Protein AF-A0A374BM51-F1 (afdb_monomer_lite)

Sequence (529 aa):
MITGCASNSDISSISKISDYSSNDNTSSYETDDTLDDEVEYYYSDDTPIYSFEKRYEKIKEQYPDKSVLVWVSDQNIRYEDEVNSYLSEHNKNYVLCFKNLTYDVDMVDDNSNFITSYAQLLSDAFDNGEKFDIIDTGLKYQGFDTFYNPYQNCVNNNFLEPLNTYLENTECGKKIYAEMSTNYWKSLMINGKIYGIDGSLSCLKEDLGYELNADLVDKNSIDLDDFLGKYDTSLQKVIDLCKSRGWKFTAGMHGFMQLYSNYDFITDNICIDDNGHAVNIYETDYAKNLFNTISDGFTNDVIVNPVNDNINDIDTYFGSINSTLCGGYTNNKFKTSQEYGLQTSYASTESYTIYPQYSNKIYTSSKALGICALSDNKYLAFDAICEVMTNKELNDLLCFGTDYDIINGCIKPYEYYNTMGVENRLIRYPFYGVNDPNSNEKYHEAITDFKLSKSVGFCFDTTNVSDKILAVDKVLKTIDSDFPSKEYKTGKEYLDKLNDDLNSAGLQDILDEVNRQLEEYNETHNTDN

pLDDT: mean 86.27, std 18.18, range [19.33, 98.56]

Secondary structure (DSSP, 8-state):
------SSS---------------------------TTEEEE-TT--EEE-HHHHHHHHHHH-TTSEEEEEEESS----HHHHHHHHHHTT-SEEEEEEESSTTS--B-TTS-BS--HHHHHHHHHHTT---SEEE-----TTT---S-HHHHHHHTT-B---HHHHHHSHHHHHHHHHS-HHHHHHTEETTEE--B-TT-TTSPEEEEEEEEHHHHHHHT--GGGG-S-HHHHHHHHHHHHHHHT-EEE---TT-HHHH--SEESSSSEEE-TTS-EEEGGGSHHHHHHHHHHHHHHHTT-EE-TTT-----TTSEEEEEEEEETHHHHSTTEEEEEEEEETTEEEEEEEEEE-S----EE---S--EEEBTT-S-HHHHHHHHHHHHH-HHHHHHHHH-S-EEEETTEEEESS-----S---TTTSPPBTTTS-TTHHHHHHHHHHHSEEPTTTT-----TTTHHHHHHHHHHHTTHHHHSS-SS-SSHHHHHHHHHHHHHHTTHHHHHHHHHHHHHHHHHHHTT--

Structure (mmCIF, N/CA/C/O backbone):
data_AF-A0A374BM51-F1
#
_entry.id   AF-A0A374BM51-F1
#
loop_
_atom_site.group_PDB
_atom_site.id
_atom_site.type_symbol
_atom_site.label_atom_id
_atom_site.label_alt_id
_atom_site.label_comp_id
_atom_site.label_asym_id
_atom_site.label_entity_id
_atom_site.label_seq_id
_atom_site.pdbx_PDB_ins_code
_atom_site.Cartn_x
_atom_site.Cartn_y
_atom_site.Cartn_z
_atom_site.occupancy
_atom_site.B_iso_or_equiv
_atom_site.auth_seq_id
_atom_site.auth_comp_id
_atom_site.auth_asym_id
_atom_site.auth_atom_id
_atom_site.pdbx_PDB_model_num
ATOM 1 N N . MET A 1 1 ? 1.007 19.518 -15.769 1.00 19.33 1 MET A N 1
ATOM 2 C CA . MET A 1 1 ? -0.109 18.559 -15.667 1.00 19.33 1 MET A CA 1
ATOM 3 C C . MET A 1 1 ? 0.485 17.313 -15.065 1.00 19.33 1 MET A C 1
ATOM 5 O O . MET A 1 1 ? 1.436 16.784 -15.618 1.00 19.33 1 MET A O 1
ATOM 9 N N . ILE A 1 2 ? 0.037 17.036 -13.851 1.00 22.16 2 ILE A N 1
ATOM 10 C CA . ILE A 1 2 ? 0.608 16.135 -12.859 1.00 22.16 2 ILE A CA 1
ATOM 11 C C . ILE A 1 2 ? 0.156 14.700 -13.140 1.00 22.16 2 ILE A C 1
ATOM 13 O O . ILE A 1 2 ? -1.022 14.483 -13.401 1.00 22.16 2 ILE A O 1
ATOM 17 N N . THR A 1 3 ? 1.059 13.734 -13.004 1.00 21.03 3 THR A N 1
ATOM 18 C CA . THR A 1 3 ? 0.711 12.340 -12.703 1.00 21.03 3 THR A CA 1
ATOM 19 C C . THR A 1 3 ? 1.551 11.923 -11.506 1.00 21.03 3 THR A C 1
ATOM 21 O O . THR A 1 3 ? 2.704 11.526 -11.651 1.00 21.03 3 THR A O 1
ATOM 24 N N . GLY A 1 4 ? 0.992 12.093 -10.307 1.00 20.97 4 GLY A N 1
ATOM 25 C CA . GLY A 1 4 ? 1.501 11.416 -9.124 1.00 20.97 4 GLY A CA 1
ATOM 26 C C . GLY A 1 4 ? 1.226 9.927 -9.291 1.00 20.97 4 GLY A C 1
ATOM 27 O O . GLY A 1 4 ? 0.080 9.532 -9.496 1.00 20.97 4 GLY A O 1
ATOM 28 N N . CYS A 1 5 ? 2.276 9.112 -9.262 1.00 22.23 5 CYS A N 1
ATOM 29 C CA . CYS A 1 5 ? 2.155 7.663 -9.228 1.00 22.23 5 CYS A CA 1
ATOM 30 C C . CYS A 1 5 ? 1.596 7.255 -7.858 1.00 22.23 5 CYS A C 1
ATOM 32 O O . CYS A 1 5 ? 2.346 7.082 -6.901 1.00 22.23 5 CYS A O 1
ATOM 34 N N . ALA A 1 6 ? 0.273 7.125 -7.766 1.00 21.58 6 ALA A N 1
ATOM 35 C CA . ALA A 1 6 ? -0.366 6.308 -6.748 1.00 21.58 6 ALA A CA 1
ATOM 36 C C . ALA A 1 6 ? -0.214 4.841 -7.176 1.00 21.58 6 ALA A C 1
ATOM 38 O O . ALA A 1 6 ? -0.803 4.404 -8.165 1.00 21.58 6 ALA A O 1
ATOM 39 N N . SER A 1 7 ? 0.617 4.076 -6.469 1.00 23.03 7 SER A N 1
ATOM 40 C CA . SER A 1 7 ? 0.467 2.622 -6.445 1.00 23.03 7 SER A CA 1
ATOM 41 C C . SER A 1 7 ? -0.827 2.305 -5.686 1.00 23.03 7 SER A C 1
ATOM 43 O O . SER A 1 7 ? -0.983 2.748 -4.549 1.00 23.03 7 SER A O 1
ATOM 45 N N . ASN A 1 8 ? -1.711 1.548 -6.341 1.00 24.45 8 ASN A N 1
ATOM 46 C CA . ASN A 1 8 ? -3.113 1.235 -6.019 1.00 24.45 8 ASN A CA 1
ATOM 47 C C . ASN A 1 8 ? -4.141 2.329 -6.354 1.00 24.45 8 ASN A C 1
ATOM 49 O O . ASN A 1 8 ? -4.364 3.265 -5.602 1.00 24.45 8 ASN A O 1
ATOM 53 N N . SER A 1 9 ? -4.768 2.156 -7.522 1.00 25.66 9 SER A N 1
ATOM 54 C CA . SER A 1 9 ? -6.223 2.186 -7.764 1.00 25.66 9 SER A CA 1
ATOM 55 C C . SER A 1 9 ? -7.149 3.138 -6.983 1.00 25.66 9 SER A C 1
ATOM 57 O O . SER A 1 9 ? -8.296 2.763 -6.780 1.00 25.66 9 SER A O 1
ATOM 59 N N . ASP A 1 10 ? -6.735 4.350 -6.622 1.00 26.34 10 ASP A N 1
ATOM 60 C CA . ASP A 1 10 ? -7.643 5.377 -6.093 1.00 26.34 10 ASP A CA 1
ATOM 61 C C . ASP A 1 10 ? -7.531 6.657 -6.932 1.00 26.34 10 ASP A C 1
ATOM 63 O O . ASP A 1 10 ? -6.662 7.505 -6.729 1.00 26.34 10 ASP A O 1
ATOM 67 N N . ILE A 1 11 ? -8.414 6.788 -7.926 1.00 23.92 11 ILE A N 1
ATOM 68 C CA . ILE A 1 11 ? -8.621 8.042 -8.658 1.00 23.92 11 ILE A CA 1
ATOM 69 C C . ILE A 1 11 ? -9.771 8.775 -7.967 1.00 23.92 11 ILE A C 1
ATOM 71 O O . ILE A 1 11 ? -10.933 8.409 -8.098 1.00 23.92 11 ILE A O 1
ATOM 75 N N . SER A 1 12 ? -9.464 9.835 -7.229 1.00 25.84 12 SER A N 1
ATOM 76 C CA . SER A 1 12 ? -10.468 10.786 -6.765 1.00 25.84 12 SER A CA 1
ATOM 77 C C . SER A 1 12 ? -11.052 11.537 -7.969 1.00 25.84 12 SER A C 1
ATOM 79 O O . SER A 1 12 ? -10.371 12.305 -8.646 1.00 25.84 12 SER A O 1
ATOM 81 N N . SER A 1 13 ? -12.333 11.314 -8.263 1.00 28.67 13 SER A N 1
ATOM 82 C CA . SER A 1 13 ? -13.090 12.133 -9.215 1.00 28.67 13 SER A CA 1
ATOM 83 C C . SER A 1 13 ? -14.357 12.657 -8.541 1.00 28.67 13 SER A C 1
ATOM 85 O O . SER A 1 13 ? -15.406 12.026 -8.559 1.00 28.67 13 SER A O 1
ATOM 87 N N . ILE A 1 14 ? -14.231 13.824 -7.904 1.00 32.97 14 ILE A N 1
ATOM 88 C CA . ILE A 1 14 ? -15.348 14.622 -7.385 1.00 32.97 14 ILE A CA 1
ATOM 89 C C . ILE A 1 14 ? -15.366 15.916 -8.196 1.00 32.97 14 ILE A C 1
ATOM 91 O O . ILE A 1 14 ? -14.365 16.635 -8.260 1.00 32.97 14 ILE A O 1
ATOM 95 N N . SER A 1 15 ? -16.485 16.222 -8.847 1.00 24.25 15 SER A N 1
ATOM 96 C CA . SER A 1 15 ? -16.661 17.487 -9.557 1.00 24.25 15 SER A CA 1
ATOM 97 C C . SER A 1 15 ? -17.238 18.549 -8.621 1.00 24.25 15 SER A C 1
ATOM 99 O O . SER A 1 15 ? -18.386 18.440 -8.200 1.00 24.25 15 SER A O 1
ATOM 101 N N . LYS A 1 16 ? -16.483 19.623 -8.353 1.00 26.45 16 LYS A N 1
ATOM 102 C CA . LYS A 1 16 ? -17.069 20.892 -7.889 1.00 26.45 16 LYS A CA 1
ATOM 103 C C . LYS A 1 16 ? -17.743 21.561 -9.090 1.00 26.45 16 LYS A C 1
ATOM 105 O O . LYS A 1 16 ? -17.084 21.809 -10.104 1.00 26.45 16 LYS A O 1
ATOM 110 N N . ILE A 1 17 ? -19.040 21.860 -8.991 1.00 24.92 17 ILE A N 1
ATOM 111 C CA . ILE A 1 17 ? -19.720 22.722 -9.965 1.00 24.92 17 ILE A CA 1
ATOM 112 C C . ILE A 1 17 ? -19.007 24.079 -9.926 1.00 24.92 17 ILE A C 1
ATOM 114 O O . ILE A 1 17 ? -19.052 24.787 -8.924 1.00 24.92 17 ILE A O 1
ATOM 118 N N . SER A 1 18 ? -18.299 24.415 -11.003 1.00 25.42 18 SER A N 1
ATOM 119 C CA . SER A 1 18 ? -17.774 25.759 -11.233 1.00 25.42 18 SER A CA 1
ATOM 120 C C . SER A 1 18 ? -18.652 26.448 -12.271 1.00 25.42 18 SER A C 1
ATOM 122 O O . SER A 1 18 ? -18.941 25.889 -13.330 1.00 25.42 18 SER A O 1
ATOM 124 N N . ASP A 1 19 ? -19.108 27.652 -11.927 1.00 27.06 19 ASP A N 1
ATOM 125 C CA . ASP A 1 19 ? -19.992 28.496 -12.728 1.00 27.06 19 ASP A CA 1
ATOM 126 C C . ASP A 1 19 ? -19.452 28.722 -14.151 1.00 27.06 19 ASP A C 1
ATOM 128 O O . ASP A 1 19 ? -18.611 29.593 -14.399 1.00 27.06 19 ASP A O 1
ATOM 132 N N . TYR A 1 20 ? -19.990 27.988 -15.126 1.00 23.64 20 TYR A N 1
ATOM 133 C CA . TYR A 1 20 ? -19.833 28.324 -16.538 1.00 23.64 20 TYR A CA 1
ATOM 134 C C . TYR A 1 20 ? -20.859 29.387 -16.926 1.00 23.64 20 TYR A C 1
ATOM 136 O O . TYR A 1 20 ? -21.999 29.099 -17.289 1.00 23.64 20 TYR A O 1
ATOM 144 N N . SER A 1 21 ? -20.434 30.648 -16.883 1.00 25.84 21 SER A N 1
ATOM 145 C CA . SER A 1 21 ? -21.189 31.737 -17.498 1.00 25.84 21 SER A CA 1
ATOM 146 C C . SER A 1 21 ? -20.933 31.827 -19.012 1.00 25.84 21 SER A C 1
ATOM 148 O O . SER A 1 21 ? -19.797 31.804 -19.484 1.00 25.84 21 SER A O 1
ATOM 150 N N . SER A 1 22 ? -22.036 32.033 -19.741 1.00 26.50 22 SER A N 1
ATOM 151 C CA . SER A 1 22 ? -22.195 32.501 -21.132 1.00 26.50 22 SER A CA 1
ATOM 152 C C . SER A 1 22 ? -22.095 31.484 -22.288 1.00 26.50 22 SER A C 1
ATOM 154 O O . SER A 1 22 ? -21.042 31.258 -22.876 1.00 26.50 22 SER A O 1
ATOM 156 N N . ASN A 1 23 ? -23.249 30.999 -22.766 1.00 25.56 23 ASN A N 1
ATOM 157 C CA . ASN A 1 23 ? -23.933 31.648 -23.897 1.00 25.56 23 ASN A CA 1
ATOM 158 C C . ASN A 1 23 ? -25.302 31.023 -24.212 1.00 25.56 23 ASN A C 1
ATOM 160 O O . ASN A 1 23 ? -25.491 29.812 -24.173 1.00 25.56 23 ASN A O 1
ATOM 164 N N . ASP A 1 24 ? -26.229 31.915 -24.556 1.00 29.98 24 ASP A N 1
ATOM 165 C CA . ASP A 1 24 ? -27.640 31.707 -24.864 1.00 29.98 24 ASP A CA 1
ATOM 166 C C . ASP A 1 24 ? -27.946 30.548 -25.831 1.00 29.98 24 ASP A C 1
ATOM 168 O O . ASP A 1 24 ? -27.494 30.537 -26.977 1.00 29.98 24 ASP A O 1
ATOM 172 N N . ASN A 1 25 ? -28.865 29.664 -25.428 1.00 26.88 25 ASN A N 1
ATOM 173 C CA . ASN A 1 25 ? -30.005 29.319 -26.278 1.00 26.88 25 ASN A CA 1
ATOM 174 C C . ASN A 1 25 ? -31.167 28.743 -25.462 1.00 26.88 25 ASN A C 1
ATOM 176 O O . ASN A 1 25 ? -31.035 27.812 -24.677 1.00 26.88 25 ASN A O 1
ATOM 180 N N . THR A 1 26 ? -32.328 29.341 -25.686 1.00 32.88 26 THR A N 1
ATOM 181 C CA . THR A 1 26 ? -33.604 29.067 -25.036 1.00 32.88 26 THR A CA 1
ATOM 182 C C . THR A 1 26 ? -34.185 27.722 -25.476 1.00 32.88 26 THR A C 1
ATOM 184 O O . THR A 1 26 ? -34.489 27.517 -26.648 1.00 32.88 26 THR A O 1
ATOM 187 N N . SER A 1 27 ? -34.414 26.826 -24.516 1.00 27.28 27 SER A N 1
ATOM 188 C CA . SER A 1 27 ? -35.383 25.730 -24.611 1.00 27.28 27 SER A CA 1
ATOM 189 C C . SER A 1 27 ? -35.756 25.300 -23.196 1.00 27.28 27 SER A C 1
ATOM 191 O O . SER A 1 27 ? -34.992 24.622 -22.521 1.00 27.28 27 SER A O 1
ATOM 193 N N . SER A 1 28 ? -36.932 25.735 -22.757 1.00 30.66 28 SER A N 1
ATOM 194 C CA . SER A 1 28 ? -37.545 25.425 -21.469 1.00 30.66 28 SER A CA 1
ATOM 195 C C . SER A 1 28 ? -37.744 23.918 -21.275 1.00 30.66 28 SER A C 1
ATOM 197 O O . SER A 1 28 ? -38.632 23.331 -21.896 1.00 30.66 28 SER A O 1
ATOM 199 N N . TYR A 1 29 ? -36.970 23.331 -20.371 1.00 29.19 29 TYR A N 1
ATOM 200 C CA . TYR A 1 29 ? -37.410 22.204 -19.560 1.00 29.19 29 TYR A CA 1
ATOM 201 C C . TYR A 1 29 ? -37.451 22.721 -18.124 1.00 29.19 29 TYR A C 1
ATOM 203 O O . TYR A 1 29 ? -36.441 23.193 -17.614 1.00 29.19 29 TYR A O 1
ATOM 211 N N . GLU A 1 30 ? -38.642 22.740 -17.529 1.00 29.84 30 GLU A N 1
ATOM 212 C CA . GLU A 1 30 ? -38.810 22.958 -16.094 1.00 29.84 30 GLU A CA 1
ATOM 213 C C . GLU A 1 30 ? -38.154 21.769 -15.381 1.00 29.84 30 GLU A C 1
ATOM 215 O O . GLU A 1 30 ? -38.727 20.680 -15.336 1.00 29.84 30 GLU A O 1
ATOM 220 N N . THR A 1 31 ? -36.928 21.949 -14.894 1.00 31.64 31 THR A N 1
ATOM 221 C CA . THR A 1 31 ? -36.393 21.139 -13.803 1.00 31.64 31 THR A CA 1
ATOM 222 C C . THR A 1 31 ? -36.805 21.816 -12.506 1.00 31.64 31 THR A C 1
ATOM 224 O O . THR A 1 31 ? -36.625 23.019 -12.322 1.00 31.64 31 THR A O 1
ATOM 227 N N . ASP A 1 32 ? -37.464 21.042 -11.656 1.00 31.08 32 ASP A N 1
ATOM 228 C CA . ASP A 1 32 ? -37.835 21.407 -10.296 1.00 31.08 32 ASP A CA 1
ATOM 229 C C . ASP A 1 32 ? -36.533 21.511 -9.480 1.00 31.08 32 ASP A C 1
ATOM 231 O O . ASP A 1 32 ? -36.085 20.540 -8.876 1.00 31.08 32 ASP A O 1
ATOM 235 N N . ASP A 1 33 ? -35.855 22.660 -9.566 1.00 36.91 33 ASP A N 1
ATOM 236 C CA . ASP A 1 33 ? -34.655 22.974 -8.785 1.00 36.91 33 ASP A CA 1
ATOM 237 C C . ASP A 1 33 ? -35.064 23.259 -7.333 1.00 36.91 33 ASP A C 1
ATOM 239 O O . ASP A 1 33 ? -35.116 24.402 -6.875 1.00 36.91 33 ASP A O 1
ATOM 243 N N . THR A 1 34 ? -35.350 22.200 -6.583 1.00 37.22 34 THR A N 1
ATOM 244 C CA . THR A 1 34 ? -35.082 22.195 -5.145 1.00 37.22 34 THR A CA 1
ATOM 245 C C . THR A 1 34 ? -33.738 21.509 -4.941 1.00 37.22 34 THR A C 1
ATOM 247 O O . THR A 1 34 ? -33.681 20.343 -4.555 1.00 37.22 34 THR A O 1
ATOM 250 N N . LEU A 1 35 ? -32.649 22.214 -5.258 1.00 42.84 35 LEU A N 1
ATOM 251 C CA . LEU A 1 35 ? -31.343 21.864 -4.707 1.00 42.84 35 LEU A CA 1
ATOM 252 C C . LEU A 1 35 ? -31.479 21.989 -3.185 1.00 42.84 35 LEU A C 1
ATOM 254 O O . LEU A 1 35 ? -31.777 23.067 -2.676 1.00 42.84 35 LEU A O 1
ATOM 258 N N . ASP A 1 36 ? -31.378 20.865 -2.480 1.00 50.84 36 ASP A N 1
ATOM 259 C CA . ASP A 1 36 ? -31.285 20.847 -1.024 1.00 50.84 36 ASP A CA 1
ATOM 260 C C . ASP A 1 36 ? -29.991 21.595 -0.670 1.00 50.84 36 ASP A C 1
ATOM 262 O O . ASP A 1 36 ? -28.904 21.092 -0.955 1.00 50.84 36 ASP A O 1
ATOM 266 N N . ASP A 1 37 ? -30.106 22.809 -0.109 1.00 51.97 37 ASP A N 1
ATOM 267 C CA . ASP A 1 37 ? -29.000 23.731 0.248 1.00 51.97 37 ASP A CA 1
ATOM 268 C C . ASP A 1 37 ? -27.960 23.101 1.214 1.00 51.97 37 ASP A C 1
ATOM 270 O O . ASP A 1 37 ? -27.007 23.749 1.643 1.00 51.97 37 ASP A O 1
ATOM 274 N N . GLU A 1 38 ? -28.161 21.837 1.586 1.00 62.03 38 GLU A N 1
ATOM 275 C CA . GLU A 1 38 ? -27.435 21.075 2.592 1.00 62.03 38 GLU A CA 1
ATOM 276 C C . GLU A 1 38 ? -26.646 19.880 2.019 1.00 62.03 38 GLU A C 1
ATOM 278 O O . GLU A 1 38 ? -26.061 19.118 2.793 1.00 62.03 38 GLU A O 1
ATOM 283 N N . VAL A 1 39 ? -26.645 19.669 0.696 1.00 71.12 39 VAL A N 1
ATOM 284 C CA . VAL A 1 39 ? -25.760 18.691 0.036 1.00 71.12 39 VAL A CA 1
ATOM 285 C C . VAL A 1 39 ? -24.401 19.342 -0.204 1.00 71.12 39 VAL A C 1
ATOM 287 O O . VAL A 1 39 ? -24.306 20.326 -0.936 1.00 71.12 39 VAL A O 1
ATOM 290 N N . GLU A 1 40 ? -23.342 18.798 0.397 1.00 72.19 40 GLU A N 1
ATOM 291 C CA . GLU A 1 40 ? -21.990 19.343 0.228 1.00 72.19 40 GLU A CA 1
ATOM 292 C C . GLU A 1 40 ? -21.394 18.926 -1.119 1.00 72.19 40 GLU A C 1
ATOM 294 O O . GLU A 1 40 ? -20.782 19.738 -1.814 1.00 72.19 40 GLU A O 1
ATOM 299 N N . TYR A 1 41 ? -21.602 17.664 -1.504 1.00 69.88 41 TYR A N 1
ATOM 300 C CA . TYR A 1 41 ? -21.047 17.073 -2.719 1.00 69.88 41 TYR A CA 1
ATOM 301 C C . TYR A 1 41 ? -21.935 15.954 -3.253 1.00 69.88 41 TYR A C 1
ATOM 303 O O . TYR A 1 41 ? -22.849 15.486 -2.580 1.00 69.88 41 TYR A O 1
ATOM 311 N N . TYR A 1 42 ? -21.600 15.481 -4.446 1.00 72.31 42 TYR A N 1
ATOM 312 C CA . TYR A 1 42 ? -22.172 14.281 -5.031 1.00 72.31 42 TYR A CA 1
ATOM 313 C C . TYR A 1 42 ? -21.053 13.295 -5.358 1.00 72.31 42 TYR A C 1
ATOM 315 O O . TYR A 1 42 ? -19.969 13.695 -5.796 1.00 72.31 42 TYR A O 1
ATOM 323 N N . TYR A 1 43 ? -21.323 12.010 -5.152 1.00 70.12 43 TYR A N 1
ATOM 324 C CA . TYR A 1 43 ? -20.541 10.947 -5.770 1.00 70.12 43 TYR A CA 1
ATOM 325 C C . TYR A 1 43 ? -20.679 11.005 -7.299 1.00 70.12 43 TYR A C 1
ATOM 327 O O . TYR A 1 43 ? -21.559 11.670 -7.840 1.00 70.12 43 TYR A O 1
ATOM 335 N N . SER A 1 44 ? -19.803 10.296 -8.013 1.00 64.38 44 SER A N 1
ATOM 336 C CA . SER A 1 44 ? -19.838 10.220 -9.481 1.00 64.38 44 SER A CA 1
ATOM 337 C C . SER A 1 44 ? -21.110 9.566 -10.043 1.00 64.38 44 SER A C 1
ATOM 339 O O . SER A 1 44 ? -21.364 9.681 -11.239 1.00 64.38 44 SER A O 1
ATOM 341 N N . ASP A 1 45 ? -21.894 8.901 -9.190 1.00 66.44 45 ASP A N 1
ATOM 342 C CA . ASP A 1 45 ? -23.212 8.318 -9.467 1.00 66.44 45 ASP A CA 1
ATOM 343 C C . ASP A 1 45 ? -24.382 9.243 -9.060 1.00 66.44 45 ASP A C 1
ATOM 345 O O . ASP A 1 45 ? -25.523 8.798 -8.963 1.00 66.44 45 ASP A O 1
ATOM 349 N N . ASP A 1 46 ? -24.102 10.526 -8.802 1.00 73.69 46 ASP A N 1
ATOM 350 C CA . ASP A 1 46 ? -25.053 11.543 -8.336 1.00 73.69 46 ASP A CA 1
ATOM 351 C C . ASP A 1 46 ? -25.671 11.259 -6.948 1.00 73.69 46 ASP A C 1
ATOM 353 O O . ASP A 1 46 ? -26.667 11.880 -6.561 1.00 73.69 46 ASP A O 1
ATOM 357 N N . THR A 1 47 ? -25.079 10.369 -6.141 1.00 76.12 47 THR A N 1
ATOM 358 C CA . THR A 1 47 ? -25.503 10.172 -4.744 1.00 76.12 47 THR A CA 1
ATOM 359 C C . THR A 1 47 ? -25.064 11.364 -3.880 1.00 76.12 47 THR A C 1
ATOM 361 O O . THR A 1 47 ? -23.867 11.665 -3.842 1.00 76.12 47 THR A O 1
ATOM 364 N N . PRO A 1 48 ? -25.979 12.045 -3.156 1.00 78.69 48 PRO A N 1
ATOM 365 C CA . PRO A 1 48 ? -25.633 13.201 -2.335 1.00 78.69 48 PRO A CA 1
ATOM 366 C C . PRO A 1 48 ? -24.813 12.809 -1.103 1.00 78.69 48 PRO A C 1
ATOM 368 O O . PRO A 1 48 ? -25.068 11.797 -0.447 1.00 78.69 48 PRO A O 1
ATOM 371 N N . ILE A 1 49 ? -23.865 13.670 -0.751 1.00 78.25 49 ILE A N 1
ATOM 372 C CA . ILE A 1 49 ? -23.003 13.554 0.421 1.00 78.25 49 ILE A CA 1
ATOM 373 C C . ILE A 1 49 ? -23.329 14.715 1.353 1.00 78.25 49 ILE A C 1
ATOM 375 O O . ILE A 1 49 ? -23.258 15.887 0.978 1.00 78.25 49 ILE A O 1
ATOM 379 N N . TYR A 1 50 ? -23.710 14.361 2.575 1.00 83.62 50 TYR A N 1
ATOM 380 C CA . TYR A 1 50 ? -24.055 15.302 3.632 1.00 83.62 50 TYR A CA 1
ATOM 381 C C . TYR A 1 50 ? -22.903 15.448 4.625 1.00 83.62 50 TYR A C 1
ATOM 383 O O . TYR A 1 50 ? -22.162 14.484 4.868 1.00 83.62 50 TYR A O 1
ATOM 391 N N . SER A 1 51 ? -22.842 16.617 5.267 1.00 86.69 51 SER A N 1
ATOM 392 C CA . SER A 1 51 ? -21.860 16.914 6.309 1.00 86.69 51 SER A CA 1
ATOM 393 C C . SER A 1 51 ? -21.849 15.865 7.419 1.00 86.69 51 SER A C 1
ATOM 395 O O . SER A 1 51 ? -22.861 15.207 7.711 1.00 86.69 51 SER A O 1
ATOM 397 N N . PHE A 1 52 ? -20.696 15.718 8.073 1.00 89.31 52 PHE A N 1
ATOM 398 C CA . PHE A 1 52 ? -20.544 14.804 9.203 1.00 89.31 52 PHE A CA 1
ATOM 399 C C . PHE A 1 52 ? -21.591 15.063 10.295 1.00 89.31 52 PHE A C 1
ATOM 401 O O . PHE A 1 52 ? -22.245 14.123 10.745 1.00 89.31 52 PHE A O 1
ATOM 408 N N . GLU A 1 53 ? -21.811 16.320 10.687 1.00 90.62 53 GLU A N 1
ATOM 409 C CA . GLU A 1 53 ? -22.754 16.684 11.749 1.00 90.62 53 GLU A CA 1
ATOM 410 C C . GLU A 1 53 ? -24.191 16.278 11.405 1.00 90.62 53 GLU A C 1
ATOM 412 O O . GLU A 1 53 ? -24.905 15.750 12.262 1.00 90.62 53 GLU A O 1
ATOM 417 N N . LYS A 1 54 ? -24.615 16.477 10.149 1.00 89.44 54 LYS A N 1
ATOM 418 C CA . LYS A 1 54 ? -25.966 16.119 9.698 1.00 89.44 54 LYS A CA 1
ATOM 419 C C . LYS A 1 54 ? -26.161 14.606 9.694 1.00 89.44 54 LYS A C 1
ATOM 421 O O . LYS A 1 54 ? -27.175 14.121 10.200 1.00 89.44 54 LYS A O 1
ATOM 426 N N . ARG A 1 55 ? -25.191 13.852 9.168 1.00 91.75 55 ARG A N 1
ATOM 427 C CA . ARG A 1 55 ? -25.240 12.380 9.185 1.00 91.75 55 ARG A CA 1
ATOM 428 C C . ARG A 1 55 ? -25.240 11.839 10.611 1.00 91.75 55 ARG A C 1
ATOM 430 O O . ARG A 1 55 ? -26.067 10.991 10.937 1.00 91.75 55 ARG A O 1
ATOM 437 N N . TYR A 1 56 ? -24.392 12.383 11.481 1.00 94.12 56 TYR A N 1
ATOM 438 C CA . TYR A 1 56 ? -24.303 11.974 12.879 1.00 94.12 56 TYR A CA 1
ATOM 439 C C . TYR A 1 56 ? -25.629 12.169 13.633 1.00 94.12 56 TYR A C 1
ATOM 441 O O . TYR A 1 56 ? -26.093 11.254 14.321 1.00 94.12 56 TYR A O 1
ATOM 449 N N . GLU A 1 57 ? -26.284 13.325 13.479 1.00 95.38 57 GLU A N 1
ATOM 450 C CA . GLU A 1 57 ? -27.584 13.572 14.114 1.00 95.38 57 GLU A CA 1
ATOM 451 C C . GLU A 1 57 ? -28.708 12.726 13.489 1.00 95.38 57 GLU A C 1
ATOM 453 O O . GLU A 1 57 ? -29.504 12.149 14.232 1.00 95.38 57 GLU A O 1
ATOM 458 N N . LYS A 1 58 ? -28.719 12.519 12.162 1.00 94.56 58 LYS A N 1
ATOM 459 C CA . LYS A 1 58 ? -29.648 11.577 11.502 1.00 94.56 58 LYS A CA 1
ATOM 460 C C . LYS A 1 58 ? -29.528 10.165 12.088 1.00 94.56 58 LYS A C 1
ATOM 462 O O . LYS A 1 58 ? -30.539 9.544 12.415 1.00 94.56 58 LYS A O 1
ATOM 467 N N . ILE A 1 59 ? -28.304 9.660 12.258 1.00 96.38 59 ILE A N 1
ATOM 468 C CA . ILE A 1 59 ? -28.052 8.321 12.812 1.00 96.38 59 ILE A CA 1
ATOM 469 C C . ILE A 1 59 ? -28.559 8.226 14.253 1.00 96.38 59 ILE A C 1
ATOM 471 O O . ILE A 1 59 ? -29.212 7.244 14.610 1.00 96.38 59 ILE A O 1
ATOM 475 N N . LYS A 1 60 ? -28.317 9.246 15.082 1.00 97.19 60 LYS A N 1
ATOM 476 C CA . LYS A 1 60 ? -28.852 9.292 16.450 1.00 97.19 60 LYS A CA 1
ATOM 477 C C . LYS A 1 60 ? -30.376 9.258 16.491 1.00 97.19 60 LYS A C 1
ATOM 479 O O . LYS A 1 60 ? -30.939 8.577 17.345 1.00 97.19 60 LYS A O 1
ATOM 484 N N . GLU A 1 61 ? -31.042 9.994 15.605 1.00 97.38 61 GLU A N 1
ATOM 485 C CA . GLU A 1 61 ? -32.506 10.015 15.531 1.00 97.38 61 GLU A CA 1
ATOM 486 C C . GLU A 1 61 ? -33.077 8.674 15.060 1.00 97.38 61 GLU A C 1
ATOM 488 O O . GLU A 1 61 ? -34.094 8.216 15.586 1.00 97.38 61 GLU A O 1
ATOM 493 N N . GLN A 1 62 ? -32.416 8.028 14.097 1.00 97.62 62 GLN A N 1
ATOM 494 C CA . GLN A 1 62 ? -32.827 6.735 13.555 1.00 97.62 62 GLN A CA 1
ATOM 495 C C . GLN A 1 62 ? -32.580 5.580 14.537 1.00 97.62 62 GLN A C 1
ATOM 497 O O . GLN A 1 62 ? -33.367 4.631 14.586 1.00 97.62 62 GLN A O 1
ATOM 502 N N . TYR A 1 63 ? -31.521 5.669 15.345 1.00 97.75 63 TYR A N 1
ATOM 503 C CA . TYR A 1 63 ? -31.094 4.628 16.279 1.00 97.75 63 TYR A CA 1
ATOM 504 C C . TYR A 1 63 ? -30.939 5.164 17.718 1.00 97.75 63 TYR A C 1
ATOM 506 O O . TYR A 1 63 ? -29.858 5.063 18.301 1.00 97.75 63 TYR A O 1
ATOM 514 N N . PRO A 1 64 ? -32.015 5.679 18.347 1.00 97.19 64 PRO A N 1
ATOM 515 C CA . PRO A 1 64 ? -31.933 6.407 19.621 1.00 97.19 64 PRO A CA 1
ATOM 516 C C . PRO A 1 64 ? -31.497 5.545 20.816 1.00 97.19 64 PRO A C 1
ATOM 518 O O . PRO A 1 64 ? -31.035 6.074 21.824 1.00 97.19 64 PRO A O 1
ATOM 521 N N . ASP A 1 65 ? -31.630 4.221 20.704 1.00 97.12 65 ASP A N 1
ATOM 522 C CA . ASP A 1 65 ? -31.255 3.254 21.743 1.00 97.12 65 ASP A CA 1
ATOM 523 C C . ASP A 1 65 ? -29.845 2.660 21.538 1.00 97.12 65 ASP A C 1
ATOM 525 O O . ASP A 1 65 ? -29.456 1.724 22.245 1.00 97.12 65 ASP A O 1
ATOM 529 N N . LYS A 1 66 ? -29.083 3.146 20.547 1.00 98.06 66 LYS A N 1
ATOM 530 C CA . LYS A 1 66 ? -27.752 2.633 20.183 1.00 98.06 66 LYS A CA 1
ATOM 531 C C . LYS A 1 66 ? -26.667 3.674 20.458 1.00 98.06 66 LYS A C 1
ATOM 533 O O . LYS A 1 66 ? -26.894 4.876 20.344 1.00 98.06 66 LYS A O 1
ATOM 538 N N . SER A 1 67 ? -25.459 3.210 20.771 1.00 98.12 67 SER A N 1
ATOM 539 C CA . SER A 1 67 ? -24.276 4.078 20.781 1.00 98.12 67 SER A CA 1
ATOM 540 C C . SER A 1 67 ? -23.829 4.377 19.350 1.00 98.12 67 SER A C 1
ATOM 542 O O . SER A 1 67 ? -23.622 3.451 18.570 1.00 98.12 67 SER A O 1
ATOM 544 N N . VAL A 1 68 ? -23.624 5.648 19.008 1.00 98.06 68 VAL A N 1
ATOM 545 C CA . VAL A 1 68 ? -23.024 6.030 17.721 1.00 98.06 68 VAL A CA 1
ATOM 546 C C . VAL A 1 68 ? -21.510 6.083 17.885 1.00 98.06 68 VAL A C 1
ATOM 548 O O . VAL A 1 68 ? -21.011 6.939 18.615 1.00 98.06 68 VAL A O 1
ATOM 551 N N . LEU A 1 69 ? -20.799 5.156 17.243 1.00 98.38 69 LEU A N 1
ATOM 552 C CA . LEU A 1 69 ? -19.339 5.104 17.241 1.00 98.38 69 LEU A CA 1
ATOM 553 C C . LEU A 1 69 ? -18.796 5.913 16.069 1.00 98.38 69 LEU A C 1
ATOM 555 O O . LEU A 1 69 ? -19.187 5.680 14.925 1.00 98.38 69 LEU A O 1
ATOM 559 N N . VAL A 1 70 ? -17.878 6.835 16.345 1.00 97.00 70 VAL A N 1
ATOM 560 C CA . VAL A 1 70 ? -17.243 7.649 15.302 1.00 97.00 70 VAL A CA 1
ATOM 561 C C . VAL A 1 70 ? -15.977 6.957 14.801 1.00 97.00 70 VAL A C 1
ATOM 563 O O . VAL A 1 70 ? -15.042 6.720 15.571 1.00 97.00 70 VAL A O 1
ATOM 566 N N . TRP A 1 71 ? -15.946 6.651 13.506 1.00 95.19 71 TRP A N 1
ATOM 567 C CA . TRP A 1 71 ? -14.804 6.050 12.818 1.00 95.19 71 TRP A CA 1
ATOM 568 C C . TRP A 1 71 ? -14.112 7.095 11.952 1.00 95.19 71 TRP A C 1
ATOM 570 O O . TRP A 1 71 ? -14.695 7.572 10.981 1.00 95.19 71 TRP A O 1
ATOM 580 N N . VAL A 1 72 ? -12.860 7.422 12.270 1.00 94.25 72 VAL A N 1
ATOM 581 C CA . VAL A 1 72 ? -12.061 8.373 11.490 1.00 94.25 72 VAL A CA 1
ATOM 582 C C . VAL A 1 72 ? -11.160 7.674 10.463 1.00 94.25 72 VAL A C 1
ATOM 584 O O . VAL A 1 72 ? -10.531 6.664 10.787 1.00 94.25 72 VAL A O 1
ATOM 587 N N . SER A 1 73 ? -11.134 8.177 9.225 1.00 90.06 73 SER A N 1
ATOM 588 C CA . SER A 1 73 ? -10.279 7.666 8.138 1.00 90.06 73 SER A CA 1
ATOM 589 C C . SER A 1 73 ? -9.928 8.754 7.111 1.00 90.06 73 SER A C 1
ATOM 591 O O . SER A 1 73 ? -10.423 9.881 7.202 1.00 90.06 73 SER A O 1
ATOM 593 N N . ASP A 1 74 ? -9.089 8.414 6.131 1.00 86.12 74 ASP A N 1
ATOM 594 C CA . ASP A 1 74 ? -8.858 9.194 4.905 1.00 86.12 74 ASP A CA 1
ATOM 595 C C . ASP A 1 74 ? -9.644 8.656 3.693 1.00 86.12 74 ASP A C 1
ATOM 597 O O . ASP A 1 74 ? -9.456 9.124 2.570 1.00 86.12 74 ASP A O 1
ATOM 601 N N . GLN A 1 75 ? -10.536 7.687 3.920 1.00 78.94 75 GLN A N 1
ATOM 602 C CA . GLN A 1 75 ? -11.270 6.960 2.889 1.00 78.94 75 GLN A CA 1
ATOM 603 C C . GLN A 1 75 ? -12.684 7.515 2.692 1.00 78.94 75 GLN A C 1
ATOM 605 O O . GLN A 1 75 ? -13.295 8.102 3.590 1.00 78.94 75 GLN A O 1
ATOM 610 N N . ASN A 1 76 ? -13.225 7.337 1.488 1.00 70.88 76 ASN A N 1
ATOM 611 C CA . ASN A 1 76 ? -14.574 7.799 1.159 1.00 70.88 76 ASN A CA 1
ATOM 612 C C . ASN A 1 76 ? -15.645 6.984 1.896 1.00 70.88 76 ASN A C 1
ATOM 614 O O . ASN A 1 76 ? -15.499 5.781 2.094 1.00 70.88 76 ASN A O 1
ATOM 618 N N . ILE A 1 77 ? -16.742 7.643 2.271 1.00 73.25 77 ILE A N 1
ATOM 619 C CA . ILE A 1 77 ? -17.803 7.068 3.107 1.00 73.25 77 ILE A CA 1
ATOM 620 C C . ILE A 1 77 ? -18.936 6.559 2.224 1.00 73.25 77 ILE A C 1
ATOM 622 O O . ILE A 1 77 ? -19.764 7.346 1.763 1.00 73.25 77 ILE A O 1
ATOM 626 N N . ARG A 1 78 ? -19.029 5.248 2.015 1.00 75.31 78 ARG A N 1
ATOM 627 C CA . ARG A 1 78 ? -20.112 4.659 1.220 1.00 75.31 78 ARG A CA 1
ATOM 628 C C . ARG A 1 78 ? -20.878 3.624 2.041 1.00 75.31 78 ARG A C 1
ATOM 630 O O . ARG A 1 78 ? -20.294 2.892 2.830 1.00 75.31 78 ARG A O 1
ATOM 637 N N . TYR A 1 79 ? -22.194 3.581 1.849 1.00 84.38 79 TYR A N 1
ATOM 638 C CA . TYR A 1 79 ? -23.091 2.573 2.432 1.00 84.38 79 TYR A CA 1
ATOM 639 C C . TYR A 1 79 ? -23.323 2.651 3.957 1.00 84.38 79 TYR A C 1
ATOM 641 O O . TYR A 1 79 ? -23.609 1.647 4.607 1.00 84.38 79 TYR A O 1
ATOM 649 N N . GLU A 1 80 ? -23.187 3.836 4.564 1.00 89.38 80 GLU A N 1
ATOM 650 C CA . GLU A 1 80 ? -23.359 4.025 6.017 1.00 89.38 80 GLU A CA 1
ATOM 651 C C . GLU A 1 80 ? -24.765 3.633 6.514 1.00 89.38 80 GLU A C 1
ATOM 653 O O . GLU A 1 80 ? -24.901 3.011 7.572 1.00 89.38 80 GLU A O 1
ATOM 658 N N . ASP A 1 81 ? -25.812 3.943 5.744 1.00 90.94 81 ASP A N 1
ATOM 659 C CA . ASP A 1 81 ? -27.198 3.606 6.090 1.00 90.94 81 ASP A CA 1
ATOM 660 C C . ASP A 1 81 ? -27.424 2.079 6.065 1.00 90.94 81 ASP A C 1
ATOM 662 O O . ASP A 1 81 ? -28.037 1.518 6.984 1.00 90.94 81 ASP A O 1
ATOM 666 N N . GLU A 1 82 ? -26.906 1.389 5.047 1.00 92.69 82 GLU A N 1
ATOM 667 C CA . GLU A 1 82 ? -26.989 -0.063 4.874 1.00 92.69 82 GLU A CA 1
ATOM 668 C C . GLU A 1 82 ? -26.203 -0.794 5.964 1.00 92.69 82 GLU A C 1
ATOM 670 O O . GLU A 1 82 ? -26.716 -1.727 6.584 1.00 92.69 82 GLU A O 1
ATOM 675 N N . VAL A 1 83 ? -24.987 -0.328 6.256 1.00 93.56 83 VAL A N 1
ATOM 676 C CA . VAL A 1 83 ? -24.138 -0.852 7.334 1.00 93.56 83 VAL A CA 1
ATOM 677 C C . VAL A 1 83 ? -24.845 -0.735 8.680 1.00 93.56 83 VAL A C 1
ATOM 679 O O . VAL A 1 83 ? -24.909 -1.704 9.440 1.00 93.56 83 VAL A O 1
ATOM 682 N N . ASN A 1 84 ? -25.431 0.423 8.982 1.00 96.50 84 ASN A N 1
ATOM 683 C CA . ASN A 1 84 ? -26.127 0.635 10.249 1.00 96.50 84 ASN A CA 1
ATOM 684 C C . ASN A 1 84 ? -27.426 -0.165 10.355 1.00 96.50 84 ASN A C 1
ATOM 686 O O . ASN A 1 84 ? -27.746 -0.674 11.436 1.00 96.50 84 ASN A O 1
ATOM 690 N N . SER A 1 85 ? -28.132 -0.346 9.238 1.00 96.94 85 SER A N 1
ATOM 691 C CA . SER A 1 85 ? -29.298 -1.232 9.169 1.00 96.94 85 SER A CA 1
ATOM 692 C C . SER A 1 85 ? -28.892 -2.674 9.476 1.00 96.94 85 SER A C 1
ATOM 694 O O . SER A 1 85 ? -29.470 -3.295 10.371 1.00 96.94 85 SER A O 1
ATOM 696 N N . TYR A 1 86 ? -27.821 -3.161 8.841 1.00 96.81 86 TYR A N 1
ATOM 697 C CA . TYR A 1 86 ? -27.262 -4.489 9.085 1.00 96.81 86 TYR A CA 1
ATOM 698 C C . TYR A 1 86 ? -26.880 -4.690 10.560 1.00 96.81 86 TYR A C 1
ATOM 700 O O . TYR A 1 86 ? -27.288 -5.675 11.181 1.00 96.81 86 TYR A O 1
ATOM 708 N N . LEU A 1 87 ? -26.140 -3.749 11.157 1.00 97.31 87 LEU A N 1
ATOM 709 C CA . LEU A 1 87 ? -25.729 -3.824 12.566 1.00 97.31 87 LEU A CA 1
ATOM 710 C C . LEU A 1 87 ? -26.939 -3.866 13.513 1.00 97.31 87 LEU A C 1
ATOM 712 O O . LEU A 1 87 ? -26.955 -4.639 14.479 1.00 97.31 87 LEU A O 1
ATOM 716 N N . SER A 1 88 ? -27.972 -3.071 13.224 1.00 97.19 88 SER A N 1
ATOM 717 C CA . SER A 1 88 ? -29.208 -3.031 14.008 1.00 97.19 88 SER A CA 1
ATOM 718 C C . SER A 1 88 ? -29.980 -4.354 13.938 1.00 97.19 88 SER A C 1
ATOM 720 O O . SER A 1 88 ? -30.350 -4.902 14.982 1.00 97.19 88 SER A O 1
ATOM 722 N N . GLU A 1 89 ? -30.158 -4.915 12.737 1.00 97.25 89 GLU A N 1
ATOM 723 C CA . GLU A 1 89 ? -30.821 -6.209 12.506 1.00 97.25 89 GLU A CA 1
ATOM 724 C C . GLU A 1 89 ? -30.086 -7.373 13.185 1.00 97.25 89 GLU A C 1
ATOM 726 O O . GLU A 1 89 ? -30.711 -8.304 13.704 1.00 97.25 89 GLU A O 1
ATOM 731 N N . HIS A 1 90 ? -28.759 -7.273 13.283 1.00 96.69 90 HIS A N 1
ATOM 732 C CA . HIS A 1 90 ? -27.902 -8.232 13.980 1.00 96.69 90 HIS A CA 1
ATOM 733 C C . HIS A 1 90 ? -27.751 -7.943 15.483 1.00 96.69 90 HIS A C 1
ATOM 735 O O . HIS A 1 90 ? -26.899 -8.524 16.156 1.00 96.69 90 HIS A O 1
ATOM 741 N N . ASN A 1 91 ? -28.628 -7.103 16.047 1.00 96.06 91 ASN A N 1
ATOM 742 C CA . ASN A 1 91 ? -28.717 -6.790 17.475 1.00 96.06 91 ASN A CA 1
ATOM 743 C C . ASN A 1 91 ? -27.428 -6.210 18.078 1.00 96.06 91 ASN A C 1
ATOM 745 O O . ASN A 1 91 ? -27.192 -6.344 19.283 1.00 96.06 91 ASN A O 1
ATOM 749 N N . LYS A 1 92 ? -26.598 -5.530 17.280 1.00 97.62 92 LYS A N 1
ATOM 750 C CA . LYS A 1 92 ? -25.462 -4.777 17.819 1.00 97.62 92 LYS A CA 1
ATOM 751 C C . LYS A 1 92 ? -25.972 -3.583 18.611 1.00 97.62 92 LYS A C 1
ATOM 753 O O . LYS A 1 92 ? -26.972 -2.968 18.254 1.00 97.62 92 LYS A O 1
ATOM 758 N N . ASN A 1 93 ? -25.309 -3.253 19.715 1.00 97.62 93 ASN A N 1
ATOM 759 C CA . ASN A 1 93 ? -25.694 -2.125 20.578 1.00 97.62 93 ASN A CA 1
ATOM 760 C C . ASN A 1 93 ? -25.128 -0.782 20.094 1.00 97.62 93 ASN A C 1
ATOM 762 O O . ASN A 1 93 ? -25.228 0.222 20.796 1.00 97.62 93 ASN A O 1
ATOM 766 N N . TYR A 1 94 ? -24.530 -0.777 18.909 1.00 98.44 94 TYR A N 1
ATOM 767 C CA . TYR A 1 94 ? -23.914 0.378 18.296 1.00 98.44 94 TYR A CA 1
ATOM 768 C C . TYR A 1 94 ? -24.258 0.460 16.813 1.00 98.44 94 TYR A C 1
ATOM 770 O O . TYR A 1 94 ? -24.660 -0.527 16.195 1.00 98.44 94 TYR A O 1
ATOM 778 N N . VAL A 1 95 ? -24.050 1.654 16.281 1.00 98.19 95 VAL A N 1
ATOM 779 C CA . VAL A 1 95 ? -24.042 2.010 14.863 1.00 98.19 95 VAL A CA 1
ATOM 780 C C . VAL A 1 95 ? -22.776 2.826 14.592 1.00 98.19 95 VAL A C 1
ATOM 782 O O . VAL A 1 95 ? -22.157 3.338 15.529 1.00 98.19 95 VAL A O 1
ATOM 785 N N . LEU A 1 96 ? -22.356 2.908 13.338 1.00 96.06 96 LEU A N 1
ATOM 786 C CA . LEU A 1 96 ? -21.138 3.578 12.900 1.00 96.06 96 LEU A CA 1
ATOM 787 C C . LEU A 1 96 ? -21.480 4.906 12.226 1.00 96.06 96 LEU A C 1
ATOM 789 O O . LEU A 1 96 ? -22.412 4.985 11.432 1.00 96.06 96 LEU A O 1
ATOM 793 N N . CYS A 1 97 ? -20.702 5.938 12.531 1.00 94.69 97 CYS A N 1
ATOM 794 C CA . CYS A 1 97 ? -20.688 7.184 11.782 1.00 94.69 97 CYS A CA 1
ATOM 795 C C . CYS A 1 97 ? -19.255 7.443 11.320 1.00 94.69 97 CYS A C 1
ATOM 797 O O . CYS A 1 97 ? -18.358 7.657 12.141 1.00 94.69 97 CYS A O 1
ATOM 799 N N . PHE A 1 98 ? -19.025 7.419 10.015 1.00 92.19 98 PHE A N 1
ATOM 800 C CA . PHE A 1 98 ? -17.703 7.642 9.449 1.00 92.19 98 PHE A CA 1
ATOM 801 C C . PHE A 1 98 ? -17.410 9.142 9.347 1.00 92.19 98 PHE A C 1
ATOM 803 O O . PHE A 1 98 ? -18.287 9.949 9.015 1.00 92.19 98 PHE A O 1
ATOM 810 N N . LYS A 1 99 ? -16.160 9.515 9.611 1.00 91.44 99 LYS A N 1
ATOM 811 C CA . LYS A 1 99 ? -15.623 10.865 9.454 1.00 91.44 99 LYS A CA 1
ATOM 812 C C . LYS A 1 99 ? -14.361 10.790 8.602 1.00 91.44 99 LYS A C 1
ATOM 814 O O . LYS A 1 99 ? -13.349 10.252 9.043 1.00 91.44 99 LYS A O 1
ATOM 819 N N . ASN A 1 100 ? -14.428 11.330 7.391 1.00 89.88 100 ASN A N 1
ATOM 820 C CA . ASN A 1 100 ? -13.251 11.495 6.553 1.00 89.88 100 ASN A CA 1
ATOM 821 C C . ASN A 1 100 ? -12.623 12.862 6.862 1.00 89.88 100 ASN A C 1
ATOM 823 O O . ASN A 1 100 ? -13.273 13.886 6.670 1.00 89.88 100 ASN A O 1
ATOM 827 N N . LEU A 1 101 ? -11.386 12.886 7.367 1.00 90.94 101 LEU A N 1
ATOM 828 C CA . LEU A 1 101 ? -10.718 14.149 7.716 1.00 90.94 101 LEU A CA 1
ATOM 829 C C . LEU A 1 101 ? -10.187 14.913 6.503 1.00 90.94 101 LEU A C 1
ATOM 831 O O . LEU A 1 101 ? -9.991 16.119 6.595 1.00 90.94 101 LEU A O 1
ATOM 835 N N . THR A 1 102 ? -9.931 14.232 5.388 1.00 87.75 102 THR A N 1
ATOM 836 C CA . THR A 1 102 ? -9.335 14.838 4.189 1.00 87.75 102 THR A CA 1
ATOM 837 C C . THR A 1 102 ? -10.382 15.447 3.261 1.00 87.75 102 THR A C 1
ATOM 839 O O . THR A 1 102 ? -10.034 16.200 2.359 1.00 87.75 102 THR A O 1
ATOM 842 N N . TYR A 1 103 ? -11.661 15.141 3.488 1.00 79.62 103 TYR A N 1
ATOM 843 C CA . TYR A 1 103 ? -12.744 15.439 2.556 1.00 79.62 103 TYR A CA 1
ATOM 844 C C . TYR A 1 103 ? -13.023 16.942 2.394 1.00 79.62 103 TYR A C 1
ATOM 846 O O . TYR A 1 103 ? -13.156 17.433 1.275 1.00 79.62 103 TYR A O 1
ATOM 854 N N . ASP A 1 104 ? -13.025 17.685 3.503 1.00 75.56 104 ASP A N 1
ATOM 855 C CA . ASP A 1 104 ? -13.343 19.122 3.527 1.00 75.56 104 ASP A CA 1
ATOM 856 C C . ASP A 1 104 ? -12.101 20.020 3.547 1.00 75.56 104 ASP A C 1
ATOM 858 O O . ASP A 1 104 ? -12.174 21.211 3.863 1.00 75.56 104 ASP A O 1
ATOM 862 N N . VAL A 1 105 ? -10.937 19.450 3.225 1.00 83.94 105 VAL A N 1
ATOM 863 C CA . VAL A 1 105 ? -9.652 20.140 3.299 1.00 83.94 105 VAL A CA 1
ATOM 864 C C . VAL A 1 105 ? -8.962 20.088 1.946 1.00 83.94 105 VAL A C 1
ATOM 866 O O . VAL A 1 105 ? -8.768 19.026 1.361 1.00 83.94 105 VAL A O 1
ATOM 869 N N . ASP A 1 106 ? -8.522 21.248 1.461 1.00 86.69 106 ASP A N 1
ATOM 870 C CA . ASP A 1 106 ? -7.615 21.293 0.321 1.00 86.69 106 ASP A CA 1
ATOM 871 C C . ASP A 1 106 ? -6.276 20.661 0.744 1.00 86.69 106 ASP A C 1
ATOM 873 O O . ASP A 1 106 ? -5.482 21.247 1.480 1.00 86.69 106 ASP A O 1
ATOM 877 N N . MET A 1 107 ? -6.036 19.422 0.310 1.00 89.50 107 MET A N 1
ATOM 878 C CA . MET A 1 107 ? -4.830 18.667 0.677 1.00 89.50 107 MET A CA 1
ATOM 879 C C . MET A 1 107 ? -3.573 19.184 -0.035 1.00 89.50 107 MET A C 1
ATOM 881 O O . MET A 1 107 ? -2.455 18.938 0.424 1.00 89.50 107 MET A O 1
ATOM 885 N N . VAL A 1 108 ? -3.737 19.893 -1.157 1.00 89.44 108 VAL A N 1
ATOM 886 C CA . VAL A 1 108 ? -2.651 20.366 -2.025 1.00 89.44 108 VAL A CA 1
ATOM 887 C C . VAL A 1 108 ? -2.800 21.841 -2.402 1.00 89.44 108 VAL A C 1
ATOM 889 O O . VAL A 1 108 ? -3.910 22.364 -2.455 1.00 89.44 108 VAL A O 1
ATOM 892 N N . ASP A 1 109 ? -1.679 22.504 -2.696 1.00 87.62 109 ASP A N 1
ATOM 893 C CA . ASP A 1 109 ? -1.652 23.850 -3.280 1.00 87.62 109 ASP A CA 1
ATOM 894 C C . ASP A 1 109 ? -1.903 23.843 -4.804 1.00 87.62 109 ASP A C 1
ATOM 896 O O . ASP A 1 109 ? -1.982 22.794 -5.449 1.00 87.62 109 ASP A O 1
ATOM 900 N N . ASP A 1 110 ? -1.951 25.036 -5.409 1.00 88.38 110 ASP A N 1
ATOM 901 C CA . ASP A 1 110 ? -2.102 25.233 -6.863 1.00 88.38 110 ASP A CA 1
ATOM 902 C C . ASP A 1 110 ? -0.997 24.556 -7.706 1.00 88.38 110 ASP A C 1
ATOM 904 O O . ASP A 1 110 ? -1.157 24.362 -8.913 1.00 88.38 110 ASP A O 1
ATOM 908 N N . ASN A 1 111 ? 0.134 24.196 -7.090 1.00 82.88 111 ASN A N 1
ATOM 909 C CA . ASN A 1 111 ? 1.248 23.496 -7.730 1.00 82.88 111 ASN A CA 1
ATOM 910 C C . ASN A 1 111 ? 1.230 21.983 -7.449 1.00 82.88 111 ASN A C 1
ATOM 912 O O . ASN A 1 111 ? 2.184 21.291 -7.806 1.00 82.88 111 ASN A O 1
ATOM 916 N N . SER A 1 112 ? 0.165 21.470 -6.823 1.00 82.12 112 SER A N 1
ATOM 917 C CA . SER A 1 112 ? 0.013 20.073 -6.401 1.00 82.12 112 SER A CA 1
ATOM 918 C C . SER A 1 112 ? 1.033 19.602 -5.361 1.00 82.12 112 SER A C 1
ATOM 920 O O . SER A 1 112 ? 1.305 18.406 -5.247 1.00 82.12 112 SER A O 1
ATOM 922 N N . ASN A 1 113 ? 1.592 20.522 -4.575 1.00 83.69 113 ASN A N 1
ATOM 923 C CA . ASN A 1 113 ? 2.335 20.160 -3.373 1.00 83.69 113 ASN A CA 1
ATOM 924 C C . ASN A 1 113 ? 1.357 19.942 -2.225 1.00 83.69 113 ASN A C 1
ATOM 926 O O . ASN A 1 113 ? 0.482 20.774 -2.008 1.00 83.69 113 ASN A O 1
ATOM 930 N N . PHE A 1 114 ? 1.547 18.875 -1.449 1.00 88.12 114 PHE A N 1
ATOM 931 C CA . PHE A 1 114 ? 0.792 18.681 -0.214 1.00 88.12 114 PHE A CA 1
ATOM 932 C C . PHE A 1 114 ? 1.023 19.850 0.750 1.00 88.12 114 PHE A C 1
ATOM 934 O O . PHE A 1 114 ? 2.169 20.225 1.014 1.00 88.12 114 PHE A O 1
ATOM 941 N N . ILE A 1 115 ? -0.071 20.413 1.263 1.00 91.81 115 ILE A N 1
ATOM 942 C CA . ILE A 1 115 ? -0.066 21.460 2.297 1.00 91.81 115 ILE A CA 1
ATOM 943 C C . ILE A 1 115 ? -0.551 20.941 3.652 1.00 91.81 115 ILE A C 1
ATOM 945 O O . ILE A 1 115 ? -0.350 21.604 4.667 1.00 91.81 115 ILE A O 1
ATOM 949 N N . THR A 1 116 ? -1.148 19.751 3.664 1.00 93.88 116 THR A N 1
ATOM 950 C CA . THR A 1 116 ? -1.485 18.977 4.856 1.00 93.88 116 THR A CA 1
ATOM 951 C C . THR A 1 116 ? -1.423 17.477 4.534 1.00 93.88 116 THR A C 1
ATOM 953 O O . THR A 1 116 ? -1.247 17.087 3.376 1.00 93.88 116 THR A O 1
ATOM 956 N N . SER A 1 117 ? -1.577 16.632 5.548 1.00 93.75 117 SER A N 1
ATOM 957 C CA . SER A 1 117 ? -1.712 15.180 5.424 1.00 93.75 117 SER A CA 1
ATOM 958 C C . SER A 1 117 ? -2.787 14.666 6.374 1.00 93.75 117 SER A C 1
ATOM 960 O O . SER A 1 117 ? -3.161 15.342 7.334 1.00 93.75 117 SER A O 1
ATOM 962 N N . TYR A 1 118 ? -3.266 13.442 6.143 1.00 94.31 118 TYR A N 1
ATOM 963 C CA . TYR A 1 118 ? -4.183 12.793 7.081 1.00 94.31 118 TYR A CA 1
ATOM 964 C C . TYR A 1 118 ? -3.593 12.720 8.496 1.00 94.31 118 TYR A C 1
ATOM 966 O O . TYR A 1 118 ? -4.288 12.995 9.469 1.00 94.31 118 TYR A O 1
ATOM 974 N N . ALA A 1 119 ? -2.296 12.418 8.618 1.00 95.19 119 ALA A N 1
ATOM 975 C CA . ALA A 1 119 ? -1.630 12.346 9.913 1.00 95.19 119 ALA A CA 1
ATOM 976 C C . ALA A 1 119 ? -1.612 13.697 10.648 1.00 95.19 119 ALA A C 1
ATOM 978 O O . ALA A 1 119 ? -1.835 13.723 11.859 1.00 95.19 119 ALA A O 1
ATOM 979 N N . GLN A 1 120 ? -1.402 14.810 9.933 1.00 95.31 120 GLN A N 1
ATOM 980 C CA . GLN A 1 120 ? -1.491 16.149 10.523 1.00 95.31 120 GLN A CA 1
ATOM 981 C C . GLN A 1 120 ? -2.924 16.469 10.964 1.00 95.31 120 GLN A C 1
ATOM 983 O O . GLN A 1 120 ? -3.130 16.897 12.095 1.00 95.31 120 GLN A O 1
ATOM 988 N N . LEU A 1 121 ? -3.916 16.198 10.111 1.00 96.06 121 LEU A N 1
ATOM 989 C CA . LEU A 1 121 ? -5.329 16.436 10.422 1.00 96.06 121 LEU A CA 1
ATOM 990 C C . LEU A 1 121 ? -5.808 15.601 11.616 1.00 96.06 121 LEU A C 1
ATOM 992 O O . LEU A 1 121 ? -6.543 16.099 12.468 1.00 96.06 121 LEU A O 1
ATOM 996 N N . LEU A 1 122 ? -5.366 14.345 11.707 1.00 96.25 122 LEU A N 1
ATOM 997 C CA . LEU A 1 122 ? -5.646 13.475 12.844 1.00 96.25 122 LEU A CA 1
ATOM 998 C C . LEU A 1 122 ? -5.012 14.021 14.129 1.00 96.25 122 LEU A C 1
ATOM 1000 O O . LEU A 1 122 ? -5.673 14.029 15.166 1.00 96.25 122 LEU A O 1
ATOM 1004 N N . SER A 1 123 ? -3.766 14.503 14.062 1.00 95.81 123 SER A N 1
ATOM 1005 C CA . SER A 1 123 ? -3.100 15.144 15.202 1.00 95.81 123 SER A CA 1
ATOM 1006 C C . SER A 1 123 ? -3.857 16.385 15.668 1.00 95.81 123 SER A C 1
ATOM 1008 O O . SER A 1 123 ? -4.124 16.519 16.860 1.00 95.81 123 SER A O 1
ATOM 1010 N N . ASP A 1 124 ? -4.267 17.251 14.740 1.00 95.81 124 ASP A N 1
ATOM 1011 C CA . ASP A 1 124 ? -5.013 18.472 15.053 1.00 95.81 124 ASP A CA 1
ATOM 1012 C C . ASP A 1 124 ? -6.375 18.146 15.691 1.00 95.81 124 ASP A C 1
ATOM 1014 O O . ASP A 1 124 ? -6.754 18.746 16.700 1.00 95.81 124 ASP A O 1
ATOM 1018 N N . ALA A 1 125 ? -7.102 17.160 15.153 1.00 94.06 125 ALA A N 1
ATOM 1019 C CA . ALA A 1 125 ? -8.366 16.690 15.723 1.00 94.06 125 ALA A CA 1
ATOM 1020 C C . ALA A 1 125 ? -8.175 16.121 17.142 1.00 94.06 125 ALA A C 1
ATOM 1022 O O . ALA A 1 125 ? -8.978 16.390 18.041 1.00 94.06 125 ALA A O 1
ATOM 1023 N N . PHE A 1 126 ? -7.093 15.368 17.366 1.00 94.19 126 PHE A N 1
ATOM 1024 C CA . PHE A 1 126 ? -6.748 14.811 18.673 1.00 94.19 126 PHE A CA 1
ATOM 1025 C C . PHE A 1 126 ? -6.402 15.905 19.692 1.00 94.19 126 PHE A C 1
ATOM 1027 O O . PHE A 1 126 ? -6.932 15.892 20.807 1.00 94.19 126 PHE A O 1
ATOM 1034 N N . ASP A 1 127 ? -5.583 16.885 19.307 1.00 94.12 127 ASP A N 1
ATOM 1035 C CA . ASP A 1 127 ? -5.184 18.015 20.155 1.00 94.12 127 ASP A CA 1
ATOM 1036 C C . ASP A 1 127 ? -6.366 18.932 20.502 1.00 94.12 127 ASP A C 1
ATOM 1038 O O . ASP A 1 127 ? -6.454 19.456 21.618 1.00 94.12 127 ASP A O 1
ATOM 1042 N N . ASN A 1 128 ? -7.328 19.064 19.585 1.00 93.88 128 ASN A N 1
ATOM 1043 C CA . ASN A 1 128 ? -8.594 19.761 19.822 1.00 93.88 128 ASN A CA 1
ATOM 1044 C C . ASN A 1 128 ? -9.560 18.974 20.726 1.00 93.88 128 ASN A C 1
ATOM 1046 O O . ASN A 1 128 ? -10.615 19.491 21.105 1.00 93.88 128 ASN A O 1
ATOM 1050 N N . GLY A 1 129 ? -9.207 17.743 21.109 1.00 89.75 129 GLY A N 1
ATOM 1051 C CA . GLY A 1 129 ? -10.025 16.886 21.959 1.00 89.75 129 GLY A CA 1
ATOM 1052 C C . GLY A 1 129 ? -11.298 16.401 21.270 1.00 89.75 129 GLY A C 1
ATOM 1053 O O . GLY A 1 129 ? -12.287 16.120 21.958 1.00 89.75 129 GLY A O 1
ATOM 1054 N N . GLU A 1 130 ? -11.297 16.319 19.936 1.00 92.38 130 GLU A N 1
ATOM 1055 C CA . GLU A 1 130 ? -12.403 15.713 19.208 1.00 92.38 130 GLU A CA 1
ATOM 1056 C C . GLU A 1 130 ? -12.596 14.260 19.655 1.00 92.38 130 GLU A C 1
ATOM 1058 O O . GLU A 1 130 ? -11.662 13.547 20.027 1.00 92.38 130 GLU A O 1
ATOM 1063 N N . LYS A 1 131 ? -13.854 13.824 19.676 1.00 88.06 131 LYS A N 1
ATOM 1064 C CA . LYS A 1 131 ? -14.228 12.507 20.182 1.00 88.06 131 LYS A CA 1
ATOM 1065 C C . LYS A 1 131 ? -14.430 11.550 19.019 1.00 88.06 131 LYS A C 1
ATOM 1067 O O . LYS A 1 131 ? -15.416 11.644 18.298 1.00 88.06 131 LYS A O 1
ATOM 1072 N N . PHE A 1 132 ? -13.494 10.622 18.883 1.00 94.69 132 PHE A N 1
ATOM 1073 C CA . PHE A 1 132 ? -13.542 9.499 17.953 1.00 94.69 132 PHE A CA 1
ATOM 1074 C C . PHE A 1 132 ? -13.375 8.183 18.717 1.00 94.69 132 PHE A C 1
ATOM 1076 O O . PHE A 1 132 ? -12.795 8.147 19.806 1.00 94.69 132 PHE A O 1
ATOM 1083 N N . ASP A 1 133 ? -13.914 7.102 18.160 1.00 98.38 133 ASP A N 1
ATOM 1084 C CA . ASP A 1 133 ? -13.919 5.776 18.779 1.00 98.38 133 ASP A CA 1
ATOM 1085 C C . ASP A 1 133 ? -12.956 4.813 18.082 1.00 98.38 133 ASP A C 1
ATOM 1087 O O . ASP A 1 133 ? -12.248 4.052 18.746 1.00 98.38 133 ASP A O 1
ATOM 1091 N N . ILE A 1 134 ? -12.891 4.885 16.754 1.00 97.69 134 ILE A N 1
ATOM 1092 C CA . ILE A 1 134 ? -12.086 4.014 15.895 1.00 97.69 134 ILE A CA 1
ATOM 1093 C C . ILE A 1 134 ? -11.217 4.888 14.988 1.00 97.69 134 ILE A C 1
ATOM 1095 O O . ILE A 1 134 ? -11.708 5.877 14.447 1.00 97.69 134 ILE A O 1
ATOM 1099 N N . ILE A 1 135 ? -9.946 4.518 14.829 1.00 96.44 135 ILE A N 1
ATOM 1100 C CA . ILE A 1 135 ? -8.969 5.196 13.969 1.00 96.44 135 ILE A CA 1
ATOM 1101 C C . ILE A 1 135 ? -8.462 4.204 12.926 1.00 96.44 135 ILE A C 1
ATOM 1103 O O . ILE A 1 135 ? -7.869 3.182 13.285 1.00 96.44 135 ILE A O 1
ATOM 1107 N N . ASP A 1 136 ? -8.654 4.530 11.650 1.00 94.19 136 ASP A N 1
ATOM 1108 C CA . ASP A 1 136 ? -7.802 4.026 10.574 1.00 94.19 136 ASP A CA 1
ATOM 1109 C C . ASP A 1 136 ? -6.505 4.846 10.557 1.00 94.19 136 ASP A C 1
ATOM 1111 O O . ASP A 1 136 ? -6.535 6.076 10.585 1.00 94.19 136 ASP A O 1
ATOM 1115 N N . THR A 1 137 ? -5.353 4.180 10.557 1.00 93.81 137 THR A N 1
ATOM 1116 C CA . THR A 1 137 ? -4.041 4.843 10.553 1.00 93.81 137 THR A CA 1
ATOM 1117 C C . THR A 1 137 ? -3.715 5.553 9.235 1.00 93.81 137 THR A C 1
ATOM 1119 O O . THR A 1 137 ? -2.787 6.361 9.215 1.00 93.81 137 THR A O 1
ATOM 1122 N N . GLY A 1 138 ? -4.450 5.266 8.154 1.00 88.75 138 GLY A N 1
ATOM 1123 C CA . GLY A 1 138 ? -4.344 5.959 6.868 1.00 88.75 138 GLY A CA 1
ATOM 1124 C C . GLY A 1 138 ? -3.042 5.694 6.103 1.00 88.75 138 GLY A C 1
ATOM 1125 O O . GLY A 1 138 ? -2.347 4.693 6.316 1.00 88.75 138 GLY A O 1
ATOM 1126 N N . LEU A 1 139 ? -2.734 6.587 5.160 1.00 85.75 139 LEU A N 1
ATOM 1127 C CA . LEU A 1 139 ? -1.552 6.526 4.292 1.00 85.75 139 LEU A CA 1
ATOM 1128 C C . LEU A 1 139 ? -0.474 7.564 4.649 1.00 85.75 139 LEU A C 1
ATOM 1130 O O . LEU A 1 139 ? -0.754 8.602 5.242 1.00 85.75 139 LEU A O 1
ATOM 1134 N N . LYS A 1 140 ? 0.771 7.284 4.230 1.00 89.12 140 LYS A N 1
ATOM 1135 C CA . LYS A 1 140 ? 1.876 8.256 4.226 1.00 89.12 140 LYS A CA 1
ATOM 1136 C C . LYS A 1 140 ? 1.774 9.135 2.977 1.00 89.12 140 LYS A C 1
ATOM 1138 O O . LYS A 1 140 ? 1.708 8.621 1.861 1.00 89.12 140 LYS A O 1
ATOM 1143 N N . TYR A 1 141 ? 1.900 10.442 3.154 1.00 88.75 141 TYR A N 1
ATOM 1144 C CA . TYR A 1 141 ? 2.009 11.430 2.087 1.00 88.75 141 TYR A CA 1
ATOM 1145 C C . TYR A 1 141 ? 3.484 11.808 1.897 1.00 88.75 141 TYR A C 1
ATOM 1147 O O . TYR A 1 141 ? 4.028 12.648 2.618 1.00 88.75 141 TYR A O 1
ATOM 1155 N N . GLN A 1 142 ? 4.154 11.166 0.927 1.00 85.19 142 GLN A N 1
ATOM 1156 C CA . GLN A 1 142 ? 5.570 11.418 0.609 1.00 85.19 142 GLN A CA 1
ATOM 1157 C C . GLN A 1 142 ? 5.838 12.923 0.475 1.00 85.19 142 GLN A C 1
ATOM 1159 O O . GLN A 1 142 ? 5.031 13.650 -0.107 1.00 85.19 142 GLN A O 1
ATOM 1164 N N . GLY A 1 143 ? 6.973 13.407 0.985 1.00 85.12 143 GLY A N 1
ATOM 1165 C CA . GLY A 1 143 ? 7.373 14.819 0.915 1.00 85.12 143 GLY A CA 1
ATOM 1166 C C . GLY A 1 143 ? 6.551 15.791 1.768 1.00 85.12 143 GLY A C 1
ATOM 1167 O O . GLY A 1 143 ? 6.765 16.997 1.643 1.00 85.12 143 GLY A O 1
ATOM 1168 N N . PHE A 1 144 ? 5.642 15.283 2.603 1.00 90.38 144 PHE A N 1
ATOM 1169 C CA . PHE A 1 144 ? 4.977 16.036 3.667 1.00 90.38 144 PHE A CA 1
ATOM 1170 C C . PHE A 1 144 ? 5.141 15.333 5.016 1.00 90.38 144 PHE A C 1
ATOM 1172 O O . PHE A 1 144 ? 5.595 15.948 5.977 1.00 90.38 144 PHE A O 1
ATOM 1179 N N . ASP A 1 145 ? 4.839 14.036 5.070 1.00 93.44 145 ASP A N 1
ATOM 1180 C CA . ASP A 1 145 ? 5.041 13.234 6.271 1.00 93.44 145 ASP A CA 1
ATOM 1181 C C . ASP A 1 145 ? 6.518 12.859 6.433 1.00 93.44 145 ASP A C 1
ATOM 1183 O O . ASP A 1 145 ? 7.181 12.431 5.487 1.00 93.44 145 ASP A O 1
ATOM 1187 N N . THR A 1 146 ? 7.036 13.000 7.653 1.00 93.44 146 THR A N 1
ATOM 1188 C CA . THR A 1 146 ? 8.442 12.707 7.981 1.00 93.44 146 THR A CA 1
ATOM 1189 C C . THR A 1 146 ? 8.667 11.258 8.399 1.00 93.44 146 THR A C 1
ATOM 1191 O O . THR A 1 146 ? 9.805 10.802 8.426 1.00 93.44 146 THR A O 1
ATOM 1194 N N . PHE A 1 147 ? 7.605 10.530 8.744 1.00 93.81 147 PHE A N 1
ATOM 1195 C CA . PHE A 1 147 ? 7.648 9.121 9.123 1.00 93.81 147 PHE A CA 1
ATOM 1196 C C . PHE A 1 147 ? 7.434 8.214 7.905 1.00 93.81 147 PHE A C 1
ATOM 1198 O O . PHE A 1 147 ? 6.816 8.598 6.916 1.00 93.81 147 PHE A O 1
ATOM 1205 N N . TYR A 1 148 ? 7.917 6.973 7.991 1.00 91.94 148 TYR A N 1
ATOM 1206 C CA . TYR A 1 148 ? 7.722 5.975 6.934 1.00 91.94 148 TYR A CA 1
ATOM 1207 C C . TYR A 1 148 ? 6.466 5.115 7.142 1.00 91.94 148 TYR A C 1
ATOM 1209 O O . TYR A 1 148 ? 5.805 4.735 6.180 1.00 91.94 148 TYR A O 1
ATOM 1217 N N . ASN A 1 149 ? 6.117 4.819 8.398 1.00 94.06 149 ASN A N 1
ATOM 1218 C CA . ASN A 1 149 ? 5.050 3.887 8.759 1.00 94.06 149 ASN A CA 1
ATOM 1219 C C . ASN A 1 149 ? 3.916 4.613 9.529 1.00 94.06 149 ASN A C 1
ATOM 1221 O O . ASN A 1 149 ? 4.126 4.991 10.687 1.00 94.06 149 ASN A O 1
ATOM 1225 N N . PRO A 1 150 ? 2.727 4.811 8.919 1.00 94.88 150 PRO A N 1
ATOM 1226 C CA . PRO A 1 150 ? 1.588 5.492 9.548 1.00 94.88 150 PRO A CA 1
ATOM 1227 C C . PRO A 1 150 ? 1.088 4.837 10.842 1.00 94.88 150 PRO A C 1
ATOM 1229 O O . PRO A 1 150 ? 0.786 5.535 11.814 1.00 94.88 150 PRO A O 1
ATOM 1232 N N . TYR A 1 151 ? 1.044 3.502 10.899 1.00 95.94 151 TYR A N 1
ATOM 1233 C CA . TYR A 1 151 ? 0.652 2.779 12.111 1.00 95.94 151 TYR A CA 1
ATOM 1234 C C . TYR A 1 151 ? 1.620 3.040 13.273 1.00 95.94 151 TYR A C 1
ATOM 1236 O O . TYR A 1 151 ? 1.184 3.395 14.371 1.00 95.94 151 TYR A O 1
ATOM 1244 N N . GLN A 1 152 ? 2.932 2.958 13.031 1.00 95.44 152 GLN A N 1
ATOM 1245 C CA . GLN A 1 152 ? 3.942 3.315 14.033 1.00 95.44 152 GLN A CA 1
ATOM 1246 C C . GLN A 1 152 ? 3.818 4.779 14.470 1.00 95.44 152 GLN A C 1
ATOM 1248 O O . GLN A 1 152 ? 3.894 5.063 15.665 1.00 95.44 152 GLN A O 1
ATOM 1253 N N . ASN A 1 153 ? 3.565 5.698 13.532 1.00 95.62 153 ASN A N 1
ATOM 1254 C CA . ASN A 1 153 ? 3.354 7.109 13.849 1.00 95.62 153 ASN A CA 1
ATOM 1255 C C . ASN A 1 153 ? 2.166 7.312 14.806 1.00 95.62 153 ASN A C 1
ATOM 1257 O O . ASN A 1 153 ? 2.299 8.018 15.806 1.00 95.62 153 ASN A O 1
ATOM 1261 N N . CYS A 1 154 ? 1.034 6.644 14.569 1.00 96.56 154 CYS A N 1
ATOM 1262 C CA . CYS A 1 154 ? -0.126 6.720 15.464 1.00 96.56 154 CYS A CA 1
ATOM 1263 C C . CYS A 1 154 ? 0.178 6.168 16.867 1.00 96.56 154 CYS A C 1
ATOM 1265 O O . CYS A 1 154 ? -0.274 6.730 17.868 1.00 96.56 154 CYS A O 1
ATOM 1267 N N . VAL A 1 155 ? 0.964 5.089 16.962 1.00 96.12 155 VAL A N 1
ATOM 1268 C CA . VAL A 1 155 ? 1.387 4.524 18.254 1.00 96.12 155 VAL A CA 1
ATOM 1269 C C . VAL A 1 155 ? 2.326 5.474 18.998 1.00 96.12 155 VAL A C 1
ATOM 1271 O O . VAL A 1 155 ? 2.114 5.722 20.185 1.00 96.12 155 VAL A O 1
ATOM 1274 N N . ASN A 1 156 ? 3.315 6.056 18.315 1.00 93.88 156 ASN A N 1
ATOM 1275 C CA . ASN A 1 156 ? 4.277 6.985 18.919 1.00 93.88 156 ASN A CA 1
ATOM 1276 C C . ASN A 1 156 ? 3.611 8.269 19.434 1.00 93.88 156 ASN A C 1
ATOM 1278 O O . ASN A 1 156 ? 4.014 8.797 20.471 1.00 93.88 156 ASN A O 1
ATOM 1282 N N . ASN A 1 157 ? 2.551 8.727 18.763 1.00 94.69 157 ASN A N 1
ATOM 1283 C CA . ASN A 1 157 ? 1.748 9.873 19.195 1.00 94.69 157 ASN A CA 1
ATOM 1284 C C . ASN A 1 157 ? 0.655 9.513 20.223 1.00 94.69 157 ASN A C 1
ATOM 1286 O O . ASN A 1 157 ? -0.089 10.383 20.663 1.00 94.69 157 ASN A O 1
ATOM 1290 N N . ASN A 1 158 ? 0.583 8.256 20.678 1.00 95.81 158 ASN A N 1
ATOM 1291 C CA . ASN A 1 158 ? -0.407 7.763 21.646 1.00 95.81 158 ASN A CA 1
ATOM 1292 C C . ASN A 1 158 ? -1.870 7.917 21.192 1.00 95.81 158 ASN A C 1
ATOM 1294 O O . ASN A 1 158 ? -2.770 8.033 22.027 1.00 95.81 158 ASN A O 1
ATOM 1298 N N . PHE A 1 159 ? -2.129 7.882 19.883 1.00 97.44 159 PHE A N 1
ATOM 1299 C CA . PHE A 1 159 ? -3.493 7.956 19.355 1.00 97.44 159 PHE A CA 1
ATOM 1300 C C . PHE A 1 159 ? -4.280 6.663 19.585 1.00 97.44 159 PHE A C 1
ATOM 1302 O O . PHE A 1 159 ? -5.508 6.694 19.669 1.00 97.44 159 PHE A O 1
ATOM 1309 N N . LEU A 1 160 ? -3.582 5.532 19.719 1.00 98.00 160 LEU A N 1
ATOM 1310 C CA . LEU A 1 160 ? -4.180 4.200 19.786 1.00 98.00 160 LEU A CA 1
ATOM 1311 C C . LEU A 1 160 ? -4.109 3.586 21.189 1.00 98.00 160 LEU A C 1
ATOM 1313 O O . LEU A 1 160 ? -3.079 3.619 21.865 1.00 98.00 160 LEU A O 1
ATOM 1317 N N . GLU A 1 161 ? -5.203 2.951 21.602 1.00 98.00 161 GLU A N 1
ATOM 1318 C CA . GLU A 1 161 ? -5.270 2.109 22.797 1.00 98.00 161 GLU A CA 1
ATOM 1319 C C . GLU A 1 161 ? -4.640 0.723 22.525 1.00 98.00 161 GLU A C 1
ATOM 1321 O O . GLU A 1 161 ? -4.919 0.110 21.492 1.00 98.00 161 GLU A O 1
ATOM 1326 N N . PRO A 1 162 ? -3.844 0.159 23.456 1.00 98.31 162 PRO A N 1
ATOM 1327 C CA . PRO A 1 162 ? -3.371 -1.220 23.346 1.00 98.31 162 PRO A CA 1
ATOM 1328 C C . PRO A 1 162 ? -4.515 -2.249 23.336 1.00 98.31 162 PRO A C 1
ATOM 1330 O O . PRO A 1 162 ? -5.344 -2.300 24.246 1.00 98.31 162 PRO A O 1
ATOM 1333 N N . LEU A 1 163 ? -4.498 -3.159 22.364 1.00 98.56 163 LEU A N 1
ATOM 1334 C CA . LEU A 1 163 ? -5.524 -4.184 22.165 1.00 98.56 163 LEU A CA 1
ATOM 1335 C C . LEU A 1 163 ? -5.312 -5.458 22.992 1.00 98.56 163 LEU A C 1
ATOM 1337 O O . LEU A 1 163 ? -6.233 -6.267 23.087 1.00 98.56 163 LEU A O 1
ATOM 1341 N N . ASN A 1 164 ? -4.141 -5.652 23.614 1.00 98.06 164 ASN A N 1
ATOM 1342 C CA . ASN A 1 164 ? -3.775 -6.896 24.313 1.00 98.06 164 ASN A CA 1
ATOM 1343 C C . ASN A 1 164 ? -4.870 -7.392 25.280 1.00 98.06 164 ASN A C 1
ATOM 1345 O O . ASN A 1 164 ? -5.312 -8.534 25.184 1.00 98.06 164 ASN A O 1
ATOM 1349 N N . THR A 1 165 ? -5.377 -6.517 26.156 1.00 97.88 165 THR A N 1
ATOM 1350 C CA . THR A 1 165 ? -6.435 -6.864 27.122 1.00 97.88 165 THR A CA 1
ATOM 1351 C C . THR A 1 165 ? -7.728 -7.311 26.436 1.00 97.88 165 THR A C 1
ATOM 1353 O O . THR A 1 165 ? -8.408 -8.206 26.937 1.00 97.88 165 THR A O 1
ATOM 1356 N N . TYR A 1 166 ? -8.085 -6.698 25.308 1.00 98.38 166 TYR A N 1
ATOM 1357 C CA . TYR A 1 166 ? -9.312 -7.002 24.575 1.00 98.38 166 TYR A CA 1
ATOM 1358 C C . TYR A 1 166 ? -9.195 -8.334 23.831 1.00 98.38 166 TYR A C 1
ATOM 1360 O O . TYR A 1 166 ? -10.101 -9.165 23.929 1.00 98.38 166 TYR A O 1
ATOM 1368 N N . LEU A 1 167 ? -8.052 -8.570 23.177 1.00 97.81 167 LEU A N 1
ATOM 1369 C CA . LEU A 1 167 ? -7.710 -9.840 22.528 1.00 97.81 167 LEU A CA 1
ATOM 1370 C C . LEU A 1 167 ? -7.759 -11.010 23.523 1.00 97.81 167 LEU A C 1
ATOM 1372 O O . LEU A 1 167 ? -8.280 -12.077 23.208 1.00 97.81 167 LEU A O 1
ATOM 1376 N N . GLU A 1 168 ? -7.280 -10.800 24.751 1.00 97.12 168 GLU A N 1
ATOM 1377 C CA . GLU A 1 168 ? -7.245 -11.834 25.790 1.00 97.12 168 GLU A CA 1
ATOM 1378 C C . GLU A 1 168 ? -8.592 -12.079 26.482 1.00 97.12 168 GLU A C 1
ATOM 1380 O O . GLU A 1 168 ? -8.866 -13.208 26.895 1.00 97.12 168 GLU A O 1
ATOM 1385 N N . ASN A 1 169 ? -9.429 -11.050 26.657 1.00 96.69 169 ASN A N 1
ATOM 1386 C CA . ASN A 1 169 ? -10.572 -11.124 27.579 1.00 96.69 169 ASN A CA 1
ATOM 1387 C C . ASN A 1 169 ? -11.951 -11.103 26.914 1.00 96.69 169 ASN A C 1
ATOM 1389 O O . ASN A 1 169 ? -12.931 -11.445 27.576 1.00 96.69 169 ASN A O 1
ATOM 1393 N N . THR A 1 170 ? -12.051 -10.767 25.631 1.00 96.94 170 THR A N 1
ATOM 1394 C CA . THR A 1 170 ? -13.324 -10.795 24.892 1.00 96.94 170 THR A CA 1
ATOM 1395 C C . THR A 1 170 ? -13.451 -12.074 24.056 1.00 96.94 170 THR A C 1
ATOM 1397 O O . THR A 1 170 ? -12.450 -12.689 23.687 1.00 96.94 170 THR A O 1
ATOM 1400 N N . GLU A 1 171 ? -14.678 -12.519 23.766 1.00 95.25 171 GLU A N 1
ATOM 1401 C CA . GLU A 1 171 ? -14.888 -13.691 22.897 1.00 95.25 171 GLU A CA 1
ATOM 1402 C C . GLU A 1 171 ? -14.449 -13.415 21.454 1.00 95.25 171 GLU A C 1
ATOM 1404 O O . GLU A 1 171 ? -13.748 -14.238 20.863 1.00 95.25 171 GLU A O 1
ATOM 1409 N N . CYS A 1 172 ? -14.797 -12.244 20.913 1.00 95.00 172 CYS A N 1
ATOM 1410 C CA . CYS A 1 172 ? -14.398 -11.831 19.569 1.00 95.00 172 CYS A CA 1
ATOM 1411 C C . CYS A 1 172 ? -12.874 -11.675 19.443 1.00 95.00 172 CYS A C 1
ATOM 1413 O O . CYS A 1 172 ? -12.291 -12.177 18.484 1.00 95.00 172 CYS A O 1
ATOM 1415 N N . GLY A 1 173 ? -12.214 -11.108 20.460 1.00 96.75 173 GLY A N 1
ATOM 1416 C CA . GLY A 1 173 ? -10.759 -10.979 20.520 1.00 96.75 173 GLY A CA 1
ATOM 1417 C C . GLY A 1 173 ? -10.033 -12.324 20.496 1.00 96.75 173 GLY A C 1
ATOM 1418 O O . GLY A 1 173 ? -9.096 -12.506 19.721 1.00 96.75 173 GLY A O 1
ATOM 1419 N N . LYS A 1 174 ? -10.507 -13.310 21.268 1.00 96.56 174 LYS A N 1
ATOM 1420 C CA . LYS A 1 174 ? -9.937 -14.669 21.251 1.00 96.56 174 LYS A CA 1
ATOM 1421 C C . LYS A 1 174 ? -10.119 -15.357 19.902 1.00 96.56 174 LYS A C 1
ATOM 1423 O O . LYS A 1 174 ? -9.221 -16.075 19.469 1.00 96.56 174 LYS A O 1
ATOM 1428 N N . LYS A 1 175 ? -11.277 -15.157 19.262 1.00 94.56 175 LYS A N 1
ATOM 1429 C CA . LYS A 1 175 ? -11.586 -15.731 17.948 1.00 94.56 175 LYS A CA 1
ATOM 1430 C C . LYS A 1 175 ? -10.631 -15.188 16.887 1.00 94.56 175 LYS A C 1
ATOM 1432 O O . LYS A 1 175 ? -9.916 -15.978 16.281 1.00 94.56 175 LYS A O 1
ATOM 1437 N N . ILE A 1 176 ? -10.556 -13.864 16.727 1.00 94.19 176 ILE A N 1
ATOM 1438 C CA . ILE A 1 176 ? -9.684 -13.263 15.710 1.00 94.19 176 ILE A CA 1
ATOM 1439 C C . ILE A 1 176 ? -8.203 -13.554 15.987 1.00 94.19 176 ILE A C 1
ATOM 1441 O O . ILE A 1 176 ? -7.448 -13.834 15.061 1.00 94.19 176 ILE A O 1
ATOM 1445 N N . TYR A 1 177 ? -7.785 -13.577 17.260 1.00 95.62 177 TYR A N 1
ATOM 1446 C CA . TYR A 1 177 ? -6.412 -13.934 17.624 1.00 95.62 177 TYR A CA 1
ATOM 1447 C C . TYR A 1 177 ? -6.031 -15.348 17.173 1.00 95.62 177 TYR A C 1
ATOM 1449 O O . TYR A 1 177 ? -4.910 -15.557 16.715 1.00 95.62 177 TYR A O 1
ATOM 1457 N N . ALA A 1 178 ? -6.961 -16.302 17.276 1.00 93.69 178 ALA A N 1
ATOM 1458 C CA . ALA A 1 178 ? -6.750 -17.691 16.876 1.00 93.69 178 ALA A CA 1
ATOM 1459 C C . ALA A 1 178 ? -6.819 -17.924 15.356 1.00 93.69 178 ALA A C 1
ATOM 1461 O O . ALA A 1 178 ? -6.249 -18.903 14.880 1.00 93.69 178 ALA A O 1
ATOM 1462 N N . GLU A 1 179 ? -7.520 -17.065 14.611 1.00 90.56 179 GLU A N 1
ATOM 1463 C CA . GLU A 1 179 ? -7.643 -17.155 13.147 1.00 90.56 179 GLU A CA 1
ATOM 1464 C C . GLU A 1 179 ? -6.400 -16.632 12.413 1.00 90.56 179 GLU A C 1
ATOM 1466 O O . GLU A 1 179 ? -6.129 -17.051 11.292 1.00 90.56 179 GLU A O 1
ATOM 1471 N N . MET A 1 180 ? -5.623 -15.750 13.045 1.00 94.00 180 MET A N 1
ATOM 1472 C CA . MET A 1 180 ? -4.442 -15.135 12.439 1.00 94.00 180 MET A CA 1
ATOM 1473 C C . MET A 1 180 ? -3.138 -15.822 12.868 1.00 94.00 180 MET A C 1
ATOM 1475 O O . MET A 1 180 ? -2.999 -16.315 13.991 1.00 94.00 180 MET A O 1
ATOM 1479 N N . SER A 1 181 ? -2.134 -15.815 11.987 1.00 94.62 181 SER A N 1
ATOM 1480 C CA . SER A 1 181 ? -0.844 -16.460 12.253 1.00 94.62 181 SER A CA 1
ATOM 1481 C C . SER A 1 181 ? -0.014 -15.724 13.318 1.00 94.62 181 SER A C 1
ATOM 1483 O O . SER A 1 181 ? -0.145 -14.520 13.553 1.00 94.62 181 SER A O 1
ATOM 1485 N N . THR A 1 182 ? 0.939 -16.429 13.936 1.00 94.75 182 THR A N 1
ATOM 1486 C CA . THR A 1 182 ? 1.907 -15.797 14.850 1.00 94.75 182 THR A CA 1
ATOM 1487 C C . THR A 1 182 ? 2.748 -14.722 14.155 1.00 94.75 182 THR A C 1
ATOM 1489 O O . THR A 1 182 ? 3.044 -13.699 14.769 1.00 94.75 182 THR A O 1
ATOM 1492 N N . ASN A 1 183 ? 3.140 -14.928 12.893 1.00 94.75 183 ASN A N 1
ATOM 1493 C CA . ASN A 1 183 ? 3.950 -13.947 12.167 1.00 94.75 183 ASN A CA 1
ATOM 1494 C C . ASN A 1 183 ? 3.148 -12.682 11.839 1.00 94.75 183 ASN A C 1
ATOM 1496 O O . ASN A 1 183 ? 3.694 -11.586 11.956 1.00 94.75 183 ASN A O 1
ATOM 1500 N N . TYR A 1 184 ? 1.855 -12.817 11.529 1.00 96.75 184 TYR A N 1
ATOM 1501 C CA . TYR A 1 184 ? 0.950 -11.680 11.389 1.00 96.75 184 TYR A CA 1
ATOM 1502 C C . TYR A 1 184 ? 0.913 -10.845 12.676 1.00 96.75 184 TYR A C 1
ATOM 1504 O O . TYR A 1 184 ? 1.189 -9.648 12.641 1.00 96.75 184 TYR A O 1
ATOM 1512 N N . TRP A 1 185 ? 0.696 -11.465 13.841 1.00 97.19 185 TRP A N 1
ATOM 1513 C CA . TRP A 1 185 ? 0.677 -10.719 15.106 1.00 97.19 185 TRP A CA 1
ATOM 1514 C C . TRP A 1 185 ? 2.019 -10.068 15.446 1.00 97.19 185 TRP A C 1
ATOM 1516 O O . TRP A 1 185 ? 2.043 -8.958 15.976 1.00 97.19 185 TRP A O 1
ATOM 1526 N N . LYS A 1 186 ? 3.140 -10.719 15.113 1.00 96.25 186 LYS A N 1
ATOM 1527 C CA . LYS A 1 186 ? 4.475 -10.121 15.268 1.00 96.25 186 LYS A CA 1
ATOM 1528 C C . LYS A 1 186 ? 4.663 -8.885 14.387 1.00 96.25 186 LYS A C 1
ATOM 1530 O O . LYS A 1 186 ? 5.294 -7.939 14.840 1.00 96.25 186 LYS A O 1
ATOM 1535 N N . SER A 1 187 ? 4.086 -8.855 13.183 1.00 96.44 187 SER A N 1
ATOM 1536 C CA . SER A 1 187 ? 4.162 -7.688 12.288 1.00 96.44 187 SER A CA 1
ATOM 1537 C C . SER A 1 187 ? 3.491 -6.427 12.845 1.00 96.44 187 SER A C 1
ATOM 1539 O O . SER A 1 187 ? 3.865 -5.319 12.469 1.00 96.44 187 SER A O 1
ATOM 1541 N N . LEU A 1 188 ? 2.501 -6.593 13.728 1.00 96.69 188 LEU A N 1
ATOM 1542 C CA . LEU A 1 188 ? 1.733 -5.513 14.357 1.00 96.69 188 LEU A CA 1
ATOM 1543 C C . LEU A 1 188 ? 2.291 -5.095 15.722 1.00 96.69 188 LEU A C 1
ATOM 1545 O O . LEU A 1 188 ? 1.777 -4.158 16.340 1.00 96.69 188 LEU A O 1
ATOM 1549 N N . MET A 1 189 ? 3.295 -5.817 16.222 1.00 95.44 189 MET A N 1
ATOM 1550 C CA . MET A 1 189 ? 3.809 -5.631 17.566 1.00 95.44 189 MET A CA 1
ATOM 1551 C C . MET A 1 189 ? 4.782 -4.456 17.617 1.00 95.44 189 MET A C 1
ATOM 1553 O O . MET A 1 189 ? 5.820 -4.459 16.960 1.00 95.44 189 MET A O 1
ATOM 1557 N N . ILE A 1 190 ? 4.470 -3.475 18.459 1.00 92.81 190 ILE A N 1
ATOM 1558 C CA . ILE A 1 190 ? 5.322 -2.318 18.742 1.00 92.81 190 ILE A CA 1
ATOM 1559 C C . ILE A 1 190 ? 5.541 -2.290 20.253 1.00 92.81 190 ILE A C 1
ATOM 1561 O O . ILE A 1 190 ? 4.583 -2.269 21.028 1.00 92.81 190 ILE A O 1
ATOM 1565 N N . ASN A 1 191 ? 6.803 -2.351 20.689 1.00 88.25 191 ASN A N 1
ATOM 1566 C CA . ASN A 1 191 ? 7.182 -2.359 22.109 1.00 88.25 191 ASN A CA 1
ATOM 1567 C C . ASN A 1 191 ? 6.418 -3.407 22.952 1.00 88.25 191 ASN A C 1
ATOM 1569 O O . ASN A 1 191 ? 5.958 -3.133 24.062 1.00 88.25 191 ASN A O 1
ATOM 1573 N N . GLY A 1 192 ? 6.246 -4.616 22.402 1.00 90.62 192 GLY A N 1
ATOM 1574 C CA . GLY A 1 192 ? 5.579 -5.742 23.070 1.00 90.62 192 GLY A CA 1
ATOM 1575 C C . GLY A 1 192 ? 4.046 -5.669 23.119 1.00 90.62 192 GLY A C 1
ATOM 1576 O O . GLY A 1 192 ? 3.417 -6.511 23.763 1.00 90.62 192 GLY A O 1
ATOM 1577 N N . LYS A 1 193 ? 3.426 -4.685 22.460 1.00 96.50 193 LYS A N 1
ATOM 1578 C CA . LYS A 1 193 ? 1.971 -4.480 22.434 1.00 96.50 193 LYS A CA 1
ATOM 1579 C C . LYS A 1 193 ? 1.432 -4.444 21.007 1.00 96.50 193 LYS A C 1
ATOM 1581 O O . LYS A 1 193 ? 2.166 -4.156 20.069 1.00 96.50 193 LYS A O 1
ATOM 1586 N N . ILE A 1 194 ? 0.143 -4.734 20.867 1.00 97.94 194 ILE A N 1
ATOM 1587 C CA . ILE A 1 194 ? -0.608 -4.634 19.608 1.00 97.94 194 ILE A CA 1
ATOM 1588 C C . ILE A 1 194 ? -1.606 -3.491 19.775 1.00 97.94 194 ILE A C 1
ATOM 1590 O O . ILE A 1 194 ? -2.280 -3.435 20.800 1.00 97.94 194 ILE A O 1
ATOM 1594 N N . TYR A 1 195 ? -1.704 -2.596 18.796 1.00 98.25 195 TYR A N 1
ATOM 1595 C CA . TYR A 1 195 ? -2.534 -1.384 18.856 1.00 98.25 195 TYR A CA 1
ATOM 1596 C C . TYR A 1 195 ? -3.614 -1.332 17.768 1.00 98.25 195 TYR A C 1
ATOM 1598 O O . TYR A 1 195 ? -4.481 -0.462 17.800 1.00 98.25 195 TYR A O 1
ATOM 1606 N N . GLY A 1 196 ? -3.594 -2.276 16.829 1.00 96.81 196 GLY A N 1
ATOM 1607 C CA . GLY A 1 196 ? -4.576 -2.364 15.761 1.00 96.81 196 GLY A CA 1
ATOM 1608 C C . GLY A 1 196 ? -4.603 -3.735 15.091 1.00 96.81 196 GLY A C 1
ATOM 1609 O O . GLY A 1 196 ? -3.814 -4.622 15.427 1.00 96.81 196 GLY A O 1
ATOM 1610 N N . ILE A 1 197 ? -5.535 -3.900 14.155 1.00 96.56 197 ILE A N 1
ATOM 1611 C CA . ILE A 1 197 ? -5.691 -5.080 13.294 1.00 96.56 197 ILE A CA 1
ATOM 1612 C C . ILE A 1 197 ? -5.585 -4.614 11.838 1.00 96.56 197 ILE A C 1
ATOM 1614 O O . ILE A 1 197 ? -6.261 -3.667 11.446 1.00 96.56 197 ILE A O 1
ATOM 1618 N N . ASP A 1 198 ? -4.749 -5.272 11.040 1.00 94.62 198 ASP A N 1
ATOM 1619 C CA . ASP A 1 198 ? -4.504 -4.940 9.637 1.00 94.62 198 ASP A CA 1
ATOM 1620 C C . ASP A 1 198 ? -5.212 -5.921 8.694 1.00 94.62 198 ASP A C 1
ATOM 1622 O O . ASP A 1 198 ? -4.669 -6.959 8.317 1.00 94.62 198 ASP A O 1
ATOM 1626 N N . GLY A 1 199 ? -6.432 -5.576 8.283 1.00 92.12 199 GLY A N 1
ATOM 1627 C CA . GLY A 1 199 ? -7.168 -6.345 7.277 1.00 92.12 199 GLY A CA 1
ATOM 1628 C C . GLY A 1 199 ? -6.628 -6.178 5.848 1.00 92.12 199 GLY A C 1
ATOM 1629 O O . GLY A 1 199 ? -6.845 -7.047 4.997 1.00 92.12 199 GLY A O 1
ATOM 1630 N N . SER A 1 200 ? -5.879 -5.102 5.580 1.00 90.69 200 SER A N 1
ATOM 1631 C CA . SER A 1 200 ? -5.273 -4.842 4.269 1.00 90.69 200 SER A CA 1
ATOM 1632 C C . SER A 1 200 ? -4.062 -5.738 3.997 1.00 90.69 200 SER A C 1
ATOM 1634 O O . SER A 1 200 ? -3.664 -5.903 2.841 1.00 90.69 200 SER A O 1
ATOM 1636 N N . LEU A 1 201 ? -3.509 -6.349 5.053 1.00 93.94 201 LEU A N 1
ATOM 1637 C CA . LEU A 1 201 ? -2.302 -7.172 5.030 1.00 93.94 201 LEU A CA 1
ATOM 1638 C C . LEU A 1 201 ? -1.083 -6.396 4.511 1.00 93.94 201 LEU A C 1
ATOM 1640 O O . LEU A 1 201 ? -0.275 -6.930 3.757 1.00 93.94 201 LEU A O 1
ATOM 1644 N N . SER A 1 202 ? -0.933 -5.143 4.937 1.00 93.06 202 SER A N 1
ATOM 1645 C CA . SER A 1 202 ? 0.205 -4.263 4.637 1.00 93.06 202 SER A CA 1
ATOM 1646 C C . SER A 1 202 ? 1.559 -4.798 5.129 1.00 93.06 202 SER A C 1
ATOM 1648 O O . SER A 1 202 ? 2.607 -4.333 4.688 1.00 93.06 202 SER A O 1
ATOM 1650 N N . CYS A 1 203 ? 1.558 -5.799 6.017 1.00 93.69 203 CYS A N 1
ATOM 1651 C CA . CYS A 1 203 ? 2.756 -6.572 6.356 1.00 93.69 203 CYS A CA 1
ATOM 1652 C C . CYS A 1 203 ? 3.276 -7.444 5.202 1.00 93.69 203 CYS A C 1
ATOM 1654 O O . CYS A 1 203 ? 4.437 -7.863 5.218 1.00 93.69 203 CYS A O 1
ATOM 1656 N N . LEU A 1 204 ? 2.437 -7.749 4.215 1.00 94.25 204 LEU A N 1
ATOM 1657 C CA . LEU A 1 204 ? 2.840 -8.392 2.976 1.00 94.25 204 LEU A CA 1
ATOM 1658 C C . LEU A 1 204 ? 3.249 -7.327 1.960 1.00 94.25 204 LEU A C 1
ATOM 1660 O O . LEU A 1 204 ? 2.746 -6.207 1.945 1.00 94.25 204 LEU A O 1
ATOM 1664 N N . LYS A 1 205 ? 4.189 -7.684 1.092 1.00 91.00 205 LYS A N 1
ATOM 1665 C CA . LYS A 1 205 ? 4.760 -6.747 0.129 1.00 91.00 205 LYS A CA 1
ATOM 1666 C C . LYS A 1 205 ? 3.919 -6.671 -1.144 1.00 91.00 205 LYS A C 1
ATOM 1668 O O . LYS A 1 205 ? 3.419 -7.688 -1.625 1.00 91.00 205 LYS A O 1
ATOM 1673 N N . GLU A 1 206 ? 3.845 -5.490 -1.745 1.00 91.81 206 GLU A N 1
ATOM 1674 C CA . GLU A 1 206 ? 3.532 -5.378 -3.167 1.00 91.81 206 GLU A CA 1
ATOM 1675 C C . GLU A 1 206 ? 4.714 -5.829 -4.024 1.00 91.81 206 GLU A C 1
ATOM 1677 O O . GLU A 1 206 ? 5.839 -5.342 -3.879 1.00 91.81 206 GLU A O 1
ATOM 1682 N N . ASP A 1 207 ? 4.450 -6.753 -4.940 1.00 91.38 207 ASP A N 1
ATOM 1683 C CA . ASP A 1 207 ? 5.440 -7.199 -5.909 1.00 91.38 207 ASP A CA 1
ATOM 1684 C C . ASP A 1 207 ? 5.274 -6.422 -7.209 1.00 91.38 207 ASP A C 1
ATOM 1686 O O . ASP A 1 207 ? 4.166 -6.308 -7.740 1.00 91.38 207 ASP A O 1
ATOM 1690 N N . LEU A 1 208 ? 6.390 -5.920 -7.736 1.00 92.75 208 LEU A N 1
ATOM 1691 C CA . LEU A 1 208 ? 6.432 -5.305 -9.053 1.00 92.75 208 LEU A CA 1
ATOM 1692 C C . LEU A 1 208 ? 6.461 -6.382 -10.141 1.00 92.75 208 LEU A C 1
ATOM 1694 O O . LEU A 1 208 ? 7.299 -7.289 -10.131 1.00 92.75 208 LEU A O 1
ATOM 1698 N N . GLY A 1 209 ? 5.565 -6.248 -11.104 1.00 93.50 209 GLY A N 1
ATOM 1699 C CA . GLY A 1 209 ? 5.449 -7.097 -12.273 1.00 93.50 209 GLY A CA 1
ATOM 1700 C C . GLY A 1 209 ? 5.199 -6.286 -13.534 1.00 93.50 209 GLY A C 1
ATOM 1701 O O . GLY A 1 209 ? 5.428 -5.077 -13.583 1.00 93.50 209 GLY A O 1
ATOM 1702 N N . TYR A 1 210 ? 4.728 -6.976 -14.561 1.00 94.06 210 TYR A N 1
ATOM 1703 C CA . TYR A 1 210 ? 4.294 -6.395 -15.817 1.00 94.06 210 TYR A CA 1
ATOM 1704 C C . TYR A 1 210 ? 2.827 -6.705 -16.044 1.00 94.06 210 TYR A C 1
ATOM 1706 O O . TYR A 1 210 ? 2.349 -7.793 -15.718 1.00 94.06 210 TYR A O 1
ATOM 1714 N N . GLU A 1 211 ? 2.155 -5.756 -16.668 1.00 93.19 211 GLU A N 1
ATOM 1715 C CA . GLU A 1 211 ? 0.897 -5.953 -17.355 1.00 93.19 211 GLU A CA 1
ATOM 1716 C C . GLU A 1 211 ? 1.187 -5.950 -18.861 1.00 93.19 211 GLU A C 1
ATOM 1718 O O . GLU A 1 211 ? 1.625 -4.942 -19.420 1.00 93.19 211 GLU A O 1
ATOM 1723 N N . LEU A 1 212 ? 1.019 -7.106 -19.505 1.00 95.06 212 LEU A N 1
ATOM 1724 C CA . LEU A 1 212 ? 1.401 -7.346 -20.895 1.00 95.06 212 LEU A CA 1
ATOM 1725 C C . LEU A 1 212 ? 0.170 -7.480 -21.784 1.00 95.06 212 LEU A C 1
ATOM 1727 O O . LEU A 1 212 ? -0.738 -8.242 -21.471 1.00 95.06 212 LEU A O 1
ATOM 1731 N N . ASN A 1 213 ? 0.172 -6.804 -22.926 1.00 94.88 213 ASN A N 1
ATOM 1732 C CA . ASN A 1 213 ? -0.881 -6.863 -23.933 1.00 94.88 213 ASN A CA 1
ATOM 1733 C C . ASN A 1 213 ? -1.126 -8.317 -24.389 1.00 94.88 213 ASN A C 1
ATOM 1735 O O . ASN A 1 213 ? -0.276 -8.922 -25.058 1.00 94.88 213 ASN A O 1
ATOM 1739 N N . ALA A 1 214 ? -2.287 -8.881 -24.037 1.00 95.56 214 ALA A N 1
ATOM 1740 C CA . ALA A 1 214 ? -2.585 -10.292 -24.279 1.00 95.56 214 ALA A CA 1
ATOM 1741 C C . ALA A 1 214 ? -2.660 -10.626 -25.770 1.00 95.56 214 ALA A C 1
ATOM 1743 O O . ALA A 1 214 ? -2.202 -11.685 -26.192 1.00 95.56 214 ALA A O 1
ATOM 1744 N N . ASP A 1 215 ? -3.146 -9.692 -26.582 1.00 95.06 215 ASP A N 1
ATOM 1745 C CA . ASP A 1 215 ? -3.227 -9.834 -28.030 1.00 95.06 215 ASP A CA 1
ATOM 1746 C C . ASP A 1 215 ? -1.835 -10.014 -28.657 1.00 95.06 215 ASP A C 1
ATOM 1748 O O . ASP A 1 215 ? -1.644 -10.854 -29.543 1.00 95.06 215 ASP A O 1
ATOM 1752 N N . LEU A 1 216 ? -0.837 -9.255 -28.192 1.00 96.44 216 LEU A N 1
ATOM 1753 C CA . LEU A 1 216 ? 0.546 -9.390 -28.654 1.00 96.44 216 LEU A CA 1
ATOM 1754 C C . LEU A 1 216 ? 1.203 -10.673 -28.144 1.00 96.44 216 LEU A C 1
ATOM 1756 O O . LEU A 1 216 ? 1.926 -11.313 -28.916 1.00 96.44 216 LEU A O 1
ATOM 1760 N N . VAL A 1 217 ? 0.927 -11.071 -26.899 1.00 97.19 217 VAL A N 1
ATOM 1761 C CA . VAL A 1 217 ? 1.384 -12.345 -26.318 1.00 97.19 217 VAL A CA 1
ATOM 1762 C C . VAL A 1 217 ? 0.857 -13.530 -27.129 1.00 97.19 217 VAL A C 1
ATOM 1764 O O . VAL A 1 217 ? 1.652 -14.331 -27.635 1.00 97.19 217 VAL A O 1
ATOM 1767 N N . ASP A 1 218 ? -0.456 -13.592 -27.347 1.00 96.94 218 ASP A N 1
ATOM 1768 C CA . ASP A 1 218 ? -1.140 -14.706 -28.005 1.00 96.94 218 ASP A CA 1
ATOM 1769 C C . ASP A 1 218 ? -0.757 -14.811 -29.490 1.00 96.94 218 ASP A C 1
ATOM 1771 O O . ASP A 1 218 ? -0.332 -15.876 -29.955 1.00 96.94 218 ASP A O 1
ATOM 1775 N N . LYS A 1 219 ? -0.821 -13.697 -30.243 1.00 96.56 219 LYS A N 1
ATOM 1776 C CA . LYS A 1 219 ? -0.488 -13.663 -31.686 1.00 96.56 219 LYS A CA 1
ATOM 1777 C C . LYS A 1 219 ? 0.954 -14.081 -31.968 1.00 96.56 219 LYS A C 1
ATOM 1779 O O . LYS A 1 219 ? 1.241 -14.584 -33.055 1.00 96.56 219 LYS A O 1
ATOM 1784 N N . ASN A 1 220 ? 1.862 -13.860 -31.017 1.00 96.94 220 ASN A N 1
ATOM 1785 C CA . ASN A 1 220 ? 3.285 -14.159 -31.173 1.00 96.94 220 ASN A CA 1
ATOM 1786 C C . ASN A 1 220 ? 3.737 -15.406 -30.409 1.00 96.94 220 ASN A C 1
ATOM 1788 O O . ASN A 1 220 ? 4.920 -15.738 -30.492 1.00 96.94 220 ASN A O 1
ATOM 1792 N N . SER A 1 221 ? 2.817 -16.099 -29.725 1.00 96.62 221 SER A N 1
ATOM 1793 C CA . SER A 1 221 ? 3.104 -17.295 -28.921 1.00 96.62 221 SER A CA 1
ATOM 1794 C C . SER A 1 221 ? 4.255 -17.066 -27.935 1.00 96.62 221 SER A C 1
ATOM 1796 O O . SER A 1 221 ? 5.194 -17.860 -27.869 1.00 96.62 221 SER A O 1
ATOM 1798 N N . ILE A 1 222 ? 4.209 -15.936 -27.226 1.00 97.62 222 ILE A N 1
ATOM 1799 C CA . ILE A 1 222 ? 5.226 -15.563 -26.240 1.00 97.62 222 ILE A CA 1
ATOM 1800 C C . ILE A 1 222 ? 5.066 -16.448 -25.004 1.00 97.62 222 ILE A C 1
ATOM 1802 O O . ILE A 1 222 ? 3.979 -16.530 -24.435 1.00 97.62 222 ILE A O 1
ATOM 1806 N N . ASP A 1 223 ? 6.154 -17.092 -24.582 1.00 96.50 223 ASP A N 1
ATOM 1807 C CA . ASP A 1 223 ? 6.175 -17.853 -23.338 1.00 96.50 223 ASP A CA 1
ATOM 1808 C C . ASP A 1 223 ? 6.390 -16.905 -22.153 1.00 96.50 223 ASP A C 1
ATOM 1810 O O . ASP A 1 223 ? 7.446 -16.291 -22.006 1.00 96.50 223 ASP A O 1
ATOM 1814 N N . LEU A 1 224 ? 5.376 -16.773 -21.297 1.00 96.56 224 LEU A N 1
ATOM 1815 C CA . LEU A 1 224 ? 5.446 -15.907 -20.122 1.00 96.56 224 LEU A CA 1
ATOM 1816 C C . LEU A 1 224 ? 6.483 -16.392 -19.092 1.00 96.56 224 LEU A C 1
ATOM 1818 O O . LEU A 1 224 ? 6.950 -15.587 -18.286 1.00 96.56 224 LEU A O 1
ATOM 1822 N N . ASP A 1 225 ? 6.875 -17.674 -19.117 1.00 95.50 225 ASP A N 1
ATOM 1823 C CA . ASP A 1 225 ? 7.953 -18.194 -18.265 1.00 95.50 225 ASP A CA 1
ATOM 1824 C C . ASP A 1 225 ? 9.317 -17.566 -18.572 1.00 95.50 225 ASP A C 1
ATOM 1826 O O . ASP A 1 225 ? 10.173 -17.485 -17.684 1.00 95.50 225 ASP A O 1
ATOM 1830 N N . ASP A 1 226 ? 9.512 -17.048 -19.788 1.00 95.44 226 ASP A N 1
ATOM 1831 C CA . ASP A 1 226 ? 10.761 -16.389 -20.158 1.00 95.44 226 ASP A CA 1
ATOM 1832 C C . ASP A 1 226 ? 11.017 -15.131 -19.318 1.00 95.44 226 ASP A C 1
ATOM 1834 O O . ASP A 1 226 ? 12.177 -14.761 -19.130 1.00 95.44 226 ASP A O 1
ATOM 1838 N N . PHE A 1 227 ? 9.981 -14.510 -18.750 1.00 95.75 227 PHE A N 1
ATOM 1839 C CA . PHE A 1 227 ? 10.090 -13.297 -17.931 1.00 95.75 227 PHE A CA 1
ATOM 1840 C C . PHE A 1 227 ? 10.162 -13.569 -16.422 1.00 95.75 227 PHE A C 1
ATOM 1842 O O . PHE A 1 227 ? 10.111 -12.641 -15.621 1.00 95.75 227 PHE A O 1
ATOM 1849 N N . LEU A 1 228 ? 10.304 -14.824 -15.993 1.00 93.44 228 LEU A N 1
ATOM 1850 C CA . LEU A 1 228 ? 10.548 -15.125 -14.582 1.00 93.44 228 LEU A CA 1
ATOM 1851 C C . LEU A 1 228 ? 12.025 -14.920 -14.202 1.00 93.44 228 LEU A C 1
ATOM 1853 O O . LEU A 1 228 ? 12.946 -15.075 -15.014 1.00 93.44 228 LEU A O 1
ATOM 1857 N N . GLY A 1 229 ? 12.256 -14.602 -12.929 1.00 90.38 229 GLY A N 1
ATOM 1858 C CA . GLY A 1 229 ? 13.568 -14.373 -12.332 1.00 90.38 229 GLY A CA 1
ATOM 1859 C C . GLY A 1 229 ? 13.734 -12.963 -11.764 1.00 90.38 229 GLY A C 1
ATOM 1860 O O . GLY A 1 229 ? 12.773 -12.255 -11.484 1.00 90.38 229 GLY A O 1
ATOM 1861 N N . LYS A 1 230 ? 14.990 -12.546 -11.568 1.00 89.56 230 LYS A N 1
ATOM 1862 C CA . LYS A 1 230 ? 15.276 -11.201 -11.057 1.00 89.56 230 LYS A CA 1
ATOM 1863 C C . LYS A 1 230 ? 14.713 -10.133 -11.992 1.00 89.56 230 LYS A C 1
ATOM 1865 O O . LYS A 1 230 ? 14.839 -10.258 -13.211 1.00 89.56 230 LYS A O 1
ATOM 1870 N N . TYR A 1 231 ? 14.128 -9.087 -11.412 1.00 90.94 231 TYR A N 1
ATOM 1871 C CA . TYR A 1 231 ? 13.409 -8.060 -12.167 1.00 90.94 231 TYR A CA 1
ATOM 1872 C C . TYR A 1 231 ? 14.280 -7.375 -13.232 1.00 90.94 231 TYR A C 1
ATOM 1874 O O . TYR A 1 231 ? 13.845 -7.228 -14.367 1.00 90.94 231 TYR A O 1
ATOM 1882 N N . ASP A 1 232 ? 15.519 -7.010 -12.903 1.00 88.44 232 ASP A N 1
ATOM 1883 C CA . ASP A 1 232 ? 16.477 -6.392 -13.832 1.00 88.44 232 ASP A CA 1
ATOM 1884 C C . ASP A 1 232 ? 16.769 -7.281 -15.055 1.00 88.44 232 ASP A C 1
ATOM 1886 O O . ASP A 1 232 ? 16.715 -6.841 -16.202 1.00 88.44 232 ASP A O 1
ATOM 1890 N N . THR A 1 233 ? 17.000 -8.571 -14.811 1.00 91.56 233 THR A N 1
ATOM 1891 C CA . THR A 1 233 ? 17.256 -9.573 -15.852 1.00 91.56 233 THR A CA 1
ATOM 1892 C C . THR A 1 233 ? 16.013 -9.813 -16.704 1.00 91.56 233 THR A C 1
ATOM 1894 O O . THR A 1 233 ? 16.108 -9.976 -17.919 1.00 91.56 233 THR A O 1
ATOM 1897 N N . SER A 1 234 ? 14.842 -9.840 -16.074 1.00 95.44 234 SER A N 1
ATOM 1898 C CA . SER A 1 234 ? 13.562 -9.967 -16.761 1.00 95.44 234 SER A CA 1
ATOM 1899 C C . SER A 1 234 ? 13.256 -8.745 -17.634 1.00 95.44 234 SER A C 1
ATOM 1901 O O . SER A 1 234 ? 12.898 -8.899 -18.801 1.00 95.44 234 SER A O 1
ATOM 1903 N N . LEU A 1 235 ? 13.483 -7.534 -17.121 1.00 96.00 235 LEU A N 1
ATOM 1904 C CA . LEU A 1 235 ? 13.275 -6.295 -17.864 1.00 96.00 235 LEU A CA 1
ATOM 1905 C C . LEU A 1 235 ? 14.182 -6.239 -19.097 1.00 96.00 235 LEU A C 1
ATOM 1907 O O . LEU A 1 235 ? 13.725 -5.846 -20.167 1.00 96.00 235 LEU A O 1
ATOM 1911 N N . GLN A 1 236 ? 15.432 -6.701 -18.989 1.00 96.06 236 GLN A N 1
ATOM 1912 C CA . GLN A 1 236 ? 16.313 -6.809 -20.153 1.00 96.06 236 GLN A CA 1
ATOM 1913 C C . GLN A 1 236 ? 15.718 -7.719 -21.240 1.00 96.06 236 GLN A C 1
ATOM 1915 O O . GLN A 1 236 ? 15.757 -7.366 -22.416 1.00 96.06 236 GLN A O 1
ATOM 1920 N N . LYS A 1 237 ? 15.108 -8.855 -20.871 1.00 97.31 237 LYS A N 1
ATOM 1921 C CA . LYS A 1 237 ? 14.433 -9.740 -21.838 1.00 97.31 237 LYS A CA 1
ATOM 1922 C C . LYS A 1 237 ? 13.221 -9.070 -22.485 1.00 97.31 237 LYS A C 1
ATOM 1924 O O . LYS A 1 237 ? 13.020 -9.227 -23.688 1.00 97.31 237 LYS A O 1
ATOM 1929 N N . VAL A 1 238 ? 12.436 -8.312 -21.713 1.00 97.62 238 VAL A N 1
ATOM 1930 C CA . VAL A 1 238 ? 11.327 -7.499 -22.243 1.00 97.62 238 VAL A CA 1
ATOM 1931 C C . VAL A 1 238 ? 11.855 -6.484 -23.259 1.00 97.62 238 VAL A C 1
ATOM 1933 O O . VAL A 1 238 ? 11.334 -6.399 -24.370 1.00 97.62 238 VAL A O 1
ATOM 1936 N N . ILE A 1 239 ? 12.930 -5.766 -22.924 1.00 97.75 239 ILE A N 1
ATOM 1937 C CA . ILE A 1 239 ? 13.565 -4.788 -23.816 1.00 97.75 239 ILE A CA 1
ATOM 1938 C C . ILE A 1 239 ? 14.071 -5.458 -25.097 1.00 97.75 239 ILE A C 1
ATOM 1940 O O . ILE A 1 239 ? 13.805 -4.958 -26.190 1.00 97.75 239 ILE A O 1
ATOM 1944 N N . ASP A 1 240 ? 14.762 -6.593 -24.991 1.00 97.69 240 ASP A N 1
ATOM 1945 C CA . ASP A 1 240 ? 15.300 -7.321 -26.143 1.00 97.69 240 ASP A CA 1
ATOM 1946 C C . ASP A 1 240 ? 14.183 -7.810 -27.076 1.00 97.69 240 ASP A C 1
ATOM 1948 O O . ASP A 1 240 ? 14.281 -7.674 -28.304 1.00 97.69 240 ASP A O 1
ATOM 1952 N N . LEU A 1 241 ? 13.091 -8.329 -26.505 1.00 97.88 241 LEU A N 1
ATOM 1953 C CA . LEU A 1 241 ? 11.917 -8.738 -27.267 1.00 97.88 241 LEU A CA 1
ATOM 1954 C C . LEU A 1 241 ? 11.290 -7.540 -27.982 1.00 97.88 241 LEU A C 1
ATOM 1956 O O . LEU A 1 241 ? 11.134 -7.584 -29.206 1.00 97.88 241 LEU A O 1
ATOM 1960 N N . CYS A 1 242 ? 10.993 -6.464 -27.254 1.00 97.56 242 CYS A N 1
ATOM 1961 C CA . CYS A 1 242 ? 10.400 -5.256 -27.817 1.00 97.56 242 CYS A CA 1
ATOM 1962 C C . CYS A 1 242 ? 11.274 -4.668 -28.930 1.00 97.56 242 CYS A C 1
ATOM 1964 O O . CYS A 1 242 ? 10.779 -4.387 -30.022 1.00 97.56 242 CYS A O 1
ATOM 1966 N N . LYS A 1 243 ? 12.594 -4.612 -28.727 1.00 96.88 243 LYS A N 1
ATOM 1967 C CA . LYS A 1 243 ? 13.563 -4.188 -29.744 1.00 96.88 243 LYS A CA 1
ATOM 1968 C C . LYS A 1 243 ? 13.494 -5.040 -31.010 1.00 96.88 243 LYS A C 1
ATOM 1970 O O . LYS A 1 243 ? 13.541 -4.503 -32.114 1.00 96.88 243 LYS A O 1
ATOM 1975 N N . SER A 1 244 ? 13.369 -6.362 -30.872 1.00 96.81 244 SER A N 1
ATOM 1976 C CA . SER A 1 244 ? 13.283 -7.278 -32.019 1.00 96.81 244 SER A CA 1
ATOM 1977 C C . SER A 1 244 ? 11.983 -7.138 -32.821 1.00 96.81 244 SER A C 1
ATOM 1979 O O . SER A 1 244 ? 11.952 -7.484 -34.003 1.00 96.81 244 SER A O 1
ATOM 1981 N N . ARG A 1 245 ? 10.913 -6.645 -32.183 1.00 96.19 245 ARG A N 1
ATOM 1982 C CA . ARG A 1 245 ? 9.572 -6.522 -32.770 1.00 96.19 245 ARG A CA 1
ATOM 1983 C C . ARG A 1 245 ? 9.185 -5.092 -33.142 1.00 96.19 245 ARG A C 1
ATOM 1985 O O . ARG A 1 245 ? 8.187 -4.912 -33.831 1.00 96.19 245 ARG A O 1
ATOM 1992 N N . GLY A 1 246 ? 9.979 -4.101 -32.739 1.00 94.88 246 GLY A N 1
ATOM 1993 C CA . GLY A 1 246 ? 9.622 -2.690 -32.875 1.00 94.88 246 GLY A CA 1
ATOM 1994 C C . GLY A 1 246 ? 8.488 -2.282 -31.933 1.00 94.88 246 GLY A C 1
ATOM 1995 O O . GLY A 1 246 ? 7.688 -1.423 -32.291 1.00 94.88 246 GLY A O 1
ATOM 1996 N N . TRP A 1 247 ? 8.394 -2.924 -30.768 1.00 96.00 247 TRP A N 1
ATOM 1997 C CA . TRP A 1 247 ? 7.398 -2.607 -29.749 1.00 96.00 247 TRP A CA 1
ATOM 1998 C C . TRP A 1 247 ? 7.933 -1.639 -28.697 1.00 96.00 247 TRP A C 1
ATOM 2000 O O . TRP A 1 247 ? 9.145 -1.477 -28.532 1.00 96.00 247 TRP A O 1
ATOM 2010 N N . LYS A 1 248 ? 7.002 -1.024 -27.971 1.00 95.31 248 LYS A N 1
ATOM 2011 C CA . LYS A 1 248 ? 7.252 -0.131 -26.840 1.00 95.31 248 LYS A CA 1
ATOM 2012 C C . LYS A 1 248 ? 6.882 -0.800 -25.524 1.00 95.31 248 LYS A C 1
ATOM 2014 O O . LYS A 1 248 ? 5.992 -1.651 -25.488 1.00 95.31 248 LYS A O 1
ATOM 2019 N N . PHE A 1 249 ? 7.537 -0.375 -24.453 1.00 95.12 249 PHE A N 1
ATOM 2020 C CA . PHE A 1 249 ? 7.227 -0.787 -23.090 1.00 95.12 249 PHE A CA 1
ATOM 2021 C C . PHE A 1 249 ? 7.409 0.386 -22.125 1.00 95.12 249 PHE A C 1
ATOM 2023 O O . PHE A 1 249 ? 8.304 1.210 -22.306 1.00 95.12 249 PHE A O 1
ATOM 2030 N N . THR A 1 250 ? 6.588 0.452 -21.086 1.00 92.12 250 THR A N 1
ATOM 2031 C CA . THR A 1 250 ? 6.643 1.533 -20.096 1.00 92.12 250 THR A CA 1
ATOM 2032 C C . THR A 1 250 ? 7.255 1.048 -18.793 1.00 92.12 250 THR A C 1
ATOM 2034 O O . THR A 1 250 ? 6.764 0.101 -18.178 1.00 92.12 250 THR A O 1
ATOM 2037 N N . ALA A 1 251 ? 8.295 1.746 -18.343 1.00 89.44 251 ALA A N 1
ATOM 2038 C CA . ALA A 1 251 ? 8.837 1.623 -16.994 1.00 89.44 251 ALA A CA 1
ATOM 2039 C C . ALA A 1 251 ? 8.557 2.919 -16.211 1.00 89.44 251 ALA A C 1
ATOM 2041 O O . ALA A 1 251 ? 8.444 3.982 -16.812 1.00 89.44 251 ALA A O 1
ATOM 2042 N N . GLY A 1 252 ? 8.421 2.830 -14.889 1.00 88.12 252 GLY A N 1
ATOM 2043 C CA . GLY A 1 252 ? 8.117 3.975 -14.020 1.00 88.12 252 GLY A CA 1
ATOM 2044 C C . GLY A 1 252 ? 8.265 3.619 -12.541 1.00 88.12 252 GLY A C 1
ATOM 2045 O O . GLY A 1 252 ? 8.873 2.598 -12.219 1.00 88.12 252 GLY A O 1
ATOM 2046 N N . MET A 1 253 ? 7.694 4.412 -11.632 1.00 86.94 253 MET A N 1
ATOM 2047 C CA . MET A 1 253 ? 7.769 4.179 -10.178 1.00 86.94 253 MET A CA 1
ATOM 2048 C C . MET A 1 253 ? 9.214 4.074 -9.657 1.00 86.94 253 MET A C 1
ATOM 2050 O O . MET A 1 253 ? 9.508 3.350 -8.705 1.00 86.94 253 MET A O 1
ATOM 2054 N N . HIS A 1 254 ? 10.147 4.769 -10.299 1.00 90.25 254 HIS A N 1
ATOM 2055 C CA . HIS A 1 254 ? 11.578 4.709 -10.020 1.00 90.25 254 HIS A CA 1
ATOM 2056 C C . HIS A 1 254 ? 11.933 5.327 -8.665 1.00 90.25 254 HIS A C 1
ATOM 2058 O O . HIS A 1 254 ? 12.938 4.942 -8.072 1.00 90.25 254 HIS A O 1
ATOM 2064 N N . GLY A 1 255 ? 11.083 6.227 -8.157 1.00 89.81 255 GLY A N 1
ATOM 2065 C CA . GLY A 1 255 ? 11.152 6.738 -6.786 1.00 89.81 255 GLY A CA 1
ATOM 2066 C C . GLY A 1 255 ? 10.758 5.718 -5.707 1.00 89.81 255 GLY A C 1
ATOM 2067 O O . GLY A 1 255 ? 11.059 5.933 -4.535 1.00 89.81 255 GLY A O 1
ATOM 2068 N N . PHE A 1 256 ? 10.129 4.598 -6.085 1.00 89.56 256 PHE A N 1
ATOM 2069 C CA . PHE A 1 256 ? 9.603 3.571 -5.180 1.00 89.56 256 PHE A CA 1
ATOM 2070 C C . PHE A 1 256 ? 10.421 2.275 -5.256 1.00 89.56 256 PHE A C 1
ATOM 2072 O O . PHE A 1 256 ? 9.926 1.190 -5.584 1.00 89.56 256 PHE A O 1
ATOM 2079 N N . MET A 1 257 ? 11.713 2.369 -4.940 1.00 92.69 257 MET A N 1
ATOM 2080 C CA . MET A 1 257 ? 12.652 1.242 -5.026 1.00 92.69 257 MET A CA 1
ATOM 2081 C C . MET A 1 257 ? 12.311 0.051 -4.110 1.00 92.69 257 MET A C 1
ATOM 2083 O O . MET A 1 257 ? 12.824 -1.058 -4.322 1.00 92.69 257 MET A O 1
ATOM 2087 N N . GLN A 1 258 ? 11.412 0.232 -3.140 1.00 90.06 258 GLN A N 1
ATOM 2088 C CA . GLN A 1 258 ? 10.839 -0.861 -2.360 1.00 90.06 258 GLN A CA 1
ATOM 2089 C C . GLN A 1 258 ? 10.044 -1.842 -3.217 1.00 90.06 258 GLN A C 1
ATOM 2091 O O . GLN A 1 258 ? 10.092 -3.035 -2.947 1.00 90.06 258 GLN A O 1
ATOM 2096 N N . LEU A 1 259 ? 9.399 -1.404 -4.301 1.00 90.88 259 LEU A N 1
ATOM 2097 C CA . LEU A 1 259 ? 8.697 -2.310 -5.218 1.00 90.88 259 LEU A CA 1
ATOM 2098 C C . LEU A 1 259 ? 9.695 -3.211 -5.960 1.00 90.88 259 LEU A C 1
ATOM 2100 O O . LEU A 1 259 ? 9.493 -4.420 -6.095 1.00 90.88 259 LEU A O 1
ATOM 2104 N N . TYR A 1 260 ? 10.839 -2.641 -6.336 1.00 90.00 260 TYR A N 1
ATOM 2105 C CA . TYR A 1 260 ? 11.872 -3.302 -7.125 1.00 90.00 260 TYR A CA 1
ATOM 2106 C C . TYR A 1 260 ? 12.742 -4.291 -6.335 1.00 90.00 260 TYR A C 1
ATOM 2108 O O . TYR A 1 260 ? 13.361 -5.157 -6.948 1.00 90.00 260 TYR A O 1
ATOM 2116 N N . SER A 1 261 ? 12.839 -4.198 -5.006 1.00 87.50 261 SER A N 1
ATOM 2117 C CA . SER A 1 261 ? 13.817 -4.973 -4.221 1.00 87.50 261 SER A CA 1
ATOM 2118 C C . SER A 1 261 ? 13.215 -5.619 -2.974 1.00 87.50 261 SER A C 1
ATOM 2120 O O . SER A 1 261 ? 12.227 -5.139 -2.440 1.00 87.50 261 SER A O 1
ATOM 2122 N N . ASN A 1 262 ? 13.798 -6.713 -2.479 1.00 85.94 262 ASN A N 1
ATOM 2123 C CA . ASN A 1 262 ? 13.315 -7.404 -1.268 1.00 85.94 262 ASN A CA 1
ATOM 2124 C C . ASN A 1 262 ? 14.064 -6.976 0.009 1.00 85.94 262 ASN A C 1
ATOM 2126 O O . ASN A 1 262 ? 14.090 -7.726 0.996 1.00 85.94 262 ASN A O 1
ATOM 2130 N N . TYR A 1 263 ? 14.699 -5.802 -0.029 1.00 88.62 263 TYR A N 1
ATOM 2131 C CA . TYR A 1 263 ? 15.326 -5.194 1.140 1.00 88.62 263 TYR A CA 1
ATOM 2132 C C . TYR A 1 263 ? 14.275 -4.720 2.144 1.00 88.62 263 TYR A C 1
ATOM 2134 O O . TYR A 1 263 ? 13.095 -4.583 1.819 1.00 88.62 263 TYR A O 1
ATOM 2142 N N . ASP A 1 264 ? 14.720 -4.504 3.375 1.00 90.75 264 ASP A N 1
ATOM 2143 C CA . ASP A 1 264 ? 13.885 -3.985 4.449 1.00 90.75 264 ASP A CA 1
ATOM 2144 C C . ASP A 1 264 ? 14.053 -2.460 4.496 1.00 90.75 264 ASP A C 1
ATOM 2146 O O . ASP A 1 264 ? 15.139 -1.973 4.804 1.00 90.75 264 ASP A O 1
ATOM 2150 N N . PHE A 1 265 ? 13.015 -1.708 4.130 1.00 93.19 265 PHE A N 1
ATOM 2151 C CA . PHE A 1 265 ? 13.074 -0.246 4.028 1.00 93.19 265 PHE A CA 1
ATOM 2152 C C . PHE A 1 265 ? 12.779 0.428 5.370 1.00 93.19 265 PHE A C 1
ATOM 2154 O O . PHE A 1 265 ? 11.921 -0.022 6.129 1.00 93.19 265 PHE A O 1
ATOM 2161 N N . ILE A 1 266 ? 13.514 1.507 5.642 1.00 94.00 266 ILE A N 1
ATOM 2162 C CA . ILE A 1 266 ? 13.391 2.357 6.836 1.00 94.00 266 ILE A CA 1
ATOM 2163 C C . ILE A 1 266 ? 12.842 3.737 6.460 1.00 94.00 266 ILE A C 1
ATOM 2165 O O . ILE A 1 266 ? 12.056 4.317 7.203 1.00 94.00 266 ILE A O 1
ATOM 2169 N N . THR A 1 267 ? 13.240 4.239 5.290 1.00 93.75 267 THR A N 1
ATOM 2170 C CA . THR A 1 267 ? 12.670 5.410 4.608 1.00 93.75 267 THR A CA 1
ATOM 2171 C C . THR A 1 267 ? 12.447 5.055 3.134 1.00 93.75 267 THR A C 1
ATOM 2173 O O . THR A 1 267 ? 12.758 3.940 2.718 1.00 93.75 267 THR A O 1
ATOM 2176 N N . ASP A 1 268 ? 11.970 5.991 2.309 1.00 91.69 268 ASP A N 1
ATOM 2177 C CA . ASP A 1 268 ? 11.727 5.748 0.875 1.00 91.69 268 ASP A CA 1
ATOM 2178 C C . ASP A 1 268 ? 13.003 5.386 0.085 1.00 91.69 268 ASP A C 1
ATOM 2180 O O . ASP A 1 268 ? 12.932 4.772 -0.979 1.00 91.69 268 ASP A O 1
ATOM 2184 N N . ASN A 1 269 ? 14.185 5.732 0.602 1.00 94.69 269 ASN A N 1
ATOM 2185 C CA . ASN A 1 269 ? 15.469 5.488 -0.056 1.00 94.69 269 ASN A CA 1
ATOM 2186 C C . ASN A 1 269 ? 16.512 4.769 0.815 1.00 94.69 269 ASN A C 1
ATOM 2188 O O . ASN A 1 269 ? 17.562 4.385 0.299 1.00 94.69 269 ASN A O 1
ATOM 2192 N N . ILE A 1 270 ? 16.258 4.590 2.113 1.00 96.62 270 ILE A N 1
ATOM 2193 C CA . ILE A 1 270 ? 17.165 3.889 3.026 1.00 96.62 270 ILE A CA 1
ATOM 2194 C C . ILE A 1 270 ? 16.617 2.498 3.309 1.00 96.62 270 ILE A C 1
ATOM 2196 O O . ILE A 1 270 ? 15.481 2.340 3.757 1.00 96.62 270 ILE A O 1
ATOM 2200 N N . CYS A 1 271 ? 17.453 1.487 3.099 1.00 94.88 271 CYS A N 1
ATOM 2201 C CA . CYS A 1 271 ? 17.126 0.094 3.376 1.00 94.88 271 CYS A CA 1
ATOM 2202 C C . CYS A 1 271 ? 18.253 -0.603 4.143 1.00 94.88 271 CYS A C 1
ATOM 2204 O O . CYS A 1 271 ? 19.385 -0.121 4.160 1.00 94.88 271 CYS A O 1
ATOM 2206 N N . ILE A 1 272 ? 17.943 -1.729 4.783 1.00 92.44 272 ILE A N 1
ATOM 2207 C CA . ILE A 1 272 ? 18.923 -2.576 5.464 1.00 92.44 272 ILE A CA 1
ATOM 2208 C C . ILE A 1 272 ? 19.544 -3.546 4.452 1.00 92.44 272 ILE A C 1
ATOM 2210 O O . ILE A 1 272 ? 18.833 -4.312 3.791 1.00 92.44 272 ILE A O 1
ATOM 2214 N N . ASP A 1 273 ? 20.872 -3.516 4.345 1.00 88.50 273 ASP A N 1
ATOM 2215 C CA . ASP A 1 273 ? 21.648 -4.433 3.514 1.00 88.50 273 ASP A CA 1
ATOM 2216 C C . ASP A 1 273 ? 21.777 -5.838 4.141 1.00 88.50 273 ASP A C 1
ATOM 2218 O O . ASP A 1 273 ? 21.363 -6.102 5.272 1.00 88.50 273 ASP A O 1
ATOM 2222 N N . ASP A 1 274 ? 22.397 -6.773 3.418 1.00 83.00 274 ASP A N 1
ATOM 2223 C CA . ASP A 1 274 ? 22.584 -8.148 3.904 1.00 83.00 274 ASP A CA 1
ATOM 2224 C C . ASP A 1 274 ? 23.476 -8.244 5.164 1.00 83.00 274 ASP A C 1
ATOM 2226 O O . ASP A 1 274 ? 23.452 -9.266 5.860 1.00 83.00 274 ASP A O 1
ATOM 2230 N N . ASN A 1 275 ? 24.251 -7.195 5.474 1.00 84.38 275 ASN A N 1
ATOM 2231 C CA . ASN A 1 275 ? 25.104 -7.107 6.660 1.00 84.38 275 ASN A CA 1
ATOM 2232 C C . ASN A 1 275 ? 24.385 -6.483 7.866 1.00 84.38 275 ASN A C 1
ATOM 2234 O O . ASN A 1 275 ? 24.951 -6.482 8.959 1.00 84.38 275 ASN A O 1
ATOM 2238 N N . GLY A 1 276 ? 23.155 -5.993 7.696 1.00 85.12 276 GLY A N 1
ATOM 2239 C CA . GLY A 1 276 ? 22.391 -5.335 8.752 1.00 85.12 276 GLY A CA 1
ATOM 2240 C C . GLY A 1 276 ? 22.651 -3.832 8.878 1.00 85.12 276 GLY A C 1
ATOM 2241 O O . GLY A 1 276 ? 22.223 -3.245 9.869 1.00 85.12 276 GLY A O 1
ATOM 2242 N N . HIS A 1 277 ? 23.331 -3.206 7.914 1.00 90.31 277 HIS A N 1
ATOM 2243 C CA . HIS A 1 277 ? 23.579 -1.764 7.909 1.00 90.31 277 HIS A CA 1
ATOM 2244 C C . HIS A 1 277 ? 22.558 -1.032 7.041 1.00 90.31 277 HIS A C 1
ATOM 2246 O O . HIS A 1 277 ? 22.163 -1.518 5.979 1.00 90.31 277 HIS A O 1
ATOM 2252 N N . ALA A 1 278 ? 22.169 0.167 7.467 1.00 95.62 278 ALA A N 1
ATOM 2253 C CA . ALA A 1 278 ? 21.345 1.041 6.653 1.00 95.62 278 ALA A CA 1
ATOM 2254 C C . ALA A 1 278 ? 22.181 1.673 5.531 1.00 95.62 278 ALA A C 1
ATOM 2256 O O . ALA A 1 278 ? 23.239 2.256 5.784 1.00 95.62 278 ALA A O 1
ATOM 2257 N N . VAL A 1 279 ? 21.688 1.560 4.297 1.00 96.81 279 VAL A N 1
ATOM 2258 C CA . VAL A 1 279 ? 22.338 2.040 3.072 1.00 96.81 279 VAL A CA 1
ATOM 2259 C C . VAL A 1 279 ? 21.353 2.783 2.173 1.00 96.81 279 VAL A C 1
ATOM 2261 O O . VAL A 1 279 ? 20.150 2.515 2.186 1.00 96.81 279 VAL A O 1
ATOM 2264 N N . ASN A 1 280 ? 21.875 3.685 1.341 1.00 97.50 280 ASN A N 1
ATOM 2265 C CA . ASN A 1 280 ? 21.120 4.313 0.261 1.00 97.50 280 ASN A CA 1
ATOM 2266 C C . ASN A 1 280 ? 20.864 3.303 -0.871 1.00 97.50 280 ASN A C 1
ATOM 2268 O O . ASN A 1 280 ? 21.804 2.823 -1.511 1.00 97.50 280 ASN A O 1
ATOM 2272 N N . ILE A 1 281 ? 19.595 3.016 -1.171 1.00 96.50 281 ILE A N 1
ATOM 2273 C CA . ILE A 1 281 ? 19.214 2.066 -2.223 1.00 96.50 281 ILE A CA 1
ATOM 2274 C C . ILE A 1 281 ? 19.758 2.468 -3.603 1.00 96.50 281 ILE A C 1
ATOM 2276 O O . ILE A 1 281 ? 20.143 1.595 -4.383 1.00 96.50 281 ILE A O 1
ATOM 2280 N N . TYR A 1 282 ? 19.871 3.770 -3.886 1.00 97.00 282 TYR A N 1
ATOM 2281 C CA . TYR A 1 282 ? 20.335 4.305 -5.173 1.00 97.00 282 TYR A CA 1
ATOM 2282 C C . TYR A 1 282 ? 21.854 4.188 -5.385 1.00 97.00 282 TYR A C 1
ATOM 2284 O O . TYR A 1 282 ? 22.342 4.386 -6.500 1.00 97.00 282 TYR A O 1
ATOM 2292 N N . GLU A 1 283 ? 22.614 3.810 -4.354 1.00 96.06 283 GLU A N 1
ATOM 2293 C CA . GLU A 1 283 ? 24.050 3.508 -4.458 1.00 96.06 283 GLU A CA 1
ATOM 2294 C C . GLU A 1 283 ? 24.339 2.009 -4.624 1.00 96.06 283 GLU A C 1
ATOM 2296 O O . GLU A 1 283 ? 25.478 1.614 -4.911 1.00 96.06 283 GLU A O 1
ATOM 2301 N N . THR A 1 284 ? 23.316 1.162 -4.487 1.00 93.75 284 THR A N 1
ATOM 2302 C CA . THR A 1 284 ? 23.462 -0.289 -4.615 1.00 93.75 284 THR A CA 1
ATOM 2303 C C . THR A 1 284 ? 23.756 -0.708 -6.053 1.00 93.75 284 THR A C 1
ATOM 2305 O O . THR A 1 284 ? 23.356 -0.063 -7.025 1.00 93.75 284 THR A O 1
ATOM 2308 N N . ASP A 1 285 ? 24.429 -1.848 -6.212 1.00 92.06 285 ASP A N 1
ATOM 2309 C CA . ASP A 1 285 ? 24.679 -2.416 -7.540 1.00 92.06 285 ASP A CA 1
ATOM 2310 C C . ASP A 1 285 ? 23.383 -2.835 -8.245 1.00 92.06 285 ASP A C 1
ATOM 2312 O O . ASP A 1 285 ? 23.306 -2.791 -9.473 1.00 92.06 285 ASP A O 1
ATOM 2316 N N . TYR A 1 286 ? 22.344 -3.163 -7.471 1.00 91.50 286 TYR A N 1
ATOM 2317 C CA . TYR A 1 286 ? 21.010 -3.426 -7.995 1.00 91.50 286 TYR A CA 1
ATOM 2318 C C . TYR A 1 286 ? 20.423 -2.194 -8.698 1.00 91.50 286 TYR A C 1
ATOM 2320 O O . TYR A 1 286 ? 20.057 -2.280 -9.872 1.00 91.50 286 TYR A O 1
ATOM 2328 N N . ALA A 1 287 ? 20.399 -1.035 -8.027 1.00 94.38 287 ALA A N 1
ATOM 2329 C CA . ALA A 1 287 ? 19.912 0.208 -8.624 1.00 94.38 287 ALA A CA 1
ATOM 2330 C C . ALA A 1 287 ? 20.744 0.607 -9.851 1.00 94.38 287 ALA A C 1
ATOM 2332 O O . ALA A 1 287 ? 20.185 0.921 -10.900 1.00 94.38 287 ALA A O 1
ATOM 2333 N N . LYS A 1 288 ? 22.078 0.499 -9.776 1.00 94.56 288 LYS A N 1
ATOM 2334 C CA . LYS A 1 288 ? 22.955 0.779 -10.927 1.00 94.56 288 LYS A CA 1
ATOM 2335 C C . LYS A 1 288 ? 22.610 -0.081 -12.139 1.00 94.56 288 LYS A C 1
ATOM 2337 O O . LYS A 1 288 ? 22.581 0.437 -13.255 1.00 94.56 288 LYS A O 1
ATOM 2342 N N . ASN A 1 289 ? 22.362 -1.377 -11.950 1.00 94.62 289 ASN A N 1
ATOM 2343 C CA . ASN A 1 289 ? 22.016 -2.256 -13.063 1.00 94.62 289 ASN A CA 1
ATOM 2344 C C . ASN A 1 289 ? 20.637 -1.919 -13.648 1.00 94.62 289 ASN A C 1
ATOM 2346 O O . ASN A 1 289 ? 20.489 -1.799 -14.865 1.00 94.62 289 ASN A O 1
ATOM 2350 N N . LEU A 1 290 ? 19.646 -1.703 -12.779 1.00 95.31 290 LEU A N 1
ATOM 2351 C CA . LEU A 1 290 ? 18.282 -1.360 -13.172 1.00 95.31 290 LEU A CA 1
ATOM 2352 C C . LEU A 1 290 ? 18.225 -0.055 -13.980 1.00 95.31 290 LEU A C 1
ATOM 2354 O O . LEU A 1 290 ? 17.684 -0.040 -15.084 1.00 95.31 290 LEU A O 1
ATOM 2358 N N . PHE A 1 291 ? 18.822 1.024 -13.470 1.00 96.56 291 PHE A N 1
ATOM 2359 C CA . PHE A 1 291 ? 18.798 2.325 -14.141 1.00 96.56 291 PHE A CA 1
ATOM 2360 C C . PHE A 1 291 ? 19.559 2.286 -15.470 1.00 96.56 291 PHE A C 1
ATOM 2362 O O . PHE A 1 291 ? 19.100 2.858 -16.454 1.00 96.56 291 PHE A O 1
ATOM 2369 N N . ASN A 1 292 ? 20.685 1.571 -15.559 1.00 95.88 292 ASN A N 1
ATOM 2370 C CA . ASN A 1 292 ? 21.366 1.407 -16.847 1.00 95.88 292 ASN A CA 1
ATOM 2371 C C . ASN A 1 292 ? 20.506 0.632 -17.854 1.00 95.88 292 ASN A C 1
ATOM 2373 O O . ASN A 1 292 ? 20.386 1.067 -18.995 1.00 95.88 292 ASN A O 1
ATOM 2377 N N . THR A 1 293 ? 19.845 -0.444 -17.419 1.00 96.06 293 THR A N 1
ATOM 2378 C CA . THR A 1 293 ? 18.927 -1.229 -18.262 1.00 96.06 293 THR A CA 1
ATOM 2379 C C . THR A 1 293 ? 17.798 -0.353 -18.818 1.00 96.06 293 THR A C 1
ATOM 2381 O O . THR A 1 293 ? 17.504 -0.387 -20.014 1.00 96.06 293 THR A O 1
ATOM 2384 N N . ILE A 1 294 ? 17.197 0.489 -17.971 1.00 96.00 294 ILE A N 1
ATOM 2385 C CA . ILE A 1 294 ? 16.132 1.415 -18.375 1.00 96.00 294 ILE A CA 1
ATOM 2386 C C . ILE A 1 294 ? 16.659 2.473 -19.357 1.00 96.00 294 ILE A C 1
ATOM 2388 O O . ILE A 1 294 ? 16.040 2.697 -20.398 1.00 96.00 294 ILE A O 1
ATOM 2392 N N . SER A 1 295 ? 17.815 3.089 -19.084 1.00 95.75 295 SER A N 1
ATOM 2393 C CA . SER A 1 295 ? 18.429 4.068 -19.994 1.00 95.75 295 SER A CA 1
ATOM 2394 C C . SER A 1 295 ? 18.811 3.474 -21.346 1.00 95.75 295 SER A C 1
ATOM 2396 O O . SER A 1 295 ? 18.635 4.134 -22.373 1.00 95.75 295 SER A O 1
ATOM 2398 N N . ASP A 1 296 ? 19.300 2.235 -21.369 1.00 94.75 296 ASP A N 1
ATOM 2399 C CA . ASP A 1 296 ? 19.621 1.527 -22.605 1.00 94.75 296 ASP A CA 1
ATOM 2400 C C . ASP A 1 296 ? 18.349 1.278 -23.420 1.00 94.75 296 ASP A C 1
ATOM 2402 O O . ASP A 1 296 ? 18.311 1.578 -24.618 1.00 94.75 296 ASP A O 1
ATOM 2406 N N . GLY A 1 297 ? 17.280 0.800 -22.778 1.00 95.88 297 GLY A N 1
ATOM 2407 C CA . GLY A 1 297 ? 15.972 0.642 -23.409 1.00 95.88 297 GLY A CA 1
ATOM 2408 C C . GLY A 1 297 ? 15.415 1.960 -23.954 1.00 95.88 297 GLY A C 1
ATOM 2409 O O . GLY A 1 297 ? 14.927 1.999 -25.083 1.00 95.88 297 GLY A O 1
ATOM 2410 N N . PHE A 1 298 ? 15.541 3.053 -23.203 1.00 95.25 298 PHE A N 1
ATOM 2411 C CA . PHE A 1 298 ? 15.075 4.380 -23.614 1.00 95.25 298 PHE A CA 1
ATOM 2412 C C . PHE A 1 298 ? 15.877 4.936 -24.800 1.00 95.25 298 PHE A C 1
ATOM 2414 O O . PHE A 1 298 ? 15.311 5.381 -25.795 1.00 95.25 298 PHE A O 1
ATOM 2421 N N . THR A 1 299 ? 17.208 4.823 -24.760 1.00 93.19 299 THR A N 1
ATOM 2422 C CA . THR A 1 299 ? 18.100 5.273 -25.847 1.00 93.19 299 THR A CA 1
ATOM 2423 C C . THR A 1 299 ? 17.867 4.500 -27.147 1.00 93.19 299 THR A C 1
ATOM 2425 O O . THR A 1 299 ? 18.072 5.031 -28.239 1.00 93.19 299 THR A O 1
ATOM 2428 N N . ASN A 1 300 ? 17.425 3.244 -27.046 1.00 92.81 300 ASN A N 1
ATOM 2429 C CA . ASN A 1 300 ? 17.051 2.415 -28.190 1.00 92.81 300 ASN A CA 1
ATOM 2430 C C . ASN A 1 300 ? 15.589 2.600 -28.630 1.00 92.81 300 ASN A C 1
ATOM 2432 O O . ASN A 1 300 ? 15.135 1.831 -29.476 1.00 92.81 300 ASN A O 1
ATOM 2436 N N . ASP A 1 301 ? 14.873 3.596 -28.095 1.00 92.44 301 ASP A N 1
ATOM 2437 C CA . ASP A 1 301 ? 13.474 3.879 -28.426 1.00 92.44 301 ASP A CA 1
ATOM 2438 C C . ASP A 1 301 ? 12.562 2.663 -28.142 1.00 92.44 301 ASP A C 1
ATOM 2440 O O . ASP A 1 301 ? 11.684 2.318 -28.926 1.00 92.44 301 ASP A O 1
ATOM 2444 N N . VAL A 1 302 ? 12.803 1.959 -27.032 1.00 96.00 302 VAL A N 1
ATOM 2445 C CA . VAL A 1 302 ? 12.002 0.806 -26.575 1.00 96.00 302 VAL A CA 1
ATOM 2446 C C . VAL A 1 302 ? 11.242 1.146 -25.301 1.00 96.00 302 VAL A C 1
ATOM 2448 O O . VAL A 1 302 ? 10.033 0.932 -25.236 1.00 96.00 302 VAL A O 1
ATOM 2451 N N . ILE A 1 303 ? 11.951 1.674 -24.301 1.00 95.12 303 ILE A N 1
ATOM 2452 C CA . ILE A 1 303 ? 11.330 2.170 -23.074 1.00 95.12 303 ILE A CA 1
ATOM 2453 C C . ILE A 1 303 ? 10.835 3.590 -23.315 1.00 95.12 303 ILE A C 1
ATOM 2455 O O . ILE A 1 303 ? 11.553 4.398 -23.902 1.00 95.12 303 ILE A O 1
ATOM 2459 N N . VAL A 1 304 ? 9.632 3.890 -22.844 1.00 90.19 304 VAL A N 1
ATOM 2460 C CA . VAL A 1 304 ? 9.043 5.233 -22.868 1.00 90.19 304 VAL A CA 1
ATOM 2461 C C . VAL A 1 304 ? 8.737 5.698 -21.450 1.00 90.19 304 VAL A C 1
ATOM 2463 O O . VAL A 1 304 ? 8.484 4.873 -20.567 1.00 90.19 304 VAL A O 1
ATOM 2466 N N . ASN A 1 305 ? 8.802 7.011 -21.227 1.00 86.00 305 ASN A N 1
ATOM 2467 C CA . ASN A 1 305 ? 8.469 7.598 -19.937 1.00 86.00 305 ASN A CA 1
ATOM 2468 C C . ASN A 1 305 ? 6.953 7.886 -19.899 1.00 86.00 305 ASN A C 1
ATOM 2470 O O . ASN A 1 305 ? 6.490 8.718 -20.680 1.00 86.00 305 ASN A O 1
ATOM 2474 N N . PRO A 1 306 ? 6.179 7.269 -18.988 1.00 78.25 306 PRO A N 1
ATOM 2475 C CA . PRO A 1 306 ? 4.722 7.430 -18.951 1.00 78.25 306 PRO A CA 1
ATOM 2476 C C . PRO A 1 306 ? 4.255 8.851 -18.615 1.00 78.25 306 PRO A C 1
ATOM 2478 O O . PRO A 1 306 ? 3.116 9.204 -18.919 1.00 78.25 306 PRO A O 1
ATOM 2481 N N . VAL A 1 307 ? 5.114 9.648 -17.973 1.00 78.75 307 VAL A N 1
ATOM 2482 C CA . VAL A 1 307 ? 4.841 11.040 -17.590 1.00 78.75 307 VAL A CA 1
ATOM 2483 C C . VAL A 1 307 ? 5.016 11.979 -18.785 1.00 78.75 307 VAL A C 1
ATOM 2485 O O . VAL A 1 307 ? 4.294 12.964 -18.920 1.00 78.75 307 VAL A O 1
ATOM 2488 N N . ASN A 1 308 ? 5.984 11.686 -19.658 1.00 80.62 308 ASN A N 1
ATOM 2489 C CA . ASN A 1 308 ? 6.437 12.612 -20.697 1.00 80.62 308 ASN A CA 1
ATOM 2490 C C . ASN A 1 308 ? 6.049 12.196 -22.124 1.00 80.62 308 ASN A C 1
ATOM 2492 O O . ASN A 1 308 ? 6.036 13.044 -23.021 1.00 80.62 308 ASN A O 1
ATOM 2496 N N . ASP A 1 309 ? 5.752 10.917 -22.353 1.00 80.56 309 ASP A N 1
ATOM 2497 C CA . ASP A 1 309 ? 5.506 10.351 -23.676 1.00 80.56 309 ASP A CA 1
ATOM 2498 C C . ASP A 1 309 ? 4.069 9.811 -23.791 1.00 80.56 309 ASP A C 1
ATOM 2500 O O . ASP A 1 309 ? 3.600 9.050 -22.950 1.00 80.56 309 ASP A O 1
ATOM 2504 N N . ASN A 1 310 ? 3.385 10.154 -24.887 1.00 77.69 310 ASN A N 1
ATOM 2505 C CA . ASN A 1 310 ? 2.062 9.610 -25.205 1.00 77.69 310 ASN A CA 1
ATOM 2506 C C . ASN A 1 310 ? 2.195 8.352 -26.071 1.00 77.69 310 ASN A C 1
ATOM 2508 O O . ASN A 1 310 ? 2.816 8.391 -27.139 1.00 77.69 310 ASN A O 1
ATOM 2512 N N . ILE A 1 311 ? 1.538 7.266 -25.666 1.00 77.44 311 ILE A N 1
ATOM 2513 C CA . ILE A 1 311 ? 1.485 6.010 -26.424 1.00 77.44 311 ILE A CA 1
ATOM 2514 C C . ILE A 1 311 ? 0.094 5.869 -27.028 1.00 77.44 311 ILE A C 1
ATOM 2516 O O . ILE A 1 311 ? -0.897 5.822 -26.304 1.00 77.44 311 ILE A O 1
ATOM 2520 N N . ASN A 1 312 ? 0.025 5.814 -28.360 1.00 81.00 312 ASN A N 1
ATOM 2521 C CA . ASN A 1 312 ? -1.238 5.907 -29.103 1.00 81.00 312 ASN A CA 1
ATOM 2522 C C . ASN A 1 312 ? -1.494 4.721 -30.050 1.00 81.00 312 ASN A C 1
ATOM 2524 O O . ASN A 1 312 ? -2.498 4.728 -30.758 1.00 81.00 312 ASN A O 1
ATOM 2528 N N . ASP A 1 313 ? -0.605 3.726 -30.081 1.00 88.38 313 ASP A N 1
ATOM 2529 C CA . ASP A 1 313 ? -0.731 2.552 -30.946 1.00 88.38 313 ASP A CA 1
ATOM 2530 C C . ASP A 1 313 ? -0.683 1.258 -30.129 1.00 88.38 313 ASP A C 1
ATOM 2532 O O . ASP A 1 313 ? 0.366 0.856 -29.624 1.00 88.38 313 ASP A O 1
ATOM 2536 N N . ILE A 1 314 ? -1.843 0.615 -29.991 1.00 88.56 314 ILE A N 1
ATOM 2537 C CA . ILE A 1 314 ? -2.006 -0.573 -29.151 1.00 88.56 314 ILE A CA 1
ATOM 2538 C C . ILE A 1 314 ? -1.367 -1.805 -29.803 1.00 88.56 314 ILE A C 1
ATOM 2540 O O . ILE A 1 314 ? -0.946 -2.721 -29.102 1.00 88.56 314 ILE A O 1
ATOM 2544 N N . ASP A 1 315 ? -1.213 -1.805 -31.132 1.00 90.69 315 ASP A N 1
ATOM 2545 C CA . ASP A 1 315 ? -0.623 -2.916 -31.885 1.00 90.69 315 ASP A CA 1
ATOM 2546 C C . ASP A 1 315 ? 0.910 -2.969 -31.750 1.00 90.69 315 ASP A C 1
ATOM 2548 O O . ASP A 1 315 ? 1.537 -3.980 -32.082 1.00 90.69 315 ASP A O 1
ATOM 2552 N N . THR A 1 316 ? 1.533 -1.892 -31.264 1.00 92.19 316 THR A N 1
ATOM 2553 C CA . THR A 1 316 ? 2.982 -1.825 -31.021 1.00 92.19 316 THR A CA 1
ATOM 2554 C C . THR A 1 316 ? 3.342 -1.616 -29.558 1.00 92.19 316 THR A C 1
ATOM 2556 O O . THR A 1 316 ? 4.525 -1.522 -29.226 1.00 92.19 316 THR A O 1
ATOM 2559 N N . TYR A 1 317 ? 2.363 -1.599 -28.660 1.00 93.69 317 TYR A N 1
ATOM 2560 C CA . TYR A 1 317 ? 2.610 -1.399 -27.244 1.00 93.69 317 TYR A CA 1
ATOM 2561 C C . TYR A 1 317 ? 2.480 -2.703 -26.463 1.00 93.69 317 TYR A C 1
ATOM 2563 O O . TYR A 1 317 ? 1.393 -3.263 -26.317 1.00 93.69 317 TYR A O 1
ATOM 2571 N N . PHE A 1 318 ? 3.624 -3.201 -25.989 1.00 95.75 318 PHE A N 1
ATOM 2572 C CA . PHE A 1 318 ? 3.718 -4.514 -25.364 1.00 95.75 318 PHE A CA 1
ATOM 2573 C C . PHE A 1 318 ? 3.199 -4.527 -23.929 1.00 95.75 318 PHE A C 1
ATOM 2575 O O . PHE A 1 318 ? 2.644 -5.538 -23.508 1.00 95.75 318 PHE A O 1
ATOM 2582 N N . GLY A 1 319 ? 3.355 -3.430 -23.188 1.00 93.56 319 GLY A N 1
ATOM 2583 C CA . GLY A 1 319 ? 2.842 -3.342 -21.828 1.00 93.56 319 GLY A CA 1
ATOM 2584 C C . GLY A 1 319 ? 3.542 -2.311 -20.955 1.00 93.56 319 GLY A C 1
ATOM 2585 O O . GLY A 1 319 ? 4.365 -1.512 -21.413 1.00 93.56 319 GLY A O 1
ATOM 2586 N N . SER A 1 320 ? 3.222 -2.376 -19.670 1.00 92.19 320 SER A N 1
ATOM 2587 C CA . SER A 1 320 ? 3.747 -1.505 -18.620 1.00 92.19 320 SER A CA 1
ATOM 2588 C C . SER A 1 320 ? 4.070 -2.297 -17.362 1.00 92.19 320 SER A C 1
ATOM 2590 O O . SER A 1 320 ? 3.735 -3.474 -17.232 1.00 92.19 320 SER A O 1
ATOM 2592 N N . ILE A 1 321 ? 4.731 -1.645 -16.412 1.00 91.25 321 ILE A N 1
ATOM 2593 C CA . ILE A 1 321 ? 4.825 -2.160 -15.048 1.00 91.25 321 ILE A CA 1
ATOM 2594 C C . ILE A 1 321 ? 3.452 -2.178 -14.360 1.00 91.25 321 ILE A C 1
ATOM 2596 O O . ILE A 1 321 ? 2.579 -1.374 -14.683 1.00 91.25 321 ILE A O 1
ATOM 2600 N N . ASN A 1 322 ? 3.291 -3.079 -13.395 1.00 89.94 322 ASN A N 1
ATOM 2601 C CA . ASN A 1 322 ? 2.144 -3.165 -12.490 1.00 89.94 322 ASN A CA 1
ATOM 2602 C C . ASN A 1 322 ? 2.636 -3.573 -11.090 1.00 89.94 322 ASN A C 1
ATOM 2604 O O . ASN A 1 322 ? 3.654 -4.258 -10.988 1.00 89.94 322 ASN A O 1
ATOM 2608 N N . SER A 1 323 ? 1.929 -3.213 -10.021 1.00 89.88 323 SER A N 1
ATOM 2609 C CA . SER A 1 323 ? 2.186 -3.731 -8.672 1.00 89.88 323 SER A CA 1
ATOM 2610 C C . SER A 1 323 ? 0.930 -4.355 -8.081 1.00 89.88 323 SER A C 1
ATOM 2612 O O . SER A 1 323 ? -0.196 -3.961 -8.375 1.00 89.88 323 SER A O 1
ATOM 2614 N N . THR A 1 324 ? 1.099 -5.407 -7.282 1.00 88.88 324 THR A N 1
ATOM 2615 C CA . THR A 1 324 ? -0.023 -6.026 -6.564 1.00 88.88 324 THR A CA 1
ATOM 2616 C C . THR A 1 324 ? 0.471 -6.693 -5.291 1.00 88.88 324 THR A C 1
ATOM 2618 O O . THR A 1 324 ? 1.560 -7.275 -5.270 1.00 88.88 324 THR A O 1
ATOM 2621 N N . LEU A 1 325 ? -0.342 -6.648 -4.234 1.00 90.25 325 LEU A N 1
ATOM 2622 C CA . LEU A 1 325 ? -0.049 -7.321 -2.971 1.00 90.25 325 LEU A CA 1
ATOM 2623 C C . LEU A 1 325 ? 0.175 -8.826 -3.192 1.00 90.25 325 LEU A C 1
ATOM 2625 O O . LEU A 1 325 ? -0.720 -9.531 -3.677 1.00 90.25 325 LEU A O 1
ATOM 2629 N N . CYS A 1 326 ? 1.360 -9.310 -2.810 1.00 90.50 326 CYS A N 1
ATOM 2630 C CA . CYS A 1 326 ? 1.835 -10.671 -3.067 1.00 90.50 326 CYS A CA 1
ATOM 2631 C C . CYS A 1 326 ? 1.702 -11.106 -4.534 1.00 90.50 326 CYS A C 1
ATOM 2633 O O . CYS A 1 326 ? 1.443 -12.280 -4.792 1.00 90.50 326 CYS A O 1
ATOM 2635 N N . GLY A 1 327 ? 1.833 -10.185 -5.493 1.00 86.56 327 GLY A N 1
ATOM 2636 C CA . GLY A 1 327 ? 1.510 -10.403 -6.904 1.00 86.56 327 GLY A CA 1
ATOM 2637 C C . GLY A 1 327 ? 2.031 -11.724 -7.476 1.00 86.56 327 GLY A C 1
ATOM 2638 O O . GLY A 1 327 ? 1.242 -12.531 -7.964 1.00 86.56 327 GLY A O 1
ATOM 2639 N N . GLY A 1 328 ? 3.329 -12.018 -7.358 1.00 85.75 328 GLY A N 1
ATOM 2640 C CA . GLY A 1 328 ? 3.880 -13.260 -7.922 1.00 85.75 328 GLY A CA 1
ATOM 2641 C C . GLY A 1 328 ? 3.438 -14.540 -7.214 1.00 85.75 328 GLY A C 1
ATOM 2642 O O . GLY A 1 328 ? 3.541 -15.621 -7.795 1.00 85.75 328 GLY A O 1
ATOM 2643 N N . TYR A 1 329 ? 2.897 -14.425 -6.003 1.00 90.12 329 TYR A N 1
ATOM 2644 C CA . TYR A 1 329 ? 2.266 -15.526 -5.283 1.00 90.12 329 TYR A CA 1
ATOM 2645 C C . TYR A 1 329 ? 0.773 -15.654 -5.631 1.00 90.12 329 TYR A C 1
ATOM 2647 O O . TYR A 1 329 ? 0.265 -16.761 -5.804 1.00 90.12 329 TYR A O 1
ATOM 2655 N N . THR A 1 330 ? 0.064 -14.531 -5.784 1.00 86.94 330 THR A N 1
ATOM 2656 C CA . THR A 1 330 ? -1.399 -14.491 -5.912 1.00 86.94 330 THR A CA 1
ATOM 2657 C C . THR A 1 330 ? -1.898 -14.484 -7.351 1.00 86.94 330 THR A C 1
ATOM 2659 O O . THR A 1 330 ? -2.831 -15.229 -7.641 1.00 86.94 330 THR A O 1
ATOM 2662 N N . ASN A 1 331 ? -1.263 -13.725 -8.248 1.00 85.00 331 ASN A N 1
ATOM 2663 C CA . ASN A 1 331 ? -1.788 -13.337 -9.567 1.00 85.00 331 ASN A CA 1
ATOM 2664 C C . ASN A 1 331 ? -0.789 -13.564 -10.724 1.00 85.00 331 ASN A C 1
ATOM 2666 O O . ASN A 1 331 ? -0.828 -12.872 -11.744 1.00 85.00 331 ASN A O 1
ATOM 2670 N N . ASN A 1 332 ? 0.144 -14.510 -10.594 1.00 88.88 332 ASN A N 1
ATOM 2671 C CA . ASN A 1 332 ? 1.157 -14.734 -11.627 1.00 88.88 332 ASN A CA 1
ATOM 2672 C C . ASN A 1 332 ? 0.599 -15.448 -12.870 1.00 88.88 332 ASN A C 1
ATOM 2674 O O . ASN A 1 332 ? -0.060 -16.481 -12.748 1.00 88.88 332 ASN A O 1
ATOM 2678 N N . LYS A 1 333 ? 0.922 -14.930 -14.064 1.00 90.38 333 LYS A N 1
ATOM 2679 C CA . LYS A 1 333 ? 0.396 -15.368 -15.375 1.00 90.38 333 LYS A CA 1
ATOM 2680 C C . LYS A 1 333 ? -1.130 -15.310 -15.476 1.00 90.38 333 LYS A C 1
ATOM 2682 O O . LYS A 1 333 ? -1.734 -16.039 -16.265 1.00 90.38 333 LYS A O 1
ATOM 2687 N N . PHE A 1 334 ? -1.758 -14.477 -14.658 1.00 89.81 334 PHE A N 1
ATOM 2688 C CA . PHE A 1 334 ? -3.199 -14.320 -14.656 1.00 89.81 334 PHE A CA 1
ATOM 2689 C C . PHE A 1 334 ? -3.608 -13.463 -15.857 1.00 89.81 334 PHE A C 1
ATOM 2691 O O . PHE A 1 334 ? -3.008 -12.421 -16.114 1.00 89.81 334 PHE A O 1
ATOM 2698 N N . LYS A 1 335 ? -4.603 -13.922 -16.625 1.00 92.00 335 LYS A N 1
ATOM 2699 C CA . LYS A 1 335 ? -5.208 -13.093 -17.668 1.00 92.00 335 LYS A CA 1
ATOM 2700 C C . LYS A 1 335 ? -6.252 -12.206 -17.007 1.00 92.00 335 LYS A C 1
ATOM 2702 O O . LYS A 1 335 ? -7.223 -12.723 -16.453 1.00 92.00 335 LYS A O 1
ATOM 2707 N N . THR A 1 336 ? -6.034 -10.903 -17.039 1.00 84.50 336 THR A N 1
ATOM 2708 C CA . THR A 1 336 ? -6.978 -9.933 -16.500 1.00 84.50 336 THR A CA 1
ATOM 2709 C C . THR A 1 336 ? -8.173 -9.825 -17.447 1.00 84.50 336 THR A C 1
ATOM 2711 O O . THR A 1 336 ? -8.055 -10.038 -18.656 1.00 84.50 336 THR A O 1
ATOM 2714 N N . SER A 1 337 ? -9.341 -9.489 -16.900 1.00 76.62 337 SER A N 1
ATOM 2715 C CA . SER A 1 337 ? -10.451 -8.983 -17.721 1.00 76.62 337 SER A CA 1
ATOM 2716 C C . SER A 1 337 ? -10.494 -7.455 -17.715 1.00 76.62 337 SER A C 1
ATOM 2718 O O . SER A 1 337 ? -11.478 -6.870 -18.165 1.00 76.62 337 SER A O 1
ATOM 2720 N N . GLN A 1 338 ? -9.482 -6.820 -17.119 1.00 72.38 338 GLN A N 1
ATOM 2721 C CA . GLN A 1 338 ? -9.267 -5.392 -17.221 1.00 72.38 338 GLN A CA 1
ATOM 2722 C C . GLN A 1 338 ? -8.682 -5.120 -18.600 1.00 72.38 338 GLN A C 1
ATOM 2724 O O . GLN A 1 338 ? -7.732 -5.772 -19.031 1.00 72.38 338 GLN A O 1
ATOM 2729 N N . GLU A 1 339 ? -9.284 -4.179 -19.316 1.00 74.81 339 GLU A N 1
ATOM 2730 C CA . GLU A 1 339 ? -8.740 -3.803 -20.604 1.00 74.81 339 GLU A CA 1
ATOM 2731 C C . GLU A 1 339 ? -7.594 -2.813 -20.408 1.00 74.81 339 GLU A C 1
ATOM 2733 O O . GLU A 1 339 ? -7.721 -1.760 -19.783 1.00 74.81 339 GLU A O 1
ATOM 2738 N N . TYR A 1 340 ? -6.469 -3.175 -20.991 1.00 72.94 340 TYR A N 1
ATOM 2739 C CA . TYR A 1 340 ? -5.296 -2.365 -21.184 1.00 72.94 340 TYR A CA 1
ATOM 2740 C C . TYR A 1 340 ? -5.614 -1.190 -22.110 1.00 72.94 340 TYR A C 1
ATOM 2742 O O . TYR A 1 340 ? -5.852 -1.394 -23.300 1.00 72.94 340 TYR A O 1
ATOM 2750 N N . GLY A 1 341 ? -5.627 0.031 -21.575 1.00 64.12 341 GLY A N 1
ATOM 2751 C CA . GLY A 1 341 ? -5.966 1.249 -22.312 1.00 64.12 341 GLY A CA 1
ATOM 2752 C C . GLY A 1 341 ? -4.752 2.100 -22.687 1.00 64.12 341 GLY A C 1
ATOM 2753 O O . GLY A 1 341 ? -3.731 2.112 -22.002 1.00 64.12 341 GLY A O 1
ATOM 2754 N N . LEU A 1 342 ? -4.879 2.863 -23.772 1.00 73.12 342 LEU A N 1
ATOM 2755 C CA . LEU A 1 342 ? -3.932 3.921 -24.130 1.00 73.12 342 LEU A CA 1
ATOM 2756 C C . LEU A 1 342 ? -4.429 5.283 -23.641 1.00 73.12 342 LEU A C 1
ATOM 2758 O O . LEU A 1 342 ? -5.623 5.559 -23.700 1.00 73.12 342 LEU A O 1
ATOM 2762 N N . GLN A 1 343 ? -3.513 6.178 -23.259 1.00 65.38 343 GLN A N 1
ATOM 2763 C CA . GLN A 1 343 ? -3.847 7.478 -22.651 1.00 65.38 343 GLN A CA 1
ATOM 2764 C C . GLN A 1 343 ? -4.789 8.366 -23.488 1.00 65.38 343 GLN A C 1
ATOM 2766 O O . GLN A 1 343 ? -5.508 9.184 -22.922 1.00 65.38 343 GLN A O 1
ATOM 2771 N N . THR A 1 344 ? -4.796 8.246 -24.822 1.00 60.44 344 THR A N 1
ATOM 2772 C CA . THR A 1 344 ? -5.606 9.127 -25.693 1.00 60.44 344 THR A CA 1
ATOM 2773 C C . THR A 1 344 ? -6.453 8.398 -26.734 1.00 60.44 344 THR A C 1
ATOM 2775 O O . THR A 1 344 ? -7.098 9.039 -27.567 1.00 60.44 344 THR A O 1
ATOM 2778 N N . SER A 1 345 ? -6.478 7.062 -26.706 1.00 60.75 345 SER A N 1
ATOM 2779 C CA . SER A 1 345 ? -7.211 6.263 -27.688 1.00 60.75 345 SER A CA 1
ATOM 2780 C C . SER A 1 345 ? -8.294 5.432 -27.006 1.00 60.75 345 SER A C 1
ATOM 2782 O O . SER A 1 345 ? -8.044 4.838 -25.966 1.00 60.75 345 SER A O 1
ATOM 2784 N N . TYR A 1 346 ? -9.459 5.309 -27.644 1.00 67.50 346 TYR A N 1
ATOM 2785 C CA . TYR A 1 346 ? -10.504 4.356 -27.244 1.00 67.50 346 TYR A CA 1
ATOM 2786 C C . TYR A 1 346 ? -10.155 2.892 -27.592 1.00 67.50 346 TYR A C 1
ATOM 2788 O O . TYR A 1 346 ? -11.045 2.048 -27.622 1.00 67.50 346 TYR A O 1
ATOM 2796 N N . ALA A 1 347 ? -8.898 2.594 -27.944 1.00 77.12 347 ALA A N 1
ATOM 2797 C CA . ALA A 1 347 ? -8.444 1.238 -28.211 1.00 77.12 347 ALA A CA 1
ATOM 2798 C C . ALA A 1 347 ? -7.922 0.596 -26.923 1.00 77.12 347 ALA A C 1
ATOM 2800 O O . ALA A 1 347 ? -7.104 1.188 -26.212 1.00 77.12 347 ALA A O 1
ATOM 2801 N N . SER A 1 348 ? -8.392 -0.619 -26.662 1.00 83.44 348 SER A N 1
ATOM 2802 C CA . SER A 1 348 ? -8.092 -1.375 -25.457 1.00 83.44 348 SER A CA 1
ATOM 2803 C C . SER A 1 348 ? -8.086 -2.885 -25.7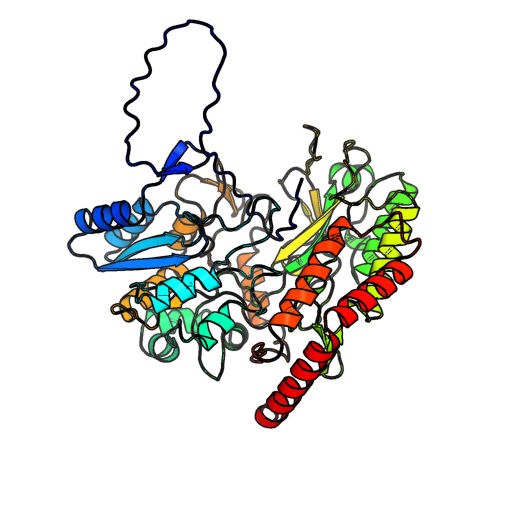33 1.00 83.44 348 SER A C 1
ATOM 2805 O O . SER A 1 348 ? -8.645 -3.346 -26.731 1.00 83.44 348 SER A O 1
ATOM 2807 N N . THR A 1 349 ? -7.392 -3.660 -24.898 1.00 89.94 349 THR A N 1
ATOM 2808 C CA . THR A 1 349 ? -7.296 -5.131 -25.017 1.00 89.94 349 THR A CA 1
ATOM 2809 C C . THR A 1 349 ? -7.049 -5.774 -23.659 1.00 89.94 349 THR A C 1
ATOM 2811 O O . THR A 1 349 ? -6.473 -5.140 -22.794 1.00 89.94 349 THR A O 1
ATOM 2814 N N . GLU A 1 350 ? -7.409 -7.040 -23.452 1.00 92.12 350 GLU A N 1
ATOM 2815 C CA . GLU A 1 350 ? -7.042 -7.770 -22.224 1.00 92.12 350 GLU A CA 1
ATOM 2816 C C . GLU A 1 350 ? -5.518 -7.817 -22.010 1.00 92.12 350 GLU A C 1
ATOM 2818 O O . GLU A 1 350 ? -4.732 -7.708 -22.964 1.00 92.12 350 GLU A O 1
ATOM 2823 N N . SER A 1 351 ? -5.099 -8.048 -20.765 1.00 92.69 351 SER A N 1
ATOM 2824 C CA . SER A 1 351 ? -3.691 -8.167 -20.394 1.00 92.69 351 SER A CA 1
ATOM 2825 C C . SER A 1 351 ? -3.365 -9.461 -19.640 1.00 92.69 351 SER A C 1
ATOM 2827 O O . SER A 1 351 ? -4.227 -10.120 -19.062 1.00 92.69 351 SER A O 1
ATOM 2829 N N . TYR A 1 352 ? -2.091 -9.847 -19.657 1.00 94.81 352 TYR A N 1
ATOM 2830 C CA . TYR A 1 352 ? -1.513 -10.836 -18.752 1.00 94.81 352 TYR A CA 1
ATOM 2831 C C . TYR A 1 352 ? -0.695 -10.132 -17.675 1.00 94.81 352 TYR A C 1
ATOM 2833 O O . TYR A 1 352 ? 0.181 -9.330 -17.998 1.00 94.81 352 TYR A O 1
ATOM 2841 N N . THR A 1 353 ? -0.900 -10.491 -16.411 1.00 93.62 353 THR A N 1
ATOM 2842 C CA . THR A 1 353 ? 0.003 -10.097 -15.327 1.00 93.62 353 THR A CA 1
ATOM 2843 C C . THR A 1 353 ? 1.112 -11.125 -15.154 1.00 93.62 353 THR A C 1
ATOM 2845 O O . THR A 1 353 ? 0.869 -12.329 -15.072 1.00 93.62 353 THR A O 1
ATOM 2848 N N . ILE A 1 354 ? 2.353 -10.664 -15.066 1.00 94.81 354 ILE A N 1
ATOM 2849 C CA . ILE A 1 354 ? 3.524 -11.505 -14.798 1.00 94.81 354 ILE A CA 1
ATOM 2850 C C . ILE A 1 354 ? 4.388 -10.813 -13.751 1.00 94.81 354 ILE A C 1
ATOM 2852 O O . ILE A 1 354 ? 4.712 -9.640 -13.881 1.00 94.81 354 ILE A O 1
ATOM 2856 N N . TYR A 1 355 ? 4.781 -11.533 -12.710 1.00 94.44 355 TYR A N 1
ATOM 2857 C CA . TYR A 1 355 ? 5.641 -10.995 -11.661 1.00 94.44 355 TYR A CA 1
ATOM 2858 C C . TYR A 1 355 ? 6.948 -11.782 -11.701 1.00 94.44 355 TYR A C 1
ATOM 2860 O O . TYR A 1 355 ? 6.957 -12.956 -11.319 1.00 94.44 355 TYR A O 1
ATOM 2868 N N . PRO A 1 356 ? 8.048 -11.180 -12.196 1.00 92.81 356 PRO A N 1
ATOM 2869 C CA . PRO A 1 356 ? 9.310 -11.892 -12.395 1.00 92.81 356 PRO A CA 1
ATOM 2870 C C . PRO A 1 356 ? 9.801 -12.591 -11.125 1.00 92.81 356 PRO A C 1
ATOM 2872 O O . PRO A 1 356 ? 10.289 -13.722 -11.154 1.00 92.81 356 PRO A O 1
ATOM 2875 N N . GLN A 1 357 ? 9.617 -11.917 -9.995 1.00 90.25 357 GLN A N 1
ATOM 2876 C CA . GLN A 1 357 ? 9.949 -12.381 -8.660 1.00 90.25 357 GLN A CA 1
ATOM 2877 C C . GLN A 1 357 ? 8.880 -11.897 -7.681 1.00 90.25 357 GLN A C 1
ATOM 2879 O O . GLN A 1 357 ? 8.187 -10.919 -7.953 1.00 90.25 357 GLN A O 1
ATOM 2884 N N . TYR A 1 358 ? 8.803 -12.544 -6.523 1.00 90.44 358 TYR A N 1
ATOM 2885 C CA . TYR A 1 358 ? 7.985 -12.084 -5.406 1.00 90.44 358 TYR A CA 1
ATOM 2886 C C . TYR A 1 358 ? 8.754 -12.152 -4.089 1.00 90.44 358 TYR A C 1
ATOM 2888 O O . TYR A 1 358 ? 9.740 -12.891 -3.961 1.00 90.44 358 TYR A O 1
ATOM 2896 N N . SER A 1 359 ? 8.322 -11.364 -3.107 1.00 90.12 359 SER A N 1
ATOM 2897 C CA . SER A 1 359 ? 8.820 -11.462 -1.737 1.00 90.12 359 SER A CA 1
ATOM 2898 C C . SER A 1 359 ? 8.124 -12.592 -0.986 1.00 90.12 359 SER A C 1
ATOM 2900 O O . SER A 1 359 ? 6.907 -12.718 -1.023 1.00 90.12 359 SER A O 1
ATOM 2902 N N . ASN A 1 360 ? 8.900 -13.395 -0.259 1.00 92.81 360 ASN A N 1
ATOM 2903 C CA . ASN A 1 360 ? 8.397 -14.393 0.688 1.00 92.81 360 ASN A CA 1
ATOM 2904 C C . ASN A 1 360 ? 8.658 -13.976 2.145 1.00 92.81 360 ASN A C 1
ATOM 2906 O O . ASN A 1 360 ? 8.956 -14.819 3.002 1.00 92.81 360 ASN A O 1
ATOM 2910 N N . LYS A 1 361 ? 8.616 -12.663 2.398 1.00 93.50 361 LYS A N 1
ATOM 2911 C CA . LYS A 1 361 ? 8.834 -12.055 3.710 1.00 93.50 361 LYS A CA 1
ATOM 2912 C C . LYS A 1 361 ? 7.572 -11.376 4.245 1.00 93.50 361 LYS A C 1
ATOM 2914 O O . LYS A 1 361 ? 6.760 -10.879 3.471 1.00 93.50 361 LYS A O 1
ATOM 2919 N N . ILE A 1 362 ? 7.475 -11.315 5.570 1.00 94.69 362 ILE A N 1
ATOM 2920 C CA . ILE A 1 362 ? 6.508 -10.513 6.329 1.00 94.69 362 ILE A CA 1
ATOM 2921 C C . ILE A 1 362 ? 7.266 -9.348 6.965 1.00 94.69 362 ILE A C 1
ATOM 2923 O O . ILE A 1 362 ? 8.254 -9.564 7.668 1.00 94.69 362 ILE A O 1
ATOM 2927 N N . TYR A 1 363 ? 6.806 -8.132 6.714 1.00 93.44 363 TYR A N 1
ATOM 2928 C CA . TYR A 1 363 ? 7.369 -6.874 7.200 1.00 93.44 363 TYR A CA 1
ATOM 2929 C C . TYR A 1 363 ? 6.519 -6.322 8.344 1.00 93.44 363 TYR A C 1
ATOM 2931 O O . TYR A 1 363 ? 5.482 -6.888 8.674 1.00 93.44 363 TYR A O 1
ATOM 2939 N N . THR A 1 364 ? 6.943 -5.223 8.967 1.00 93.06 364 THR A N 1
ATOM 2940 C CA . THR A 1 364 ? 6.083 -4.492 9.908 1.00 93.06 364 THR A CA 1
ATOM 2941 C C . THR A 1 364 ? 4.837 -3.992 9.177 1.00 93.06 364 THR A C 1
ATOM 2943 O O . THR A 1 364 ? 4.968 -3.375 8.120 1.00 93.06 364 THR A O 1
ATOM 2946 N N . SER A 1 365 ? 3.648 -4.219 9.741 1.00 94.44 365 SER A N 1
ATOM 2947 C CA . SER A 1 365 ? 2.406 -3.653 9.197 1.00 94.44 365 SER A CA 1
ATOM 2948 C C . SER A 1 365 ? 2.499 -2.124 9.179 1.00 94.44 365 SER A C 1
ATOM 2950 O O . SER A 1 365 ? 2.935 -1.516 10.160 1.00 94.44 365 SER A O 1
ATOM 2952 N N . SER A 1 366 ? 2.126 -1.496 8.065 1.00 92.12 366 SER A N 1
ATOM 2953 C CA . SER A 1 366 ? 2.120 -0.035 7.905 1.00 92.12 366 SER A CA 1
ATOM 2954 C C . SER A 1 366 ? 0.744 0.589 8.102 1.00 92.12 366 SER A C 1
ATOM 2956 O O . SER A 1 366 ? 0.655 1.790 8.361 1.00 92.12 366 SER A O 1
ATOM 2958 N N . LYS A 1 367 ? -0.306 -0.235 8.052 1.00 92.12 367 LYS A N 1
ATOM 2959 C CA . LYS A 1 367 ? -1.689 0.133 8.335 1.00 92.12 367 LYS A CA 1
ATOM 2960 C C . LYS A 1 367 ? -2.252 -0.696 9.478 1.00 92.12 367 LYS A C 1
ATOM 2962 O O . LYS A 1 367 ? -1.866 -1.849 9.654 1.00 92.12 367 LYS A O 1
ATOM 2967 N N . ALA A 1 368 ? -3.185 -0.126 10.227 1.00 94.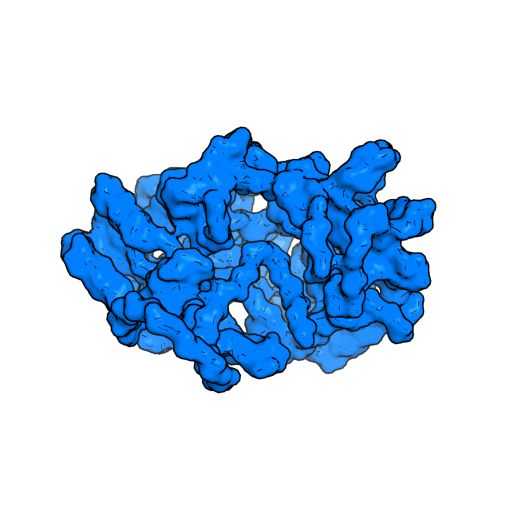44 368 ALA A N 1
ATOM 2968 C CA . ALA A 1 368 ? -4.024 -0.872 11.146 1.00 94.44 368 ALA A CA 1
ATOM 2969 C C . ALA A 1 368 ? -5.310 -0.107 11.474 1.00 94.44 368 ALA A C 1
ATOM 2971 O O . ALA A 1 368 ? -5.339 1.122 11.487 1.00 94.44 368 ALA A O 1
ATOM 2972 N N . LEU A 1 369 ? -6.346 -0.857 11.836 1.00 95.25 369 LEU A N 1
ATOM 2973 C CA . LEU A 1 369 ? -7.546 -0.333 12.465 1.00 95.25 369 LEU A CA 1
ATOM 2974 C C . LEU A 1 369 ? -7.432 -0.473 13.984 1.00 95.25 369 LEU A C 1
ATOM 2976 O O . LEU A 1 369 ? -7.283 -1.591 14.490 1.00 95.25 369 LEU A O 1
ATOM 2980 N N . GLY A 1 370 ? -7.489 0.640 14.713 1.00 97.12 370 GLY A N 1
ATOM 2981 C CA . GLY A 1 370 ? -7.299 0.665 16.164 1.00 97.12 370 GLY A CA 1
ATOM 2982 C C . GLY A 1 370 ? -8.377 1.446 16.913 1.00 97.12 370 GLY A C 1
ATOM 2983 O O . GLY A 1 370 ? -9.168 2.187 16.334 1.00 97.12 370 GLY A O 1
ATOM 2984 N N . ILE A 1 371 ? -8.412 1.266 18.234 1.00 98.44 371 ILE A N 1
ATOM 2985 C CA . ILE A 1 371 ? -9.310 2.015 19.121 1.00 98.44 371 ILE A CA 1
ATOM 2986 C C . ILE A 1 371 ? -8.640 3.346 19.455 1.00 98.44 371 ILE A C 1
ATOM 2988 O O . ILE A 1 371 ? -7.484 3.361 19.886 1.00 98.44 371 ILE A O 1
ATOM 2992 N N . CYS A 1 372 ? -9.374 4.448 19.341 1.00 97.94 372 CYS A N 1
ATOM 2993 C CA . CYS A 1 372 ? -8.891 5.740 19.810 1.00 97.94 372 CYS A CA 1
ATOM 2994 C C . CYS A 1 372 ? -8.612 5.719 21.321 1.00 97.94 372 CYS A C 1
ATOM 2996 O O . CYS A 1 372 ? -9.476 5.356 22.127 1.00 97.94 372 CYS A O 1
ATOM 2998 N N . ALA A 1 373 ? -7.436 6.194 21.731 1.00 96.81 373 ALA A N 1
ATOM 2999 C CA . ALA A 1 373 ? -7.050 6.288 23.138 1.00 96.81 373 ALA A CA 1
ATOM 3000 C C . ALA A 1 373 ? -8.018 7.151 23.984 1.00 96.81 373 ALA A C 1
ATOM 3002 O O . ALA A 1 373 ? -8.216 6.863 25.172 1.00 96.81 373 ALA A O 1
ATOM 3003 N N . LEU A 1 374 ? -8.652 8.163 23.372 1.00 95.12 374 LEU A N 1
ATOM 3004 C CA . LEU A 1 374 ? -9.619 9.084 23.994 1.00 95.12 374 LEU A CA 1
ATOM 3005 C C . LEU A 1 374 ? -11.080 8.604 23.948 1.00 95.12 374 LEU A C 1
ATOM 3007 O O . LEU A 1 374 ? -11.952 9.297 24.488 1.00 95.12 374 LEU A O 1
ATOM 3011 N N . SER A 1 375 ? -11.353 7.456 23.316 1.00 97.00 375 SER A N 1
ATOM 3012 C CA . SER A 1 375 ? -12.704 6.898 23.214 1.00 97.00 375 SER A CA 1
ATOM 3013 C C . SER A 1 375 ? -13.268 6.564 24.592 1.00 97.00 375 SER A C 1
ATOM 30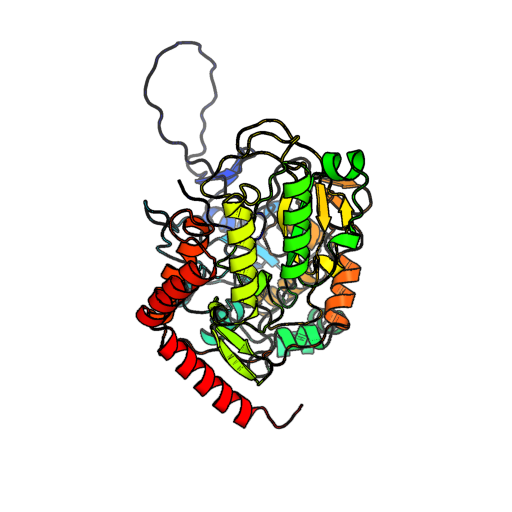15 O O . SER A 1 375 ? -12.619 5.904 25.411 1.00 97.00 375 SER A O 1
ATOM 3017 N N . ASP A 1 376 ? -14.520 6.954 24.818 1.00 96.00 376 ASP A N 1
ATOM 3018 C CA . ASP A 1 376 ? -15.295 6.546 25.991 1.00 96.00 376 ASP A CA 1
ATOM 3019 C C . ASP A 1 376 ? -16.007 5.188 25.763 1.00 96.00 376 ASP A C 1
ATOM 3021 O O . ASP A 1 376 ? -16.497 4.572 26.711 1.00 96.00 376 ASP A O 1
ATOM 3025 N N . ASN A 1 377 ? -16.006 4.667 24.525 1.00 97.62 377 ASN A N 1
ATOM 3026 C CA . ASN A 1 377 ? -16.709 3.449 24.099 1.00 97.62 377 ASN A CA 1
ATOM 3027 C C . ASN A 1 377 ? -15.767 2.287 23.721 1.00 97.62 377 ASN A C 1
ATOM 3029 O O . ASN A 1 377 ? -16.117 1.454 22.886 1.00 97.62 377 ASN A O 1
ATOM 3033 N N . LYS A 1 378 ? -14.585 2.181 24.342 1.00 97.88 378 LYS A N 1
ATOM 3034 C CA . LYS A 1 378 ? -13.496 1.272 23.912 1.00 97.88 378 LYS A CA 1
ATOM 3035 C C . LYS A 1 378 ? -13.907 -0.185 23.650 1.00 97.88 378 LYS A C 1
ATOM 3037 O O . LYS A 1 378 ? -13.482 -0.772 22.663 1.00 97.88 378 LYS A O 1
ATOM 3042 N N . TYR A 1 379 ? -14.754 -0.778 24.496 1.00 97.88 379 TYR A N 1
ATOM 3043 C CA . TYR A 1 379 ? -15.228 -2.156 24.283 1.00 97.88 379 TYR A CA 1
ATOM 3044 C C . TYR A 1 379 ? -16.181 -2.293 23.088 1.00 97.88 379 TYR A C 1
ATOM 3046 O O . TYR A 1 379 ? -16.135 -3.311 22.404 1.00 97.88 379 TYR A O 1
ATOM 3054 N N . LEU A 1 380 ? -17.028 -1.290 22.830 1.00 98.25 380 LEU A N 1
ATOM 3055 C CA . LEU A 1 380 ? -17.905 -1.285 21.655 1.00 98.25 380 LEU A CA 1
ATOM 3056 C C . LEU A 1 380 ? -17.094 -1.032 20.381 1.00 98.25 380 LEU A C 1
ATOM 3058 O O . LEU A 1 380 ? -17.320 -1.709 19.387 1.00 98.25 380 LEU A O 1
ATOM 3062 N N . ALA A 1 381 ? -16.106 -0.133 20.440 1.00 98.44 381 ALA A N 1
ATOM 3063 C CA . ALA A 1 381 ? -15.156 0.089 19.354 1.00 98.44 381 ALA A CA 1
ATOM 3064 C C . ALA A 1 381 ? -14.390 -1.198 19.006 1.00 98.44 381 ALA A C 1
ATOM 3066 O O . ALA A 1 381 ? -14.318 -1.576 17.842 1.00 98.44 381 ALA A O 1
ATOM 3067 N N . PHE A 1 382 ? -13.888 -1.927 20.010 1.00 98.31 382 PHE A N 1
ATOM 3068 C CA . PHE A 1 382 ? -13.231 -3.214 19.780 1.00 98.31 382 PHE A CA 1
ATOM 3069 C C . PHE A 1 382 ? -14.168 -4.265 19.166 1.00 98.31 382 PHE A C 1
ATOM 3071 O O . PHE A 1 382 ? -13.754 -4.992 18.262 1.00 98.31 382 PHE A O 1
ATOM 3078 N N . ASP A 1 383 ? -15.420 -4.353 19.639 1.00 97.62 383 ASP A N 1
ATOM 3079 C CA . ASP A 1 383 ? -16.412 -5.266 19.056 1.00 97.62 383 ASP A CA 1
ATOM 3080 C C . ASP A 1 383 ? -16.696 -4.920 17.592 1.00 97.62 383 ASP A C 1
ATOM 3082 O O . ASP A 1 383 ? -16.702 -5.820 16.759 1.00 97.62 383 ASP A O 1
ATOM 3086 N N . ALA A 1 384 ? -16.854 -3.632 17.270 1.00 97.00 384 ALA A N 1
ATOM 3087 C CA . ALA A 1 384 ? -17.055 -3.160 15.904 1.00 97.00 384 ALA A CA 1
ATOM 3088 C C . ALA A 1 384 ? -15.875 -3.525 14.993 1.00 97.00 384 ALA A C 1
ATOM 3090 O O . ALA A 1 384 ? -16.085 -4.089 13.921 1.00 97.00 384 ALA A O 1
ATOM 3091 N N . ILE A 1 385 ? -14.636 -3.292 15.445 1.00 96.31 385 ILE A N 1
ATOM 3092 C CA . ILE A 1 385 ? -13.423 -3.692 14.715 1.00 96.31 385 ILE A CA 1
AT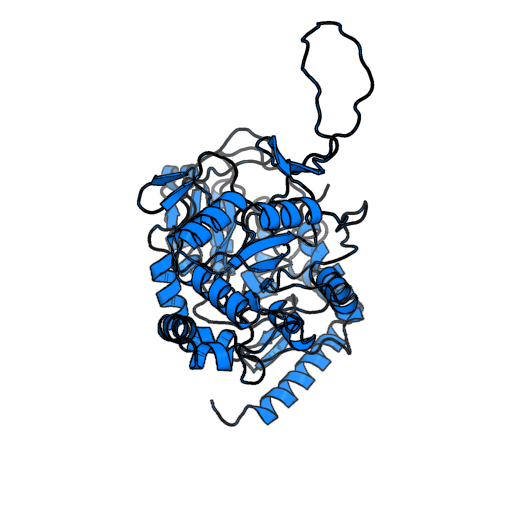OM 3093 C C . ILE A 1 385 ? -13.424 -5.206 14.464 1.00 96.31 385 ILE A C 1
ATOM 3095 O O . ILE A 1 385 ? -13.198 -5.647 13.339 1.00 96.31 385 ILE A O 1
ATOM 3099 N N . CYS A 1 386 ? -13.712 -6.022 15.482 1.00 95.75 386 CYS A N 1
ATOM 3100 C CA . CYS A 1 386 ? -13.760 -7.476 15.316 1.00 95.75 386 CYS A CA 1
ATOM 3101 C C . CYS A 1 386 ? -14.880 -7.927 14.370 1.00 95.75 386 CYS A C 1
ATOM 3103 O O . CYS A 1 386 ? -14.681 -8.874 13.607 1.00 95.75 386 CYS A O 1
ATOM 3105 N N . GLU A 1 387 ? -16.045 -7.279 14.416 1.00 94.56 387 GLU A N 1
ATOM 3106 C CA . GLU A 1 387 ? -17.166 -7.594 13.533 1.00 94.56 387 GLU A CA 1
ATOM 3107 C C . GLU A 1 387 ? -16.779 -7.336 12.077 1.00 94.56 387 GLU A C 1
ATOM 3109 O O . GLU A 1 387 ? -16.883 -8.242 11.257 1.00 94.56 387 GLU A O 1
ATOM 3114 N N . VAL A 1 388 ? -16.223 -6.160 11.770 1.00 91.62 388 VAL A N 1
ATOM 3115 C CA . VAL A 1 388 ? -15.749 -5.836 10.415 1.00 91.62 388 VAL A CA 1
ATOM 3116 C C . VAL A 1 388 ? -14.666 -6.803 9.945 1.00 91.62 388 VAL A C 1
ATOM 3118 O O . VAL A 1 388 ? -14.660 -7.212 8.786 1.00 91.62 388 VAL A O 1
ATOM 3121 N N . MET A 1 389 ? -13.765 -7.206 10.841 1.00 92.06 389 MET A N 1
ATOM 3122 C CA . MET A 1 389 ? -12.634 -8.064 10.493 1.00 92.06 389 MET A CA 1
ATOM 3123 C C . MET A 1 389 ? -12.985 -9.553 10.408 1.00 92.06 389 MET A C 1
ATOM 3125 O O . MET A 1 389 ? -12.194 -10.307 9.856 1.00 92.06 389 MET A O 1
ATOM 3129 N N . THR A 1 390 ? -14.120 -10.015 10.940 1.00 92.88 390 THR A N 1
ATOM 3130 C CA . THR A 1 390 ? -14.449 -11.459 10.976 1.00 92.88 390 THR A CA 1
ATOM 3131 C C . THR A 1 390 ? -15.805 -11.814 10.371 1.00 92.88 390 THR A C 1
ATOM 3133 O O . THR A 1 390 ? -16.071 -12.993 10.122 1.00 92.88 390 THR A O 1
ATOM 3136 N N . ASN A 1 391 ? -16.666 -10.828 10.110 1.00 94.31 391 ASN A N 1
ATOM 3137 C CA . ASN A 1 391 ? -17.949 -11.024 9.454 1.00 94.31 391 ASN A CA 1
ATOM 3138 C C . ASN A 1 391 ? -17.829 -10.709 7.960 1.00 94.31 391 ASN A C 1
ATOM 3140 O O . ASN A 1 391 ? -17.726 -9.551 7.560 1.00 94.31 391 ASN A O 1
ATOM 3144 N N . LYS A 1 392 ? -17.862 -11.758 7.133 1.00 92.56 392 LYS A N 1
ATOM 3145 C CA . LYS A 1 392 ? -17.712 -11.638 5.680 1.00 92.56 392 LYS A CA 1
ATOM 3146 C C . LYS A 1 392 ? -18.787 -10.757 5.041 1.00 92.56 392 LYS A C 1
ATOM 3148 O O . LYS A 1 392 ? -18.451 -9.958 4.180 1.00 92.56 392 LYS A O 1
ATOM 3153 N N . GLU A 1 393 ? -20.045 -10.892 5.455 1.00 92.88 393 GLU A N 1
ATOM 3154 C CA . GLU A 1 393 ? -21.161 -10.145 4.863 1.00 92.88 393 GLU A CA 1
ATOM 3155 C C . GLU A 1 393 ? -21.041 -8.649 5.161 1.00 92.88 393 GLU A C 1
ATOM 3157 O O . GLU A 1 393 ? -21.144 -7.832 4.251 1.00 92.88 393 GLU A O 1
ATOM 3162 N N . LEU A 1 394 ? -20.706 -8.296 6.407 1.00 92.62 394 LEU A N 1
ATOM 3163 C CA . LEU A 1 394 ? -20.429 -6.906 6.765 1.00 92.62 394 LEU A CA 1
ATOM 3164 C C . LEU A 1 394 ? -19.187 -6.367 6.042 1.00 92.62 394 LEU A C 1
ATOM 3166 O O . LEU A 1 394 ? -19.204 -5.234 5.571 1.00 92.62 394 LEU A O 1
ATOM 3170 N N . ASN A 1 395 ? -18.113 -7.158 5.945 1.00 91.19 395 ASN A N 1
ATOM 3171 C CA . ASN A 1 395 ? -16.897 -6.733 5.253 1.00 91.19 395 ASN A CA 1
ATOM 3172 C C . ASN A 1 395 ? -17.161 -6.478 3.762 1.00 91.19 395 ASN A C 1
ATOM 3174 O O . ASN A 1 395 ? -16.780 -5.429 3.251 1.00 91.19 395 ASN A O 1
ATOM 3178 N N . ASP A 1 396 ? -17.861 -7.395 3.088 1.00 89.69 396 ASP A N 1
ATOM 3179 C CA . ASP A 1 396 ? -18.262 -7.234 1.689 1.00 89.69 396 ASP A CA 1
ATOM 3180 C C . ASP A 1 396 ? -19.186 -6.016 1.515 1.00 89.69 396 ASP A C 1
ATOM 3182 O O . ASP A 1 396 ? -18.994 -5.258 0.571 1.00 89.69 396 ASP A O 1
ATOM 3186 N N . LEU A 1 397 ? -20.133 -5.773 2.433 1.00 89.31 397 LEU A N 1
ATOM 3187 C CA . LEU A 1 397 ? -21.019 -4.602 2.396 1.00 89.31 397 LEU A CA 1
ATOM 3188 C C . LEU A 1 397 ? -20.236 -3.285 2.499 1.00 89.31 397 LEU A C 1
ATOM 3190 O O . LEU A 1 397 ? -20.453 -2.378 1.700 1.00 89.31 397 LEU A O 1
ATOM 3194 N N . LEU A 1 398 ? -19.284 -3.197 3.434 1.00 87.44 398 LEU A N 1
ATOM 3195 C CA . LEU A 1 398 ? -18.402 -2.030 3.583 1.00 87.44 398 LEU A CA 1
ATOM 3196 C C . LEU A 1 398 ? -17.533 -1.799 2.340 1.00 87.44 398 LEU A C 1
ATOM 3198 O O . LEU A 1 398 ? -17.169 -0.666 2.030 1.00 87.44 398 LEU A O 1
ATOM 3202 N N . CYS A 1 399 ? -17.166 -2.874 1.644 1.00 83.19 399 CYS A N 1
ATOM 3203 C CA . CYS A 1 399 ? -16.266 -2.800 0.504 1.00 83.19 399 CYS A CA 1
ATOM 3204 C C . CYS A 1 399 ? -16.989 -2.553 -0.826 1.00 83.19 399 CYS A C 1
ATOM 3206 O O . CYS A 1 399 ? -16.459 -1.852 -1.686 1.00 83.19 399 CYS A O 1
ATOM 3208 N N . PHE A 1 400 ? -18.160 -3.159 -1.021 1.00 82.44 400 PHE A N 1
ATOM 3209 C CA . PHE A 1 400 ? -18.809 -3.295 -2.331 1.00 82.44 400 PHE A CA 1
ATOM 3210 C C . PHE A 1 400 ? -20.247 -2.787 -2.357 1.00 82.44 400 PHE A C 1
ATOM 3212 O O . PHE A 1 400 ? -20.802 -2.641 -3.444 1.00 82.44 400 PHE A O 1
ATOM 3219 N N . GLY A 1 401 ? -20.852 -2.510 -1.202 1.00 84.44 401 GLY A N 1
ATOM 3220 C CA . GLY A 1 401 ? -22.272 -2.195 -1.114 1.00 84.44 401 GLY A CA 1
ATOM 3221 C C . GLY A 1 401 ? -23.138 -3.424 -1.370 1.00 84.44 401 GLY A C 1
ATOM 3222 O O . GLY A 1 401 ? -22.788 -4.542 -0.989 1.00 84.44 401 GLY A O 1
ATOM 3223 N N . THR A 1 402 ? -24.283 -3.213 -2.013 1.00 84.81 402 THR A N 1
ATOM 3224 C CA . THR A 1 402 ? -25.306 -4.246 -2.240 1.00 84.81 402 THR A CA 1
ATOM 3225 C C . THR A 1 402 ? -25.466 -4.658 -3.704 1.00 84.81 402 THR A C 1
ATOM 3227 O O . THR A 1 402 ? -26.034 -5.718 -3.967 1.00 84.81 402 THR A O 1
ATOM 3230 N N . ASP A 1 403 ? -24.942 -3.870 -4.648 1.00 84.62 403 ASP A N 1
ATOM 3231 C CA . ASP A 1 403 ? -25.213 -4.022 -6.082 1.00 84.62 403 ASP A CA 1
ATOM 3232 C C . ASP A 1 403 ? -23.990 -4.529 -6.863 1.00 84.62 403 ASP A C 1
ATOM 3234 O O . ASP A 1 403 ? -23.168 -3.768 -7.385 1.00 84.62 403 ASP A O 1
ATOM 3238 N N . TYR A 1 404 ? -23.877 -5.854 -6.978 1.00 87.44 404 TYR A N 1
ATOM 3239 C CA . TYR A 1 404 ? -22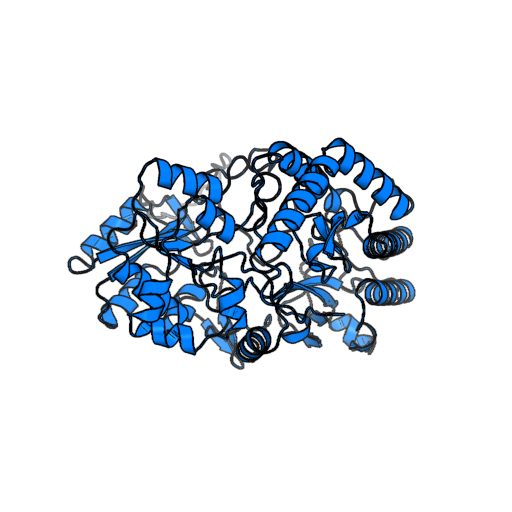.810 -6.517 -7.728 1.00 87.44 404 TYR A CA 1
ATOM 3240 C C . TYR A 1 404 ? -23.213 -7.907 -8.238 1.00 87.44 404 TYR A C 1
ATOM 3242 O O . TYR A 1 404 ? -24.096 -8.570 -7.692 1.00 87.44 404 TYR A O 1
ATOM 3250 N N . ASP A 1 405 ? -22.491 -8.389 -9.252 1.00 90.88 405 ASP A N 1
ATOM 3251 C CA . ASP A 1 405 ? -22.509 -9.790 -9.670 1.00 90.88 405 ASP A CA 1
ATOM 3252 C C . ASP A 1 405 ? -21.387 -10.581 -8.991 1.00 90.88 405 ASP A C 1
ATOM 3254 O O . ASP A 1 405 ? -20.281 -10.078 -8.783 1.00 90.88 405 ASP A O 1
ATOM 3258 N N . ILE A 1 406 ? -21.632 -11.869 -8.739 1.00 91.38 406 ILE A N 1
ATOM 3259 C CA . ILE A 1 406 ? -20.570 -12.829 -8.423 1.00 91.38 406 ILE A CA 1
ATOM 3260 C C . ILE A 1 406 ? -20.290 -13.666 -9.669 1.00 91.38 406 ILE A C 1
ATOM 3262 O O . ILE A 1 406 ? -21.126 -14.458 -10.110 1.00 91.38 406 ILE A O 1
ATOM 3266 N N . ILE A 1 407 ? -19.086 -13.525 -10.219 1.00 90.44 407 ILE A N 1
ATOM 3267 C CA . ILE A 1 407 ? -18.630 -14.244 -11.407 1.00 90.44 407 ILE A CA 1
ATOM 3268 C C . ILE A 1 407 ? -17.388 -15.047 -11.032 1.00 90.44 407 ILE A C 1
ATOM 3270 O O . ILE A 1 407 ? -16.365 -14.491 -10.643 1.00 90.44 407 ILE A O 1
ATOM 3274 N N . ASN A 1 408 ? -17.474 -16.374 -11.155 1.00 88.56 408 ASN A N 1
ATOM 3275 C CA . ASN A 1 408 ? -16.380 -17.306 -10.852 1.00 88.56 408 ASN A CA 1
ATOM 3276 C C . ASN A 1 408 ? -15.767 -17.132 -9.447 1.00 88.56 408 ASN A C 1
ATOM 3278 O O . ASN A 1 408 ? -14.566 -17.306 -9.276 1.00 88.56 408 ASN A O 1
ATOM 3282 N N . GLY A 1 409 ? -16.587 -16.805 -8.443 1.00 89.62 409 GLY A N 1
ATOM 3283 C CA . GLY A 1 409 ? -16.125 -16.604 -7.064 1.00 89.62 409 GLY A CA 1
ATOM 3284 C C . GLY A 1 409 ? -15.536 -15.219 -6.783 1.00 89.62 409 GLY A C 1
ATOM 3285 O O . GLY A 1 409 ? -15.115 -14.973 -5.658 1.00 89.62 409 GLY A O 1
ATOM 3286 N N . CYS A 1 410 ? -15.556 -14.312 -7.761 1.00 90.94 410 CYS A N 1
ATOM 3287 C CA . CYS A 1 410 ? -15.133 -12.927 -7.603 1.00 90.94 410 CYS A CA 1
ATOM 3288 C C . CYS A 1 410 ? -16.313 -11.961 -7.739 1.00 90.94 410 CYS A C 1
ATOM 3290 O O . CYS A 1 410 ? -17.265 -12.241 -8.470 1.00 90.94 410 CYS A O 1
ATOM 3292 N N . ILE A 1 411 ? -16.218 -10.801 -7.093 1.00 89.50 411 ILE A N 1
ATOM 3293 C CA . ILE A 1 411 ? -17.190 -9.717 -7.233 1.00 89.50 411 ILE A CA 1
ATOM 3294 C C . ILE A 1 411 ? -16.887 -8.867 -8.464 1.00 89.50 411 ILE A C 1
ATOM 3296 O O . ILE A 1 411 ? -15.748 -8.457 -8.698 1.00 89.50 411 ILE A O 1
ATOM 3300 N N . LYS A 1 412 ? -17.939 -8.580 -9.229 1.00 87.25 412 LYS A N 1
ATOM 3301 C CA . LYS A 1 412 ? -17.963 -7.594 -10.302 1.00 87.25 412 LYS A CA 1
ATOM 3302 C C . LYS A 1 412 ? -19.028 -6.540 -9.962 1.00 87.25 412 LYS A C 1
ATOM 3304 O O . LYS A 1 412 ? -20.212 -6.820 -10.153 1.00 87.25 412 LYS A O 1
ATOM 3309 N N . PRO A 1 413 ? -18.647 -5.359 -9.451 1.00 77.69 413 PRO A N 1
ATOM 3310 C CA . PRO A 1 413 ? -19.604 -4.277 -9.237 1.00 77.69 413 PRO A CA 1
ATOM 3311 C C . PRO A 1 413 ? -20.172 -3.795 -10.582 1.00 77.69 413 PRO A C 1
ATOM 3313 O O . PRO A 1 413 ? -19.491 -3.870 -11.610 1.00 77.69 413 PRO A O 1
ATOM 3316 N N . TYR A 1 414 ? -21.428 -3.337 -10.592 1.00 69.81 414 TYR A N 1
ATOM 3317 C CA . TYR A 1 414 ? -22.077 -2.844 -11.816 1.00 69.81 414 TYR A CA 1
ATOM 3318 C C . TYR A 1 414 ? -21.594 -1.447 -12.239 1.00 69.81 414 TYR A C 1
ATOM 3320 O O . TYR A 1 414 ? -21.687 -1.110 -13.419 1.00 69.81 414 TYR A O 1
ATOM 3328 N N . GLU A 1 415 ? -21.047 -0.664 -11.305 1.00 64.44 415 GLU A N 1
ATOM 3329 C CA . GLU A 1 415 ? -20.613 0.721 -11.518 1.00 64.44 415 GLU A CA 1
ATOM 3330 C C . GLU A 1 415 ? -19.241 1.014 -10.873 1.00 64.44 415 GLU A C 1
ATOM 3332 O O . GLU A 1 415 ? -18.362 0.151 -10.815 1.00 64.44 415 GLU A O 1
ATOM 3337 N N . TYR A 1 416 ? -19.045 2.259 -10.424 1.00 54.47 416 TYR A N 1
ATOM 3338 C CA . TYR A 1 416 ? -17.821 2.779 -9.839 1.00 54.47 416 TYR A CA 1
ATOM 3339 C C . TYR A 1 416 ? -17.460 2.085 -8.523 1.00 54.47 416 TYR A C 1
ATOM 3341 O O . TYR A 1 416 ? -18.304 1.849 -7.651 1.00 54.47 416 TYR A O 1
ATOM 3349 N N . TYR A 1 417 ? -16.170 1.806 -8.373 1.00 58.66 417 TYR A N 1
ATOM 3350 C CA . TYR A 1 417 ? -15.603 1.088 -7.249 1.00 58.66 417 TYR A CA 1
ATOM 3351 C C . TYR A 1 417 ? -14.854 2.064 -6.335 1.00 58.66 417 TYR A C 1
ATOM 3353 O O . TYR A 1 417 ? -13.837 2.623 -6.723 1.00 58.66 417 TYR A O 1
ATOM 3361 N N . ASN A 1 418 ? -15.368 2.251 -5.121 1.00 54.16 418 ASN A N 1
ATOM 3362 C CA . ASN A 1 418 ? -14.651 2.864 -4.007 1.00 54.16 418 ASN A CA 1
ATOM 3363 C C . ASN A 1 418 ? -14.834 1.917 -2.825 1.00 54.16 418 ASN A C 1
ATOM 3365 O O . ASN A 1 418 ? -15.894 1.921 -2.194 1.00 54.16 418 ASN A O 1
ATOM 3369 N N . THR A 1 419 ? -13.838 1.078 -2.543 1.00 61.00 419 THR A N 1
ATOM 3370 C CA . THR A 1 419 ? -13.770 0.463 -1.216 1.00 61.00 419 THR A CA 1
ATOM 3371 C C . THR A 1 419 ? -13.569 1.551 -0.185 1.00 61.00 419 THR A C 1
ATOM 3373 O O . THR A 1 419 ? -12.753 2.439 -0.397 1.00 61.00 419 THR A O 1
ATOM 3376 N N . MET A 1 420 ? -14.207 1.428 0.975 1.00 63.66 420 MET A N 1
ATOM 3377 C CA . MET A 1 420 ? -13.911 2.305 2.111 1.00 63.66 420 MET A CA 1
ATOM 3378 C C . MET A 1 420 ? -12.510 2.081 2.719 1.00 63.66 420 MET A C 1
ATOM 3380 O O . MET A 1 420 ? -12.242 2.595 3.792 1.00 63.66 420 MET A O 1
ATOM 3384 N N . GLY A 1 421 ? -11.630 1.285 2.096 1.00 65.81 421 GLY A N 1
ATOM 3385 C CA . GLY A 1 421 ? -10.250 1.035 2.541 1.00 65.81 421 GLY A CA 1
ATOM 3386 C C . GLY A 1 421 ? -10.099 0.289 3.876 1.00 65.81 421 GLY A C 1
ATOM 3387 O O . GLY A 1 421 ? -8.999 0.199 4.416 1.00 65.81 421 GLY A O 1
ATOM 3388 N N . VAL A 1 422 ? -11.198 -0.253 4.412 1.00 72.25 422 VAL A N 1
ATOM 3389 C CA . VAL A 1 422 ? -11.283 -0.953 5.712 1.00 72.25 422 VAL A CA 1
ATOM 3390 C C . VAL A 1 422 ? -11.364 -2.474 5.554 1.00 72.25 422 VAL A C 1
ATOM 3392 O O . VAL A 1 422 ? -11.877 -3.197 6.414 1.00 72.25 422 VAL A O 1
ATOM 3395 N N . GLU A 1 423 ? -10.927 -2.974 4.403 1.00 80.50 423 GLU A N 1
ATOM 3396 C CA . GLU A 1 423 ? -11.181 -4.343 4.001 1.00 80.50 423 GLU A CA 1
ATOM 3397 C C . GLU A 1 423 ? -10.395 -5.371 4.825 1.00 80.50 423 GLU A C 1
ATOM 3399 O O . GLU A 1 423 ? -9.275 -5.111 5.262 1.00 80.50 423 GLU A O 1
ATOM 3404 N N . ASN A 1 424 ? -10.944 -6.583 4.968 1.00 91.50 424 ASN A N 1
ATOM 3405 C CA . ASN A 1 424 ? -10.154 -7.750 5.352 1.00 91.50 424 ASN A CA 1
ATOM 3406 C C . ASN A 1 424 ? -9.989 -8.669 4.137 1.00 91.50 424 ASN A C 1
ATOM 3408 O O . ASN A 1 424 ? -10.893 -9.422 3.754 1.00 91.50 424 ASN A O 1
ATOM 3412 N N . ARG A 1 425 ? -8.788 -8.635 3.550 1.00 90.94 425 ARG A N 1
ATOM 3413 C CA . ARG A 1 425 ? -8.415 -9.400 2.351 1.00 90.94 425 ARG A CA 1
ATOM 3414 C C . ARG A 1 425 ? -8.390 -10.913 2.566 1.00 90.94 425 ARG A C 1
ATOM 3416 O O . ARG A 1 425 ? -8.246 -11.638 1.590 1.00 90.94 425 ARG A O 1
ATOM 3423 N N . LEU A 1 426 ? -8.564 -11.411 3.789 1.00 92.94 426 LEU A N 1
ATOM 3424 C CA . LEU A 1 426 ? -8.708 -12.845 4.064 1.00 92.94 426 LEU A CA 1
ATOM 3425 C C . LEU A 1 426 ? -10.147 -13.356 3.926 1.00 92.94 426 LEU A C 1
ATOM 3427 O O . LEU A 1 426 ? -10.333 -14.556 3.746 1.00 92.94 426 LEU A O 1
ATOM 3431 N N . ILE A 1 427 ? -11.156 -12.484 4.019 1.00 92.38 427 ILE A N 1
ATOM 3432 C CA . ILE A 1 427 ? -12.569 -12.909 4.035 1.00 92.38 427 ILE A CA 1
ATOM 3433 C C . ILE A 1 427 ? -13.412 -12.271 2.933 1.00 92.38 427 ILE A C 1
ATOM 3435 O O . ILE A 1 427 ? -14.398 -12.878 2.510 1.00 92.38 427 ILE A O 1
ATOM 3439 N N . ARG A 1 428 ? -13.044 -11.080 2.447 1.00 89.69 428 ARG A N 1
ATOM 3440 C CA . ARG A 1 428 ? -13.788 -10.409 1.375 1.00 89.69 428 ARG A CA 1
ATOM 3441 C C . ARG A 1 428 ? -13.729 -11.191 0.070 1.00 89.69 428 ARG A C 1
ATOM 3443 O O . ARG A 1 428 ? -12.729 -11.857 -0.197 1.00 89.69 428 ARG A O 1
ATOM 3450 N N . TYR A 1 429 ? -14.735 -11.046 -0.787 1.00 91.56 429 TYR A N 1
ATOM 3451 C CA . TYR A 1 429 ? -14.612 -11.562 -2.155 1.00 91.56 429 TYR A CA 1
ATOM 3452 C C . TYR A 1 429 ? -13.452 -10.885 -2.925 1.00 91.56 429 TYR A C 1
ATOM 3454 O O . TYR A 1 429 ? -13.273 -9.664 -2.822 1.00 91.56 429 TYR A O 1
ATOM 3462 N N . PRO A 1 430 ? -12.676 -11.644 -3.723 1.00 90.12 430 PRO A N 1
ATOM 3463 C CA . PRO A 1 430 ? -11.716 -11.077 -4.671 1.00 90.12 430 PRO A CA 1
ATOM 3464 C C . PRO A 1 430 ? -12.411 -10.321 -5.812 1.00 90.12 430 PRO A C 1
ATOM 3466 O O . PRO A 1 430 ? -13.577 -10.584 -6.112 1.00 90.12 430 PRO A O 1
ATOM 3469 N N . PHE A 1 431 ? -11.697 -9.423 -6.499 1.00 86.50 431 PHE A N 1
ATOM 3470 C CA . PHE A 1 431 ? -12.242 -8.719 -7.667 1.00 86.50 431 PHE A CA 1
ATOM 3471 C C . PHE A 1 431 ? -12.197 -9.529 -8.941 1.00 86.50 431 PHE A C 1
ATOM 3473 O O . PHE A 1 431 ? -11.167 -10.096 -9.315 1.00 86.50 431 PHE A O 1
ATOM 3480 N N . TYR A 1 432 ? -13.310 -9.497 -9.664 1.00 86.94 432 TYR A N 1
ATOM 3481 C CA . TYR A 1 432 ? -13.391 -10.077 -10.985 1.00 86.94 432 TYR A CA 1
ATOM 3482 C C . TYR A 1 432 ? -12.487 -9.300 -11.938 1.00 86.94 432 TYR A C 1
ATOM 3484 O O . TYR A 1 432 ? -12.518 -8.073 -11.984 1.00 86.94 432 TYR A O 1
ATOM 3492 N N . GLY A 1 433 ? -11.673 -10.027 -12.697 1.00 81.12 433 GLY A N 1
ATOM 3493 C CA . GLY A 1 433 ? -10.787 -9.436 -13.694 1.00 81.12 433 GLY A CA 1
ATOM 3494 C C . GLY A 1 433 ? -9.465 -8.900 -13.168 1.00 81.12 433 GLY A C 1
ATOM 3495 O O . GLY A 1 433 ? -8.580 -8.675 -13.985 1.00 81.12 433 GLY A O 1
ATOM 3496 N N . VAL A 1 434 ? -9.311 -8.750 -11.850 1.00 81.12 434 VAL A N 1
ATOM 3497 C CA . VAL A 1 434 ? -8.106 -8.184 -11.217 1.00 81.12 434 VAL A CA 1
ATOM 3498 C C . VAL A 1 434 ? -7.440 -9.183 -10.271 1.00 81.12 434 VAL A C 1
ATOM 3500 O O . VAL A 1 434 ? -6.216 -9.213 -10.156 1.00 81.12 434 VAL A O 1
ATOM 3503 N N . ASN A 1 435 ? -8.220 -10.012 -9.575 1.00 86.38 435 ASN A N 1
ATOM 3504 C CA . ASN A 1 435 ? -7.693 -10.963 -8.604 1.00 86.38 435 ASN A CA 1
ATOM 3505 C C . ASN A 1 435 ? -7.993 -12.409 -8.997 1.00 86.38 435 ASN A C 1
ATOM 3507 O O . ASN A 1 435 ? -9.069 -12.733 -9.504 1.00 86.38 435 ASN A O 1
ATOM 3511 N N . ASP A 1 436 ? -7.055 -13.292 -8.663 1.00 87.69 436 ASP A N 1
ATOM 3512 C CA . ASP A 1 436 ? -7.288 -14.727 -8.604 1.00 87.69 436 ASP A CA 1
ATOM 3513 C C . ASP A 1 436 ? -8.439 -15.018 -7.611 1.00 87.69 436 ASP A C 1
ATOM 3515 O O . ASP A 1 436 ? -8.402 -14.525 -6.472 1.00 87.69 436 ASP A O 1
ATOM 3519 N N . PRO A 1 437 ? -9.445 -15.826 -8.004 1.00 90.62 437 PRO A N 1
ATOM 3520 C CA . PRO A 1 437 ? -10.549 -16.225 -7.127 1.00 90.62 437 PRO A CA 1
ATOM 3521 C C . PRO A 1 437 ? -10.128 -16.900 -5.815 1.00 90.62 437 PRO A C 1
ATOM 3523 O O . PRO A 1 437 ? -10.899 -16.916 -4.862 1.00 90.62 437 PRO A O 1
ATOM 3526 N N . ASN A 1 438 ? -8.913 -17.449 -5.744 1.00 91.94 438 ASN A N 1
ATOM 3527 C CA . ASN A 1 438 ? -8.355 -18.090 -4.552 1.00 91.94 438 ASN A CA 1
ATOM 3528 C C . ASN A 1 438 ? -7.368 -17.183 -3.796 1.00 91.94 438 ASN A C 1
ATOM 3530 O O . ASN A 1 438 ? -6.631 -17.653 -2.930 1.00 91.94 438 ASN A O 1
ATOM 3534 N N . SER A 1 439 ? -7.301 -15.889 -4.123 1.00 91.94 439 SER A N 1
ATOM 3535 C CA . SER A 1 439 ? -6.347 -14.959 -3.503 1.00 91.94 439 SER A CA 1
ATOM 3536 C C . SER A 1 439 ? -6.460 -14.906 -1.975 1.00 91.94 439 SER A C 1
ATOM 3538 O O . SER A 1 439 ? -5.425 -14.848 -1.321 1.00 91.94 439 SER A O 1
ATOM 3540 N N . ASN A 1 440 ? -7.660 -15.032 -1.391 1.00 92.88 440 ASN A N 1
ATOM 3541 C CA . ASN A 1 440 ? -7.838 -15.087 0.068 1.00 92.88 440 ASN A CA 1
ATOM 3542 C C . ASN A 1 440 ? -7.046 -16.234 0.727 1.00 92.88 440 ASN A C 1
ATOM 3544 O O . ASN A 1 440 ? -6.350 -16.015 1.717 1.00 92.88 440 ASN A O 1
ATOM 3548 N N . GLU A 1 441 ? -7.124 -17.448 0.166 1.00 94.06 441 GLU A N 1
ATOM 3549 C CA . GLU A 1 441 ? -6.394 -18.624 0.666 1.00 94.06 441 GLU A CA 1
ATOM 3550 C C . GLU A 1 441 ? -4.885 -18.409 0.536 1.00 94.06 441 GLU A C 1
ATOM 3552 O O . GLU A 1 441 ? -4.140 -18.608 1.494 1.00 94.06 441 GLU A O 1
ATOM 3557 N N . LYS A 1 442 ? -4.440 -17.881 -0.608 1.00 94.88 442 LYS A N 1
ATOM 3558 C CA . LYS A 1 442 ? -3.028 -17.559 -0.839 1.00 94.88 442 LYS A CA 1
ATOM 3559 C C . LYS A 1 442 ? -2.512 -16.478 0.117 1.00 94.88 442 LYS A C 1
ATOM 3561 O O . LYS A 1 442 ? -1.376 -16.556 0.574 1.00 94.88 442 LYS A O 1
ATOM 3566 N N . TYR A 1 443 ? -3.322 -15.478 0.461 1.00 95.25 443 TYR A N 1
ATOM 3567 C CA . TYR A 1 443 ? -2.953 -14.492 1.478 1.00 95.25 443 TYR A CA 1
ATOM 3568 C C . TYR A 1 443 ? -2.812 -15.133 2.859 1.00 95.25 443 TYR A C 1
ATOM 3570 O O . TYR A 1 443 ? -1.848 -14.842 3.567 1.00 95.25 443 TYR A O 1
ATOM 3578 N N . HIS A 1 444 ? -3.729 -16.032 3.225 1.00 94.38 444 HIS A N 1
ATOM 3579 C CA . HIS A 1 444 ? -3.658 -16.772 4.482 1.00 94.38 444 HIS A CA 1
ATOM 3580 C C . HIS A 1 444 ? -2.394 -17.651 4.561 1.00 94.38 444 HIS A C 1
ATOM 3582 O O . HIS A 1 444 ? -1.702 -17.670 5.583 1.00 94.38 444 HIS A O 1
ATOM 3588 N N . GLU A 1 445 ? -2.053 -18.352 3.477 1.00 95.62 445 GLU A N 1
ATOM 3589 C CA . GLU A 1 445 ? -0.790 -19.091 3.356 1.00 95.62 445 GLU A CA 1
ATOM 3590 C C . GLU A 1 445 ? 0.416 -18.157 3.488 1.00 95.62 445 GLU A C 1
ATOM 3592 O O . GLU A 1 445 ? 1.318 -18.436 4.273 1.00 95.62 445 GLU A O 1
ATOM 3597 N N . ALA A 1 446 ? 0.416 -17.014 2.794 1.00 95.88 446 ALA A N 1
ATOM 3598 C CA . ALA A 1 446 ? 1.520 -16.059 2.830 1.00 95.88 446 ALA A CA 1
ATOM 3599 C C . ALA A 1 446 ? 1.786 -15.548 4.252 1.00 95.88 446 ALA A C 1
ATOM 3601 O O . ALA A 1 446 ? 2.914 -15.650 4.731 1.00 95.88 446 ALA A O 1
ATOM 3602 N N . ILE A 1 447 ? 0.764 -15.081 4.981 1.00 95.06 447 ILE A N 1
ATOM 3603 C CA . ILE A 1 447 ? 0.955 -14.625 6.369 1.00 95.06 447 ILE A CA 1
ATOM 3604 C C . ILE A 1 447 ? 1.372 -15.755 7.321 1.00 95.06 447 ILE A C 1
ATOM 3606 O O . ILE A 1 447 ? 1.891 -15.479 8.404 1.00 95.06 447 ILE A O 1
ATOM 3610 N N . THR A 1 448 ? 1.147 -17.018 6.957 1.00 94.06 448 THR A N 1
ATOM 3611 C CA . THR A 1 448 ? 1.503 -18.185 7.778 1.00 94.06 448 THR A CA 1
ATOM 3612 C C . THR A 1 448 ? 2.926 -18.666 7.497 1.00 94.06 448 THR A C 1
ATOM 3614 O O . THR A 1 448 ? 3.698 -18.879 8.435 1.00 94.06 448 THR A O 1
ATOM 3617 N N . ASP A 1 449 ? 3.290 -18.783 6.221 1.00 94.50 449 ASP A N 1
ATOM 3618 C CA . ASP A 1 449 ? 4.486 -19.494 5.764 1.00 94.50 449 ASP A CA 1
ATOM 3619 C C . ASP A 1 449 ? 5.659 -18.566 5.425 1.00 94.50 449 ASP A C 1
ATOM 3621 O O . ASP A 1 449 ? 6.817 -19.005 5.399 1.00 94.50 449 ASP A O 1
ATOM 3625 N N . PHE A 1 450 ? 5.400 -17.283 5.154 1.00 95.81 450 PHE A N 1
ATOM 3626 C CA . PHE A 1 450 ? 6.464 -16.337 4.832 1.00 95.81 450 PHE A CA 1
ATOM 3627 C C . PHE A 1 450 ? 7.332 -16.035 6.053 1.00 95.81 450 PHE A C 1
ATOM 3629 O O . PHE A 1 450 ? 6.922 -16.114 7.215 1.00 95.81 450 PHE A O 1
ATOM 3636 N N . LYS A 1 451 ? 8.589 -15.688 5.775 1.00 94.56 451 LYS A N 1
ATOM 3637 C CA . LYS A 1 451 ? 9.597 -15.455 6.808 1.00 94.56 451 LYS A CA 1
ATOM 3638 C C . LYS A 1 451 ? 9.452 -14.054 7.370 1.00 94.56 451 LYS A C 1
ATOM 3640 O O . LYS A 1 451 ? 9.421 -13.088 6.618 1.00 94.56 451 LYS A O 1
ATOM 3645 N N . LEU A 1 452 ? 9.453 -13.931 8.689 1.00 93.50 452 LEU A N 1
ATOM 3646 C CA . LEU A 1 452 ? 9.497 -12.619 9.315 1.00 93.50 452 LEU A CA 1
ATOM 3647 C C . LEU A 1 452 ? 10.799 -11.894 8.937 1.00 93.50 452 LEU A C 1
ATOM 3649 O O . LEU A 1 452 ? 11.887 -12.474 9.007 1.00 93.50 452 LEU A O 1
ATOM 3653 N N . SER A 1 453 ? 10.673 -10.643 8.507 1.00 91.12 453 SER A N 1
ATOM 3654 C CA . SER A 1 453 ? 11.801 -9.754 8.273 1.00 91.12 453 SER A CA 1
ATOM 3655 C C . SER A 1 453 ? 12.533 -9.460 9.586 1.00 91.12 453 SER A C 1
ATOM 3657 O O . SER A 1 453 ? 11.929 -9.425 10.659 1.00 91.12 453 SER A O 1
ATOM 3659 N N . LYS A 1 454 ? 13.850 -9.242 9.502 1.00 85.56 454 LYS A N 1
ATOM 3660 C CA . LYS A 1 454 ? 14.683 -8.931 10.672 1.00 85.56 454 LYS A CA 1
ATOM 3661 C C . LYS A 1 454 ? 14.429 -7.528 11.221 1.00 85.56 454 LYS A C 1
ATOM 3663 O O . LYS A 1 454 ? 14.754 -7.285 12.375 1.00 85.56 454 LYS A O 1
ATOM 3668 N N . SER A 1 455 ? 13.873 -6.626 10.412 1.00 83.81 455 SER A N 1
ATOM 3669 C CA . SER A 1 455 ? 13.545 -5.260 10.831 1.00 83.81 455 SER A CA 1
ATOM 3670 C C . SER A 1 455 ? 12.189 -5.149 11.528 1.00 83.81 455 SER A C 1
ATOM 3672 O O . SER A 1 455 ? 11.827 -4.063 11.981 1.00 83.81 455 SER A O 1
ATOM 3674 N N . VAL A 1 456 ? 11.418 -6.240 11.613 1.00 89.81 456 VAL A N 1
ATOM 3675 C CA . VAL A 1 456 ? 10.106 -6.212 12.265 1.00 89.81 456 VAL A CA 1
ATOM 3676 C C . VAL A 1 456 ? 10.260 -5.791 13.722 1.00 89.81 456 VAL A C 1
ATOM 3678 O O . VAL A 1 456 ? 11.032 -6.379 14.474 1.00 89.81 456 VAL A O 1
ATOM 3681 N N . GLY A 1 457 ? 9.496 -4.771 14.110 1.00 84.50 457 GLY A N 1
ATOM 3682 C CA . GLY A 1 457 ? 9.529 -4.184 15.449 1.00 84.50 457 GLY A CA 1
ATOM 3683 C C . GLY A 1 457 ? 10.510 -3.019 15.612 1.00 84.50 457 GLY A C 1
ATOM 3684 O O . GLY A 1 457 ? 10.388 -2.287 16.594 1.00 84.50 457 GLY A O 1
ATOM 3685 N N . PHE A 1 458 ? 11.423 -2.785 14.664 1.00 89.88 458 PHE A N 1
ATOM 3686 C CA . PHE A 1 458 ? 12.205 -1.550 14.636 1.00 89.88 458 PHE A CA 1
ATOM 3687 C C . PHE A 1 458 ? 11.313 -0.374 14.212 1.00 89.88 458 PHE A C 1
ATOM 3689 O O . PHE A 1 458 ? 10.544 -0.466 13.251 1.00 89.88 458 PHE A O 1
ATOM 3696 N N . CYS A 1 459 ? 11.419 0.737 14.936 1.00 90.25 459 CYS A N 1
ATOM 3697 C CA . CYS A 1 459 ? 10.704 1.976 14.664 1.00 90.25 459 CYS A CA 1
ATOM 3698 C C . CYS A 1 459 ? 11.716 3.116 14.648 1.00 90.25 459 CYS A C 1
ATOM 3700 O O . CYS A 1 459 ? 12.356 3.381 15.663 1.00 90.25 459 CYS A O 1
ATOM 3702 N N . PHE A 1 460 ? 11.849 3.781 13.504 1.00 93.25 460 PHE A N 1
ATOM 3703 C CA . PHE A 1 460 ? 12.781 4.888 13.353 1.00 93.25 460 PHE A CA 1
ATOM 3704 C C . PHE A 1 460 ? 12.201 6.169 13.963 1.00 93.25 460 PHE A C 1
ATOM 3706 O O . PHE A 1 460 ? 11.127 6.617 13.558 1.00 93.25 460 PHE A O 1
ATOM 3713 N N . ASP A 1 461 ? 12.906 6.762 14.925 1.00 93.94 461 ASP A N 1
ATOM 3714 C CA . ASP A 1 461 ? 12.585 8.088 15.452 1.00 93.94 461 ASP A CA 1
ATOM 3715 C C . ASP A 1 461 ? 13.186 9.162 14.540 1.00 93.94 461 ASP A C 1
ATOM 3717 O O . ASP A 1 461 ? 14.403 9.336 14.451 1.00 93.94 461 ASP A O 1
ATOM 3721 N N . THR A 1 462 ? 12.316 9.899 13.859 1.00 95.31 462 THR A N 1
ATOM 3722 C CA . THR A 1 462 ? 12.700 10.882 12.846 1.00 95.31 462 THR A CA 1
ATOM 3723 C C . THR A 1 462 ? 12.992 12.261 13.431 1.00 95.31 462 THR A C 1
ATOM 3725 O O . THR A 1 462 ? 13.508 13.119 12.715 1.00 95.31 462 THR A O 1
ATOM 3728 N N . THR A 1 463 ? 12.738 12.485 14.727 1.00 94.62 463 THR A N 1
ATOM 3729 C CA . THR A 1 463 ? 12.726 13.813 15.370 1.00 94.62 463 THR A CA 1
ATOM 3730 C C . THR A 1 463 ? 13.984 14.643 15.089 1.00 94.62 463 THR A C 1
ATOM 3732 O O . THR A 1 463 ? 13.896 15.844 14.838 1.00 94.62 463 THR A O 1
ATOM 3735 N N . ASN A 1 464 ? 15.163 14.014 15.078 1.00 96.44 464 ASN A N 1
ATOM 3736 C CA . ASN A 1 464 ? 16.446 14.703 14.882 1.00 96.44 464 ASN A CA 1
ATOM 3737 C C . ASN A 1 464 ? 16.768 15.030 13.410 1.00 96.44 464 ASN A C 1
ATOM 3739 O O . ASN A 1 464 ? 17.685 15.812 13.127 1.00 96.44 464 ASN A O 1
ATOM 3743 N N . VAL A 1 465 ? 16.044 14.431 12.462 1.00 97.75 465 VAL A N 1
ATOM 3744 C CA . VAL A 1 465 ? 16.339 14.499 11.022 1.00 97.75 465 VAL A CA 1
ATOM 3745 C C . VAL A 1 465 ? 15.117 14.807 10.145 1.00 97.75 465 VAL A C 1
ATOM 3747 O O . VAL A 1 465 ? 15.254 14.824 8.924 1.00 97.75 465 VAL A O 1
ATOM 3750 N N . SER A 1 466 ? 13.962 15.135 10.732 1.00 95.94 466 SER A N 1
ATOM 3751 C CA . SER A 1 466 ? 12.702 15.452 10.038 1.00 95.94 466 SER A CA 1
ATOM 3752 C C . SER A 1 466 ? 12.862 16.402 8.845 1.00 95.94 466 SER A C 1
ATOM 3754 O O . SER A 1 466 ? 12.457 16.064 7.736 1.00 95.94 466 SER A O 1
ATOM 3756 N N . ASP A 1 467 ? 13.526 17.550 9.025 1.00 96.56 467 ASP A N 1
ATOM 3757 C CA . ASP A 1 467 ? 13.728 18.529 7.940 1.00 96.56 467 ASP A CA 1
ATOM 3758 C C . ASP A 1 467 ? 14.521 17.952 6.756 1.00 96.56 467 ASP A C 1
ATOM 3760 O O . ASP A 1 467 ? 14.285 18.309 5.600 1.00 96.56 467 ASP A O 1
ATOM 3764 N N . LYS A 1 468 ? 15.462 17.043 7.038 1.00 98.00 468 LYS A N 1
ATOM 3765 C CA . LYS A 1 468 ? 16.304 16.397 6.024 1.00 98.00 468 LYS A CA 1
ATOM 3766 C C . LYS A 1 468 ? 15.528 15.318 5.283 1.00 98.00 468 LYS A C 1
ATOM 3768 O O . LYS A 1 468 ? 15.671 15.215 4.071 1.00 98.00 468 LYS A O 1
ATOM 3773 N N . ILE A 1 469 ? 14.661 14.574 5.978 1.00 96.88 469 ILE A N 1
ATOM 3774 C CA . ILE A 1 469 ? 13.736 13.623 5.342 1.00 96.88 469 ILE A CA 1
ATOM 3775 C C . ILE A 1 469 ? 12.852 14.359 4.332 1.00 96.88 469 ILE A C 1
ATOM 3777 O O . ILE A 1 469 ? 12.783 13.951 3.178 1.00 96.88 469 ILE A O 1
ATOM 3781 N N . LEU A 1 470 ? 12.264 15.500 4.710 1.00 94.62 470 LEU A N 1
ATOM 3782 C CA . LEU A 1 470 ? 11.446 16.296 3.785 1.00 94.62 470 LEU A CA 1
ATOM 3783 C C . LEU A 1 470 ? 12.244 16.822 2.589 1.00 94.62 470 LEU A C 1
ATOM 3785 O O . LEU A 1 470 ? 11.715 16.903 1.480 1.00 94.62 470 LEU A O 1
ATOM 3789 N N . ALA A 1 471 ? 13.504 17.212 2.797 1.00 96.19 471 ALA A N 1
ATOM 3790 C CA . ALA A 1 471 ? 14.377 17.653 1.714 1.00 96.19 471 ALA A CA 1
ATOM 3791 C C . ALA A 1 471 ? 14.725 16.503 0.752 1.00 96.19 471 ALA A C 1
ATOM 3793 O O . ALA A 1 471 ? 14.672 16.696 -0.461 1.00 96.19 471 ALA A O 1
ATOM 3794 N N . VAL A 1 472 ? 15.022 15.313 1.280 1.00 97.19 472 VAL A N 1
ATOM 3795 C CA . VAL A 1 472 ? 15.302 14.099 0.500 1.00 97.19 472 VAL A CA 1
ATOM 3796 C C . VAL A 1 472 ? 14.067 13.638 -0.276 1.00 97.19 472 VAL A C 1
ATOM 3798 O O . VAL A 1 472 ? 14.160 13.444 -1.486 1.00 97.19 472 VAL A O 1
ATOM 3801 N N . ASP A 1 473 ? 12.896 13.550 0.358 1.00 93.62 473 ASP A N 1
ATOM 3802 C CA . ASP A 1 473 ? 11.652 13.130 -0.303 1.00 93.62 473 ASP A CA 1
ATOM 3803 C C . ASP A 1 473 ? 11.281 14.054 -1.476 1.00 93.62 473 ASP A C 1
ATOM 3805 O O . ASP A 1 473 ? 10.772 13.596 -2.500 1.00 93.62 473 ASP A O 1
ATOM 3809 N N . LYS A 1 474 ? 11.572 15.360 -1.377 1.00 91.69 474 LYS A N 1
ATOM 3810 C CA . LYS A 1 474 ? 11.383 16.303 -2.494 1.00 91.69 474 LYS A CA 1
ATOM 3811 C C . LYS A 1 474 ? 12.256 15.969 -3.698 1.00 91.69 474 LYS A C 1
ATOM 3813 O O . LYS A 1 474 ? 11.790 16.132 -4.820 1.00 91.69 474 LYS A O 1
ATOM 3818 N N . VAL A 1 475 ? 13.486 15.499 -3.480 1.00 95.00 475 VAL A N 1
ATOM 3819 C CA . VAL A 1 475 ? 14.353 15.016 -4.565 1.00 95.00 475 VAL A CA 1
ATOM 3820 C C . VAL A 1 475 ? 13.756 13.743 -5.169 1.00 95.00 475 VAL A C 1
ATOM 3822 O O . VAL A 1 475 ? 13.594 13.667 -6.385 1.00 95.00 475 VAL A O 1
ATOM 3825 N N . LEU A 1 476 ? 13.339 12.779 -4.340 1.00 94.00 476 LEU A N 1
ATOM 3826 C CA . LEU A 1 476 ? 12.782 11.501 -4.808 1.00 94.00 476 LEU A CA 1
ATOM 3827 C C . LEU A 1 476 ? 11.534 11.667 -5.689 1.00 94.00 476 LEU A C 1
ATOM 3829 O O . LEU A 1 476 ? 11.396 10.969 -6.692 1.00 94.00 476 LEU A O 1
ATOM 3833 N N . LYS A 1 477 ? 10.665 12.635 -5.377 1.00 89.75 477 LYS A N 1
ATOM 3834 C CA . LYS A 1 477 ? 9.462 12.939 -6.173 1.00 89.75 477 LYS A CA 1
ATOM 3835 C C . LYS A 1 477 ? 9.740 13.340 -7.622 1.00 89.75 477 LYS A C 1
ATOM 3837 O O . LYS A 1 477 ? 8.857 13.205 -8.463 1.00 89.75 477 LYS A O 1
ATOM 3842 N N . THR A 1 478 ? 10.933 13.851 -7.915 1.00 90.19 478 THR A N 1
ATOM 3843 C CA . THR A 1 478 ? 11.300 14.288 -9.273 1.00 90.19 478 THR A CA 1
ATOM 3844 C C . THR A 1 478 ? 11.748 13.135 -10.167 1.00 90.19 478 THR A C 1
ATOM 3846 O O . THR A 1 478 ? 11.818 13.290 -11.382 1.00 90.19 478 THR A O 1
ATOM 3849 N N . ILE A 1 479 ? 12.020 11.952 -9.600 1.00 93.31 479 ILE A N 1
ATOM 3850 C CA . ILE A 1 479 ? 12.660 10.866 -10.348 1.00 93.31 479 ILE A CA 1
ATOM 3851 C C . ILE A 1 479 ? 11.798 10.412 -11.528 1.00 93.31 479 ILE A C 1
ATOM 3853 O O . ILE A 1 479 ? 12.320 10.274 -12.629 1.00 93.31 479 ILE A O 1
ATOM 3857 N N . ASP A 1 480 ? 10.492 10.225 -11.337 1.00 88.31 480 ASP A N 1
ATOM 3858 C CA . ASP A 1 480 ? 9.615 9.719 -12.404 1.00 88.31 480 ASP A CA 1
ATOM 3859 C C . ASP A 1 480 ? 9.430 10.731 -13.554 1.00 88.31 480 ASP A C 1
ATOM 3861 O O . ASP A 1 480 ? 9.286 10.338 -14.715 1.00 88.31 480 ASP A O 1
ATOM 3865 N N . SER A 1 481 ? 9.476 12.039 -13.268 1.00 87.56 481 SER A N 1
ATOM 3866 C CA . SER A 1 481 ? 9.446 13.066 -14.319 1.00 87.56 481 SER A CA 1
ATOM 3867 C C . SER A 1 481 ? 10.783 13.206 -15.039 1.00 87.56 481 SER A C 1
ATOM 3869 O O . SER A 1 481 ? 10.806 13.529 -16.228 1.00 87.56 481 SER A O 1
ATOM 3871 N N . ASP A 1 482 ? 11.886 12.955 -14.337 1.00 91.31 482 ASP A N 1
ATOM 3872 C CA . ASP A 1 482 ? 13.233 13.240 -14.828 1.00 91.31 482 ASP A CA 1
ATOM 3873 C C . ASP A 1 482 ? 13.893 12.019 -15.483 1.00 91.31 482 ASP A C 1
ATOM 3875 O O . ASP A 1 482 ? 14.791 12.179 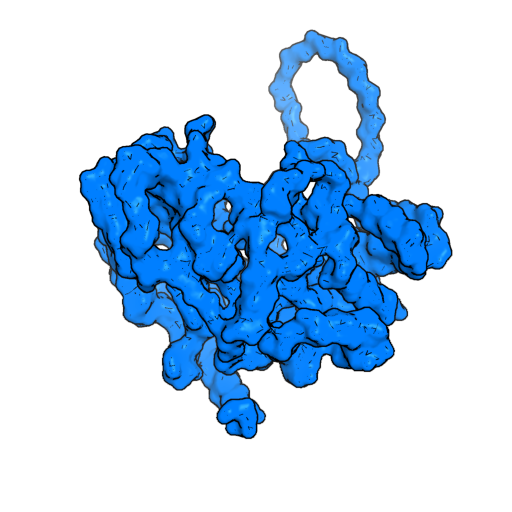-16.316 1.00 91.31 482 ASP A O 1
ATOM 3879 N N . PHE A 1 483 ? 13.451 10.805 -15.139 1.00 93.19 483 PHE A N 1
ATOM 3880 C CA . PHE A 1 483 ? 14.011 9.535 -15.588 1.00 93.19 483 PHE A CA 1
ATOM 3881 C C . PHE A 1 483 ? 12.926 8.573 -16.122 1.00 93.19 483 PHE A C 1
ATOM 3883 O O . PHE A 1 483 ? 11.875 8.441 -15.504 1.00 93.19 483 PHE A O 1
ATOM 3890 N N . PRO A 1 484 ? 13.165 7.854 -17.240 1.00 91.88 484 PRO A N 1
ATOM 3891 C CA . PRO A 1 484 ? 14.339 7.942 -18.108 1.00 91.88 484 PRO A CA 1
ATOM 3892 C C . PRO A 1 484 ? 14.457 9.303 -18.804 1.00 91.88 484 PRO A C 1
ATOM 3894 O O . PRO A 1 484 ? 13.460 9.963 -19.091 1.00 91.88 484 PRO A O 1
ATOM 3897 N N . SER A 1 485 ? 15.699 9.721 -19.061 1.00 86.56 485 SER A N 1
ATOM 3898 C CA . SER A 1 485 ? 16.034 11.085 -19.481 1.00 86.56 485 SER A CA 1
ATOM 3899 C C . SER A 1 485 ? 16.687 11.141 -20.858 1.00 86.56 485 SER A C 1
ATOM 3901 O O . SER A 1 485 ? 17.461 10.259 -21.226 1.00 86.56 485 SER A O 1
ATOM 3903 N N . LYS A 1 486 ? 16.450 12.235 -21.594 1.00 86.81 486 LYS A N 1
ATOM 3904 C CA . LYS A 1 486 ? 17.234 12.603 -22.793 1.00 86.81 486 LYS A CA 1
ATOM 3905 C C . LYS A 1 486 ? 18.498 13.401 -22.449 1.00 86.81 486 LYS A C 1
ATOM 3907 O O . LYS A 1 486 ? 19.365 13.546 -23.309 1.00 86.81 486 LYS A O 1
ATOM 3912 N N . GLU A 1 487 ? 18.586 13.947 -21.235 1.00 90.69 487 GLU A N 1
ATOM 3913 C CA . GLU A 1 487 ? 19.736 14.733 -20.773 1.00 90.69 487 GLU A CA 1
ATOM 3914 C C . GLU A 1 487 ? 20.917 13.829 -20.397 1.00 90.69 487 GLU A C 1
ATOM 3916 O O . GLU A 1 487 ? 22.050 14.087 -20.809 1.00 90.69 487 GLU A O 1
ATOM 3921 N N . TYR A 1 488 ? 20.640 12.742 -19.674 1.00 90.25 488 TYR A N 1
ATOM 3922 C CA . TYR A 1 488 ? 21.641 11.781 -19.210 1.00 90.25 488 TYR A CA 1
ATOM 3923 C C . TYR A 1 488 ? 21.764 10.612 -20.186 1.00 90.25 488 TYR A C 1
ATOM 3925 O O . TYR A 1 488 ? 20.771 9.983 -20.549 1.00 90.25 488 TYR A O 1
ATOM 3933 N N . LYS A 1 489 ? 22.990 10.290 -20.615 1.00 85.12 489 LYS A N 1
ATOM 3934 C CA . LYS A 1 489 ? 23.232 9.247 -21.627 1.00 85.12 489 LYS A CA 1
ATOM 3935 C C . LYS A 1 489 ? 23.184 7.838 -21.057 1.00 85.12 489 LYS A C 1
ATOM 3937 O O . LYS A 1 489 ? 23.069 6.883 -21.817 1.00 85.12 489 LYS A O 1
ATOM 3942 N N . THR A 1 490 ? 23.362 7.703 -19.747 1.00 93.25 490 THR A N 1
ATOM 3943 C CA . THR A 1 490 ? 23.372 6.415 -19.051 1.00 93.25 490 THR A CA 1
ATOM 3944 C C . THR A 1 490 ? 22.655 6.537 -17.716 1.00 93.25 490 THR A C 1
ATOM 3946 O O . THR A 1 490 ? 22.616 7.617 -17.121 1.00 93.25 490 THR A O 1
ATOM 3949 N N . GLY A 1 491 ? 22.163 5.409 -17.206 1.00 95.25 491 GLY A N 1
ATOM 3950 C CA . GLY A 1 491 ? 21.562 5.352 -15.878 1.00 95.25 491 GLY A CA 1
ATOM 3951 C C . GLY A 1 491 ? 22.561 5.725 -14.788 1.00 95.25 491 GLY A C 1
ATOM 3952 O O . GLY A 1 491 ? 22.197 6.372 -13.814 1.00 95.25 491 GLY A O 1
ATOM 3953 N N . LYS A 1 492 ? 23.847 5.403 -14.984 1.00 95.06 492 LYS A N 1
ATOM 3954 C CA . LYS A 1 492 ? 24.926 5.829 -14.088 1.00 95.06 492 LYS A CA 1
ATOM 3955 C C . LYS A 1 492 ? 25.045 7.354 -14.002 1.00 95.06 492 LYS A C 1
ATOM 3957 O O . LYS A 1 492 ? 25.148 7.870 -12.900 1.00 95.06 492 LYS A O 1
ATOM 3962 N N . GLU A 1 493 ? 25.050 8.062 -15.133 1.00 95.62 493 GLU A N 1
ATOM 3963 C CA . GLU A 1 493 ? 25.147 9.533 -15.133 1.00 95.62 493 GLU A CA 1
ATOM 3964 C C . GLU A 1 493 ? 23.978 10.170 -14.369 1.00 95.62 493 GLU A C 1
ATOM 3966 O O . GLU A 1 493 ? 24.192 11.107 -13.602 1.00 95.62 493 GLU A O 1
ATOM 3971 N N . TYR A 1 494 ? 22.766 9.627 -14.529 1.00 97.19 494 TYR A N 1
ATOM 3972 C CA . TYR A 1 494 ? 21.604 10.064 -13.756 1.00 97.19 494 TYR A CA 1
ATOM 3973 C C . TYR A 1 494 ? 21.754 9.754 -12.260 1.00 97.19 494 TYR A C 1
ATOM 3975 O O . TYR A 1 494 ? 21.559 10.635 -11.429 1.00 97.19 494 TYR A O 1
ATOM 3983 N N . LEU A 1 495 ? 22.143 8.525 -11.903 1.00 97.56 495 LEU A N 1
ATOM 3984 C CA . LEU A 1 495 ? 22.322 8.126 -10.504 1.00 97.56 495 LEU A CA 1
ATOM 3985 C C . LEU A 1 495 ? 23.431 8.912 -9.797 1.00 97.56 495 LEU A C 1
ATOM 3987 O O . LEU A 1 495 ? 23.286 9.211 -8.617 1.00 97.56 495 LEU A O 1
ATOM 3991 N N . ASP A 1 496 ? 24.523 9.257 -10.485 1.00 96.81 496 ASP A N 1
ATOM 3992 C CA . ASP A 1 496 ? 25.571 10.114 -9.918 1.00 96.81 496 ASP A CA 1
ATOM 3993 C C . ASP A 1 496 ? 24.968 11.476 -9.516 1.00 96.81 496 ASP A C 1
ATOM 3995 O O . ASP A 1 496 ? 25.137 11.915 -8.381 1.00 96.81 496 ASP A O 1
ATOM 3999 N N . LYS A 1 497 ? 24.182 12.097 -10.409 1.00 97.06 497 LYS A N 1
ATOM 4000 C CA . LYS A 1 497 ? 23.482 13.361 -10.131 1.00 97.06 497 LYS A CA 1
ATOM 4001 C C . LYS A 1 497 ? 22.454 13.226 -9.006 1.00 97.06 497 LYS A C 1
ATOM 4003 O O . LYS A 1 497 ? 22.421 14.074 -8.119 1.00 97.06 497 LYS A O 1
ATOM 4008 N N . LEU A 1 498 ? 21.637 12.173 -9.031 1.00 98.00 498 LEU A N 1
ATOM 4009 C CA . LEU A 1 498 ? 20.630 11.915 -8.003 1.00 98.00 498 LEU A CA 1
ATOM 4010 C C . LEU A 1 498 ? 21.284 11.763 -6.625 1.00 98.00 498 LEU A C 1
ATOM 4012 O O . LEU A 1 498 ? 20.845 12.387 -5.665 1.00 98.00 498 LEU A O 1
ATOM 4016 N N . ASN A 1 499 ? 22.353 10.973 -6.518 1.00 98.31 499 ASN A N 1
ATOM 4017 C CA . ASN A 1 499 ? 23.050 10.776 -5.248 1.00 98.31 499 ASN A CA 1
ATOM 4018 C C . ASN A 1 499 ? 23.733 12.064 -4.757 1.00 98.31 499 ASN A C 1
ATOM 4020 O O . ASN A 1 499 ? 23.723 12.325 -3.554 1.00 98.31 499 ASN A O 1
ATOM 4024 N N . ASP A 1 500 ? 24.265 12.903 -5.651 1.00 98.31 500 ASP A N 1
ATOM 4025 C CA . ASP A 1 500 ? 24.782 14.229 -5.283 1.00 98.31 500 ASP A CA 1
ATOM 4026 C C . ASP A 1 500 ? 23.674 15.140 -4.715 1.00 98.31 500 ASP A C 1
ATOM 4028 O O . ASP A 1 500 ? 23.888 15.824 -3.706 1.00 98.31 500 ASP A O 1
ATOM 4032 N N . ASP A 1 501 ? 22.476 15.125 -5.311 1.00 98.31 501 ASP A N 1
ATOM 4033 C CA . ASP A 1 501 ? 21.322 15.895 -4.829 1.00 98.31 501 ASP A CA 1
ATOM 4034 C C . ASP A 1 501 ? 20.816 15.381 -3.477 1.00 98.31 501 ASP A C 1
ATOM 4036 O O . ASP A 1 501 ? 20.582 16.174 -2.564 1.00 98.31 501 ASP A O 1
ATOM 4040 N N . LEU A 1 502 ? 20.697 14.058 -3.321 1.00 98.31 502 LEU A N 1
ATOM 4041 C CA . LEU A 1 502 ? 20.285 13.420 -2.069 1.00 98.31 502 LEU A CA 1
ATOM 4042 C C . LEU A 1 502 ? 21.267 13.737 -0.932 1.00 98.31 502 LEU A C 1
ATOM 4044 O O . LEU A 1 502 ? 20.853 14.114 0.166 1.00 98.31 502 LEU A O 1
ATOM 4048 N N . ASN A 1 503 ? 22.573 13.648 -1.193 1.00 98.44 503 ASN A N 1
ATOM 4049 C CA . ASN A 1 503 ? 23.599 14.009 -0.215 1.00 98.44 503 ASN A CA 1
ATOM 4050 C C . ASN A 1 503 ? 23.552 15.502 0.134 1.00 98.44 503 ASN A C 1
ATOM 4052 O O . ASN A 1 503 ? 23.637 15.860 1.308 1.00 98.44 503 ASN A O 1
ATOM 4056 N N . SER A 1 504 ? 23.336 16.371 -0.857 1.00 98.50 504 SER A N 1
ATOM 4057 C CA . SER A 1 504 ? 23.159 17.813 -0.635 1.00 98.50 504 SER A CA 1
ATOM 4058 C C . SER A 1 504 ? 21.897 18.141 0.173 1.00 98.50 504 SER A C 1
ATOM 4060 O O . SER A 1 504 ? 21.885 19.123 0.915 1.00 98.50 504 SER A O 1
ATOM 4062 N N . ALA A 1 505 ? 20.854 17.313 0.063 1.00 98.31 505 ALA A N 1
ATOM 4063 C CA . ALA A 1 505 ? 19.625 17.403 0.849 1.00 98.31 505 ALA A CA 1
ATOM 4064 C C . ALA A 1 505 ? 19.769 16.861 2.287 1.00 98.31 505 ALA A C 1
ATOM 4066 O O . ALA A 1 505 ? 18.855 17.025 3.094 1.00 98.31 505 ALA A O 1
ATOM 4067 N N . GLY A 1 506 ? 20.916 16.263 2.635 1.00 98.25 506 GLY A N 1
ATOM 4068 C CA . GLY A 1 506 ? 21.215 15.786 3.987 1.00 98.25 506 GLY A CA 1
ATOM 4069 C C . GLY A 1 506 ? 21.030 14.283 4.196 1.00 98.25 506 GLY A C 1
ATOM 4070 O O . GLY A 1 506 ? 20.886 13.858 5.340 1.00 98.25 506 GLY A O 1
ATOM 4071 N N . LEU A 1 507 ? 21.047 13.470 3.132 1.00 98.50 507 LEU A N 1
ATOM 4072 C CA . LEU A 1 507 ? 20.894 12.015 3.236 1.00 98.50 507 LEU A CA 1
ATOM 4073 C C . LEU A 1 507 ? 21.883 11.363 4.217 1.00 98.50 507 LEU A C 1
ATOM 4075 O O . LEU A 1 507 ? 21.486 10.486 4.983 1.00 98.50 507 LEU A O 1
ATOM 4079 N N . GLN A 1 508 ? 23.147 11.793 4.231 1.00 98.31 508 GLN A N 1
ATOM 4080 C CA . GLN A 1 508 ? 24.147 11.194 5.119 1.00 98.31 508 GLN A CA 1
ATOM 4081 C C . GLN A 1 508 ? 23.775 11.342 6.602 1.00 98.31 508 GLN A C 1
ATOM 4083 O O . GLN A 1 508 ? 23.927 10.393 7.362 1.00 98.31 508 GLN A O 1
ATOM 4088 N N . ASP A 1 509 ? 23.207 12.482 7.000 1.00 98.56 509 ASP A N 1
ATOM 4089 C CA . ASP A 1 509 ? 22.780 12.701 8.386 1.00 98.56 509 ASP A CA 1
ATOM 4090 C C . ASP A 1 509 ? 21.616 11.766 8.771 1.00 98.56 509 ASP A C 1
ATOM 4092 O O . ASP A 1 509 ? 21.521 11.329 9.916 1.00 98.56 509 ASP A O 1
ATOM 4096 N N . ILE A 1 510 ? 20.734 11.440 7.815 1.00 98.44 510 ILE A N 1
ATOM 4097 C CA . ILE A 1 510 ? 19.651 10.467 8.022 1.00 98.44 510 ILE A CA 1
ATOM 4098 C C . ILE A 1 510 ? 20.243 9.060 8.166 1.00 98.44 510 ILE A C 1
ATOM 4100 O O . ILE A 1 510 ? 19.875 8.339 9.089 1.00 98.44 510 ILE A O 1
ATOM 4104 N N . LEU A 1 511 ? 21.176 8.670 7.290 1.00 98.12 511 LEU A N 1
ATOM 4105 C CA . LEU A 1 511 ? 21.850 7.367 7.350 1.00 98.12 511 LEU A CA 1
ATOM 4106 C C . LEU A 1 511 ? 22.607 7.163 8.666 1.00 98.12 511 LEU A C 1
ATOM 4108 O O . LEU A 1 511 ? 22.531 6.079 9.248 1.00 98.12 511 LEU A O 1
ATOM 4112 N N . ASP A 1 512 ? 23.318 8.186 9.136 1.00 98.19 512 ASP A N 1
ATOM 4113 C CA . ASP A 1 512 ? 24.060 8.139 10.397 1.00 98.19 512 ASP A CA 1
ATOM 4114 C C . ASP A 1 512 ? 23.108 7.947 11.586 1.00 98.19 512 ASP A C 1
ATOM 4116 O O . ASP A 1 512 ? 23.355 7.108 12.454 1.00 98.19 512 ASP A O 1
ATOM 4120 N N . GLU A 1 513 ? 21.980 8.663 11.600 1.00 98.06 513 GLU A N 1
ATOM 4121 C CA . GLU A 1 513 ? 20.979 8.554 12.664 1.00 98.06 513 GLU A CA 1
ATOM 4122 C C . GLU A 1 513 ? 20.238 7.207 12.641 1.00 98.06 513 GLU A C 1
ATOM 4124 O O . GLU A 1 513 ? 20.047 6.599 13.696 1.00 98.06 513 GLU A O 1
ATOM 4129 N N . VAL A 1 514 ? 19.881 6.688 11.458 1.00 97.06 514 VAL A N 1
ATOM 4130 C CA . VAL A 1 514 ? 19.291 5.344 11.324 1.00 97.06 514 VAL A CA 1
ATOM 4131 C C . VAL A 1 514 ? 20.262 4.283 11.839 1.00 97.06 514 VAL A C 1
ATOM 4133 O O . VAL A 1 514 ? 19.866 3.430 12.630 1.00 97.06 514 VAL A O 1
ATOM 4136 N N . ASN A 1 515 ? 21.534 4.326 11.427 1.00 96.19 515 ASN A N 1
ATOM 4137 C CA . ASN A 1 515 ? 22.526 3.345 11.870 1.00 96.19 515 ASN A CA 1
ATOM 4138 C C . ASN A 1 515 ? 22.778 3.424 13.385 1.00 96.19 515 ASN A C 1
ATOM 4140 O O . ASN A 1 515 ? 22.862 2.378 14.028 1.00 96.19 515 ASN A O 1
ATOM 4144 N N . ARG A 1 516 ? 22.812 4.629 13.975 1.00 96.56 516 ARG A N 1
ATOM 4145 C CA . ARG A 1 516 ? 22.898 4.811 15.435 1.00 96.56 516 ARG A CA 1
ATOM 4146 C C . ARG A 1 516 ? 21.719 4.148 16.155 1.00 96.56 516 ARG A C 1
ATOM 4148 O O . ARG A 1 516 ? 21.926 3.402 17.108 1.00 96.56 516 ARG A O 1
ATOM 4155 N N . GLN A 1 517 ? 20.489 4.394 15.696 1.00 95.19 517 GLN A N 1
ATOM 4156 C CA . GLN A 1 517 ? 19.292 3.805 16.309 1.00 95.19 517 GLN A CA 1
ATOM 4157 C C . GLN A 1 517 ? 19.214 2.285 16.104 1.00 95.19 517 GLN A C 1
ATOM 4159 O O . GLN A 1 517 ? 18.782 1.570 17.007 1.00 95.19 517 GLN A O 1
ATOM 4164 N N . LEU A 1 518 ? 19.655 1.769 14.952 1.00 93.00 518 LEU A N 1
ATOM 4165 C CA . LEU A 1 518 ? 19.746 0.327 14.706 1.00 93.00 518 LEU A CA 1
ATOM 4166 C C . LEU A 1 518 ? 20.764 -0.346 15.635 1.00 93.00 518 LEU A C 1
ATOM 4168 O O . LEU A 1 518 ? 20.492 -1.436 16.136 1.00 93.00 518 LEU A O 1
ATOM 4172 N N . GLU A 1 519 ? 21.914 0.282 15.891 1.00 92.56 519 GLU A N 1
ATOM 4173 C CA . GLU A 1 519 ? 22.909 -0.223 16.847 1.00 92.56 519 GLU A CA 1
ATOM 4174 C C . GLU A 1 519 ? 22.307 -0.329 18.258 1.00 92.56 519 GLU A C 1
ATOM 4176 O O . GLU A 1 519 ? 22.326 -1.408 18.853 1.00 92.56 519 GLU A O 1
ATOM 4181 N N . GLU A 1 520 ? 21.660 0.735 18.743 1.00 92.50 520 GLU A N 1
ATOM 4182 C CA . GLU A 1 520 ? 20.979 0.760 20.050 1.00 92.50 520 GLU A CA 1
ATOM 4183 C C . GLU A 1 520 ? 19.847 -0.275 20.153 1.00 92.50 520 GLU A C 1
ATOM 4185 O O . GLU A 1 520 ? 19.679 -0.955 21.176 1.00 92.50 520 GLU A O 1
ATOM 4190 N N . TYR A 1 521 ? 19.072 -0.434 19.079 1.00 89.06 521 TYR A N 1
ATOM 4191 C CA . TYR A 1 521 ? 18.019 -1.440 19.002 1.00 89.06 521 TYR A CA 1
ATOM 4192 C C . TYR A 1 521 ? 18.596 -2.858 19.092 1.00 89.06 521 TYR A C 1
ATOM 4194 O O . TYR A 1 521 ? 18.130 -3.676 19.889 1.00 89.06 521 TYR A O 1
ATOM 4202 N N . ASN A 1 522 ? 19.656 -3.141 18.335 1.00 85.56 522 ASN A N 1
ATOM 4203 C CA . ASN A 1 522 ? 20.302 -4.448 18.324 1.00 85.56 522 ASN A CA 1
ATOM 4204 C C . ASN A 1 522 ? 20.944 -4.786 19.679 1.00 85.56 522 ASN A C 1
ATOM 4206 O O . ASN A 1 522 ? 20.862 -5.931 20.117 1.00 85.56 522 ASN A O 1
ATOM 4210 N N . GLU A 1 523 ? 21.535 -3.826 20.394 1.00 86.19 523 GLU A N 1
ATOM 4211 C CA . GLU A 1 523 ? 22.072 -4.063 21.746 1.00 86.19 523 GLU A CA 1
ATOM 4212 C C . GLU A 1 523 ? 20.995 -4.488 22.755 1.00 86.19 523 GLU A C 1
ATOM 4214 O O . GLU A 1 523 ? 21.260 -5.288 23.656 1.00 86.19 523 GLU A O 1
ATOM 4219 N N . THR A 1 524 ? 19.774 -3.978 22.595 1.00 79.12 524 THR A N 1
ATOM 4220 C CA . THR A 1 524 ? 18.660 -4.207 23.525 1.00 79.12 524 THR A CA 1
ATOM 4221 C C . THR A 1 524 ? 17.786 -5.410 23.159 1.00 79.12 524 THR A C 1
ATOM 4223 O O . THR A 1 524 ? 17.122 -5.953 24.041 1.00 79.12 524 THR A O 1
ATOM 4226 N N . HIS A 1 525 ? 17.821 -5.863 21.900 1.00 73.69 525 HIS A N 1
ATOM 4227 C CA . HIS A 1 525 ? 16.951 -6.925 21.371 1.00 73.69 525 HIS A CA 1
ATOM 4228 C C . HIS A 1 525 ? 17.702 -8.197 20.919 1.00 73.69 525 HIS A C 1
ATOM 4230 O O . HIS A 1 525 ? 17.072 -9.176 20.524 1.00 73.69 525 HIS A O 1
ATOM 4236 N N . ASN A 1 526 ? 19.035 -8.250 21.048 1.00 53.41 526 ASN A N 1
ATOM 4237 C CA . ASN A 1 526 ? 19.865 -9.420 20.705 1.00 53.41 526 ASN A CA 1
ATOM 4238 C C . ASN A 1 526 ? 19.778 -10.618 21.685 1.00 53.41 526 ASN A C 1
ATOM 4240 O O . ASN A 1 526 ? 20.660 -11.478 21.674 1.00 53.41 526 ASN A O 1
ATOM 4244 N N . THR A 1 527 ? 18.749 -10.723 22.534 1.00 39.72 527 THR A N 1
ATOM 4245 C CA . THR A 1 527 ? 18.588 -11.891 23.424 1.00 39.72 527 THR A CA 1
ATOM 4246 C C . THR A 1 527 ? 17.696 -13.009 22.890 1.00 39.72 527 THR A C 1
ATOM 4248 O O . THR A 1 527 ? 17.772 -14.093 23.457 1.00 39.72 527 THR A O 1
ATOM 4251 N N . ASP A 1 528 ? 16.926 -12.821 21.810 1.00 36.59 528 ASP A N 1
ATOM 4252 C CA . ASP A 1 528 ? 15.936 -13.824 21.368 1.00 36.59 528 ASP A CA 1
ATOM 4253 C C . ASP A 1 528 ? 15.824 -13.987 19.833 1.00 36.59 528 ASP A C 1
ATOM 4255 O O . ASP A 1 528 ? 14.732 -13.886 19.273 1.00 36.59 528 ASP A O 1
ATOM 4259 N N . ASN A 1 529 ? 16.935 -14.282 19.143 1.00 33.31 529 ASN A N 1
ATOM 4260 C CA . ASN A 1 529 ? 16.909 -14.824 17.770 1.00 33.31 529 ASN A CA 1
ATOM 4261 C C . ASN A 1 529 ? 17.756 -16.091 17.625 1.00 33.31 529 ASN A C 1
ATOM 4263 O O . ASN A 1 529 ? 18.977 -16.026 17.903 1.00 33.31 529 ASN A O 1
#

Foldseek 3Di:
DDDDDDFDDDDDDWDDDDDDDDDDDDDDDDDPPPPPPAFPGADPVRHTDGDLVVVQVVLCVVQVQAAEAEEEAQFDDPDQVVLQVVCVVVVARYGYRYDNQCPPDDQADPVRHGPDDSLRSLVVCVVVVPAHWKYWLYDDDFLHDLFAFSLVSCVVVQFFDFCVCVLPPPPLSVVVVVLFAPLLQLLQDAPNTHGFADLVLQLFDKAKWWWWFVVLCVVVVPDLLCQADQNLNSLLVVLVVLLVVVAAEEEFPLLQCSNRDQFDDRASQWTQDPVRAIDGNLPDPSVQSNLQSQLVSVVSVHYDQPGPDFDDDSNRYTTYMHIDGQCQLWAAQHWFPDWDDGPPDPDTGITTIHRNDGALEGHRRRIGMGTGPSHPPNSSSVVVLSCCQPPAVSQQCQFANDAWDQDPQATDHPDDGGRSSSHRLLRYTHHHRPTDSCNNVSSSCSSHRGHYDPCRNPGQDCVVPSQLSSQLSVLSSCDSVCPPHPVDSGSVSVSVVSVVSSVVSPVVVVSVSVRVSSVVVCVVPVPPD

Radius of gyration: 24.25 Å; chains: 1; bounding box: 64×52×60 Å